Protein AF-0000000068093647 (afdb_homodimer)

Organism: Bordetella pertussis (strain Tohama I / ATCC BAA-589 / NCTC 13251) (NCBI:txid257313)

pLDDT: mean 84.07, std 16.49, range [28.08, 98.62]

Structure (mmCIF, N/CA/C/O backbone):
data_AF-0000000068093647-model_v1
#
loop_
_entity.id
_entity.type
_entity.pdbx_description
1 polymer 'GntR-family transcriptional regulator'
#
loop_
_atom_site.group_PDB
_atom_site.id
_atom_site.type_symbol
_atom_site.label_atom_id
_atom_site.label_alt_id
_atom_site.label_comp_id
_atom_site.label_asym_id
_atom_site.label_entity_id
_atom_site.label_seq_id
_atom_site.pdbx_PDB_ins_code
_atom_site.Cartn_x
_atom_site.Cartn_y
_atom_site.Cartn_z
_atom_site.occupancy
_atom_site.B_iso_or_equiv
_atom_site.auth_seq_id
_atom_site.auth_comp_id
_atom_site.auth_asym_id
_atom_site.auth_atom_id
_atom_site.pdbx_PDB_model_num
ATOM 1 N N . MET A 1 1 ? -2.008 42.562 48.219 1 30.53 1 MET A N 1
ATOM 2 C CA . MET A 1 1 ? -1.166 41.531 47.625 1 30.53 1 MET A CA 1
ATOM 3 C C . MET A 1 1 ? -1.942 40.719 46.594 1 30.53 1 MET A C 1
ATOM 5 O O . MET A 1 1 ? -2.82 39.938 46.938 1 30.53 1 MET A O 1
ATOM 9 N N . LYS A 1 2 ? -2.254 41.219 45.375 1 39.47 2 LYS A N 1
ATOM 10 C CA . LYS A 1 2 ? -3.18 40.719 44.375 1 39.47 2 LYS A CA 1
ATOM 11 C C . LYS A 1 2 ? -2.67 39.438 43.719 1 39.47 2 LYS A C 1
ATOM 13 O O . LYS A 1 2 ? -1.548 39.406 43.219 1 39.47 2 LYS A O 1
ATOM 18 N N . THR A 1 3 ? -3.078 38.219 44.25 1 34.78 3 THR A N 1
ATOM 19 C CA . THR A 1 3 ? -2.721 36.875 43.812 1 34.78 3 THR A CA 1
ATOM 20 C C . THR A 1 3 ? -3.064 36.688 42.344 1 34.78 3 THR A C 1
ATOM 22 O O . THR A 1 3 ? -4.227 36.812 41.938 1 34.78 3 THR A O 1
ATOM 25 N N . VAL A 1 4 ? -2.195 37.062 41.406 1 38.34 4 VAL A N 1
ATOM 26 C CA . VAL A 1 4 ? -2.324 36.844 39.969 1 38.34 4 VAL A CA 1
ATOM 27 C C . VAL A 1 4 ? -2.537 35.375 39.688 1 38.34 4 VAL A C 1
ATOM 29 O O . VAL A 1 4 ? -1.643 34.562 39.938 1 38.34 4 VAL A O 1
ATOM 32 N N . GLU A 1 5 ? -3.756 34.781 40 1 33.5 5 GLU A N 1
ATOM 33 C CA . GLU A 1 5 ? -4.125 33.406 39.75 1 33.5 5 GLU A CA 1
ATOM 34 C C . GLU A 1 5 ? -3.934 33.062 38.281 1 33.5 5 GLU A C 1
ATOM 36 O O . GLU A 1 5 ? -4.719 33.469 37.406 1 33.5 5 GLU A O 1
ATOM 41 N N . THR A 1 6 ? -2.752 33.188 37.719 1 36.66 6 THR A N 1
ATOM 42 C CA . THR A 1 6 ? -2.518 32.719 36.344 1 36.66 6 THR A CA 1
ATOM 43 C C . THR A 1 6 ? -2.883 31.25 36.219 1 36.66 6 THR A C 1
ATOM 45 O O . THR A 1 6 ? -2.148 30.375 36.688 1 36.66 6 THR A O 1
ATOM 48 N N . ASN A 1 7 ? -4.145 30.859 36.469 1 33 7 ASN A N 1
ATOM 49 C CA . ASN A 1 7 ? -4.535 29.453 36.281 1 33 7 ASN A CA 1
ATOM 50 C C . ASN A 1 7 ? -4.191 28.953 34.875 1 33 7 ASN A C 1
ATOM 52 O O . ASN A 1 7 ? -4.773 29.406 33.906 1 33 7 ASN A O 1
ATOM 56 N N . PRO A 1 8 ? -2.967 28.516 34.625 1 38.69 8 PRO A N 1
ATOM 57 C CA . PRO A 1 8 ? -2.701 27.875 33.312 1 38.69 8 PRO A CA 1
ATOM 58 C C . PRO A 1 8 ? -3.705 26.781 33 1 38.69 8 PRO A C 1
ATOM 60 O O . PRO A 1 8 ? -3.883 25.844 33.781 1 38.69 8 PRO A O 1
ATOM 63 N N . ASN A 1 9 ? -4.926 27.062 32.531 1 37.06 9 ASN A N 1
ATOM 64 C CA . ASN A 1 9 ? -5.914 26.047 32.188 1 37.06 9 ASN A CA 1
ATOM 65 C C . ASN A 1 9 ? -5.285 24.891 31.375 1 37.06 9 ASN A C 1
ATOM 67 O O . ASN A 1 9 ? -4.887 25.078 30.234 1 37.06 9 ASN A O 1
ATOM 71 N N . PRO A 1 10 ? -4.703 23.938 31.922 1 41.06 10 PRO A N 1
ATOM 72 C CA . PRO A 1 10 ? -4.051 22.75 31.391 1 41.06 10 PRO A CA 1
ATOM 73 C C . PRO A 1 10 ? -4.863 22.062 30.297 1 41.06 10 PRO A C 1
ATOM 75 O O . PRO A 1 10 ? -4.34 21.219 29.562 1 41.06 10 PRO A O 1
ATOM 78 N N . LEU A 1 11 ? -6.164 22.156 30.312 1 41.78 11 LEU A N 1
ATOM 79 C CA . LEU A 1 11 ? -7.074 21.484 29.406 1 41.78 11 LEU A CA 1
ATOM 80 C C . LEU A 1 11 ? -7.055 22.141 28.031 1 41.78 11 LEU A C 1
ATOM 82 O O . LEU A 1 11 ? -7.742 21.688 27.109 1 41.78 11 LEU A O 1
ATOM 86 N N . GLY A 1 12 ? -6.438 23.219 27.859 1 40.88 12 GLY A N 1
ATOM 87 C CA . GLY A 1 12 ? -6.406 24.031 26.656 1 40.88 12 GLY A CA 1
ATOM 88 C C . GLY A 1 12 ? -5.855 23.281 25.453 1 40.88 12 GLY A C 1
ATOM 89 O O . GLY A 1 12 ? -6.504 23.219 24.406 1 40.88 12 GLY A O 1
ATOM 90 N N . PRO A 1 13 ? -4.691 22.734 25.625 1 46.84 13 PRO A N 1
ATOM 91 C CA . PRO A 1 13 ? -4.07 22.062 24.484 1 46.8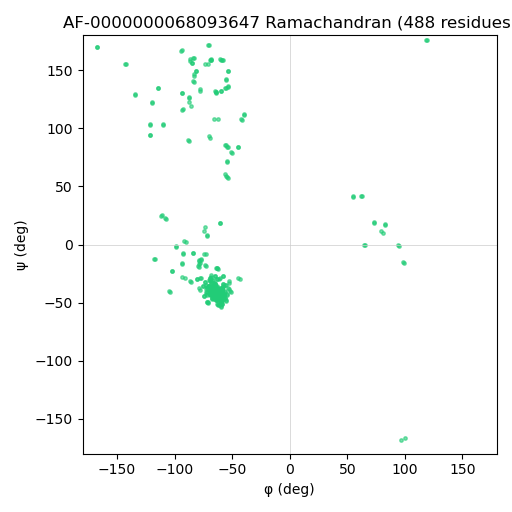4 13 PRO A CA 1
ATOM 92 C C . PRO A 1 13 ? -4.789 20.781 24.078 1 46.84 13 PRO A C 1
ATOM 94 O O . PRO A 1 13 ? -4.891 20.469 22.891 1 46.84 13 PRO A O 1
ATOM 97 N N . ILE A 1 14 ? -5.191 19.969 25.062 1 45.44 14 ILE A N 1
ATOM 98 C CA . ILE A 1 14 ? -5.938 18.766 24.766 1 45.44 14 ILE A CA 1
ATOM 99 C C . ILE A 1 14 ? -7.234 19.109 24.047 1 45.44 14 ILE A C 1
ATOM 101 O O . ILE A 1 14 ? -7.613 18.453 23.062 1 45.44 14 ILE A O 1
ATOM 105 N N . LYS A 1 15 ? -7.812 20.156 24.484 1 52.81 15 LYS A N 1
ATOM 106 C CA . LYS A 1 15 ? -9.062 20.609 23.859 1 52.81 15 LYS A CA 1
ATOM 107 C C . LYS A 1 15 ? -8.836 21.047 22.422 1 52.81 15 LYS A C 1
ATOM 109 O O . LYS A 1 15 ? -9.648 20.75 21.547 1 52.81 15 LYS A O 1
ATOM 114 N N . ALA A 1 16 ? -7.629 21.641 22.219 1 54.66 16 ALA A N 1
ATOM 115 C CA . ALA A 1 16 ? -7.316 22.109 20.875 1 54.66 16 ALA A CA 1
ATOM 116 C C . ALA A 1 16 ? -7.043 20.953 19.938 1 54.66 16 ALA A C 1
ATOM 118 O O . ALA A 1 16 ? -7.488 20.953 18.781 1 54.66 16 ALA A O 1
ATOM 119 N N . VAL A 1 17 ? -6.285 19.906 20.484 1 57.34 17 VAL A N 1
ATOM 120 C CA . VAL A 1 17 ? -5.984 18.719 19.672 1 57.34 17 VAL A CA 1
ATOM 121 C C . VAL A 1 17 ? -7.281 17.984 19.328 1 57.34 17 VAL A C 1
ATOM 123 O O . VAL A 1 17 ? -7.488 17.594 18.188 1 57.34 17 VAL A O 1
ATOM 126 N N . ARG A 1 18 ? -8.07 17.906 20.266 1 65.81 18 ARG A N 1
ATOM 127 C CA . ARG A 1 18 ? -9.359 17.234 20.078 1 65.81 18 ARG A CA 1
ATOM 128 C C . ARG A 1 18 ? -10.227 18.016 19.078 1 65.81 18 ARG A C 1
ATOM 130 O O . ARG A 1 18 ? -10.898 17.422 18.234 1 65.81 18 ARG A O 1
ATOM 137 N N . SER A 1 19 ? -9.992 19.375 19.188 1 72.81 19 SER A N 1
ATOM 138 C CA . SER A 1 19 ? -10.805 20.234 18.344 1 72.81 19 SER A CA 1
ATOM 139 C C . SER A 1 19 ? -10.383 20.125 16.875 1 72.81 19 SER A C 1
ATOM 141 O O . SER A 1 19 ? -11.227 20 15.992 1 72.81 19 SER A O 1
ATOM 143 N N . ARG A 1 20 ? -9.086 20.125 16.625 1 75.81 20 ARG A N 1
ATOM 144 C CA . ARG A 1 20 ? -8.516 19.953 15.289 1 75.81 20 ARG A CA 1
ATOM 145 C C . ARG A 1 20 ? -8.922 18.609 14.695 1 75.81 20 ARG A C 1
ATOM 147 O O . ARG A 1 20 ? -9.352 18.547 13.539 1 75.81 20 ARG A O 1
ATOM 154 N N . ASP A 1 21 ? -8.844 17.641 15.516 1 81 21 ASP A N 1
ATOM 155 C CA . ASP A 1 21 ? -9.141 16.297 15.039 1 81 21 ASP A CA 1
ATOM 156 C C . ASP A 1 21 ? -10.617 16.141 14.719 1 81 21 ASP A C 1
ATOM 158 O O . ASP A 1 21 ? -10.984 15.477 13.742 1 81 21 ASP A O 1
ATOM 162 N N . LEU A 1 22 ? -11.406 16.797 15.492 1 85.12 22 LEU A N 1
ATOM 163 C CA . LEU A 1 22 ? -12.844 16.719 15.258 1 85.12 22 LEU A CA 1
ATOM 164 C C . LEU A 1 22 ? -13.219 17.391 13.938 1 85.12 22 LEU A C 1
ATOM 166 O O . LEU A 1 22 ? -14.016 16.844 13.172 1 85.12 22 LEU A O 1
ATOM 170 N N . LEU A 1 23 ? -12.656 18.562 13.75 1 90 23 LEU A N 1
ATOM 171 C CA . LEU A 1 23 ? -12.945 19.25 12.492 1 90 23 LEU A CA 1
ATOM 172 C C . LEU A 1 23 ? -12.414 18.453 11.305 1 90 23 LEU A C 1
ATOM 174 O O . LEU A 1 23 ? -13.109 18.281 10.305 1 90 23 LEU A O 1
ATOM 178 N N . ALA A 1 24 ? -11.18 18.031 11.414 1 89.44 24 ALA A N 1
ATOM 179 C CA . ALA A 1 24 ? -10.586 17.234 10.344 1 89.44 24 ALA A CA 1
ATOM 180 C C . ALA A 1 24 ? -11.445 16.016 10.031 1 89.44 24 ALA A C 1
ATOM 182 O O . ALA A 1 24 ? -11.695 15.695 8.867 1 89.44 24 ALA A O 1
ATOM 183 N N . ASP A 1 25 ? -11.906 15.383 11.055 1 88.44 25 ASP A N 1
ATOM 184 C CA . ASP A 1 25 ? -12.727 14.188 10.898 1 88.44 25 ASP A CA 1
ATOM 185 C C . ASP A 1 25 ? -14.047 14.523 10.203 1 88.44 25 ASP A C 1
ATOM 187 O O . ASP A 1 25 ? -14.484 13.797 9.305 1 88.44 25 ASP A O 1
ATOM 191 N N . ALA A 1 26 ? -14.656 15.57 10.633 1 90.06 26 ALA A N 1
ATOM 192 C CA . ALA A 1 26 ? -15.93 15.984 10.047 1 90.06 26 ALA A CA 1
ATOM 193 C C . ALA A 1 26 ? -15.773 16.312 8.562 1 90.06 26 ALA A C 1
ATOM 195 O O . ALA A 1 26 ? -16.562 15.859 7.734 1 90.06 26 ALA A O 1
ATOM 196 N N . LEU A 1 27 ? -14.773 17.062 8.25 1 91.88 27 LEU A N 1
ATOM 197 C CA . LEU A 1 27 ? -14.539 17.422 6.859 1 91.88 27 LEU A CA 1
ATOM 198 C C . LEU A 1 27 ? -14.141 16.203 6.035 1 91.88 27 LEU A C 1
ATOM 200 O O . LEU A 1 27 ? -14.57 16.062 4.891 1 91.88 27 LEU A O 1
ATOM 204 N N . ARG A 1 28 ? -13.344 15.391 6.625 1 90.25 28 ARG A N 1
ATOM 205 C CA . ARG A 1 28 ? -12.953 14.148 5.973 1 90.25 28 ARG A CA 1
ATOM 206 C C . ARG A 1 28 ? -14.18 13.336 5.57 1 90.25 28 ARG A C 1
ATOM 208 O O . ARG A 1 28 ? -14.273 12.859 4.438 1 90.25 28 ARG A O 1
ATOM 215 N N . GLU A 1 29 ? -15.047 13.203 6.496 1 89.44 29 GLU A N 1
ATOM 216 C CA . GLU A 1 29 ? -16.266 12.43 6.23 1 89.44 29 GLU A CA 1
ATOM 217 C C . GLU A 1 29 ? -17.078 13.055 5.109 1 89.44 29 GLU A C 1
ATOM 219 O O . GLU A 1 29 ? -17.609 12.352 4.25 1 89.44 29 GLU A O 1
ATOM 224 N N . GLN A 1 30 ? -17.156 14.367 5.098 1 90.75 30 GLN A N 1
ATOM 225 C CA . GLN A 1 30 ? -17.891 15.062 4.051 1 90.75 30 GLN A CA 1
ATOM 226 C C . GLN A 1 30 ? -17.25 14.844 2.684 1 90.75 30 GLN A C 1
ATOM 228 O O . GLN A 1 30 ? -17.938 14.68 1.68 1 90.75 30 GLN A O 1
ATOM 233 N N . ILE A 1 31 ? -15.961 14.797 2.672 1 90.38 31 ILE A N 1
ATOM 234 C CA . ILE A 1 31 ? -15.227 14.617 1.427 1 90.38 31 ILE A CA 1
ATOM 235 C C . ILE A 1 31 ? -15.352 13.172 0.953 1 90.38 31 ILE A C 1
ATOM 237 O O . ILE A 1 31 ? -15.711 12.922 -0.199 1 90.38 31 ILE A O 1
ATOM 241 N N . LEU A 1 32 ? -15.203 12.234 1.854 1 86.62 32 LEU A N 1
ATOM 242 C CA . LEU A 1 32 ? -15.148 10.82 1.495 1 86.62 32 LEU A CA 1
ATOM 243 C C . LEU A 1 32 ? -16.531 10.281 1.193 1 86.62 32 LEU A C 1
ATOM 245 O O . LEU A 1 32 ? -16.688 9.336 0.413 1 86.62 32 LEU A O 1
ATOM 249 N N . SER A 1 33 ? -17.531 10.859 1.808 1 84.75 33 SER A N 1
ATOM 250 C CA . SER A 1 33 ? -18.906 10.43 1.549 1 84.75 33 SER A CA 1
ATOM 251 C C . SER A 1 33 ? -19.422 11.008 0.237 1 84.75 33 SER A C 1
ATOM 253 O O . SER A 1 33 ? -20.469 10.578 -0.263 1 84.75 33 SER A O 1
ATOM 255 N N . GLY A 1 34 ? -18.75 11.992 -0.236 1 86.56 34 GLY A N 1
ATOM 256 C CA . GLY A 1 34 ? -19.172 12.633 -1.469 1 86.56 34 GLY A CA 1
ATOM 257 C C . GLY A 1 34 ? -20.031 13.859 -1.234 1 86.56 34 GLY A C 1
ATOM 258 O O . GLY A 1 34 ? -20.422 14.539 -2.186 1 86.56 34 GLY A O 1
ATOM 259 N N . ALA A 1 35 ? -20.312 14.195 -0.036 1 88.88 35 ALA A N 1
ATOM 260 C CA . ALA A 1 35 ? -21.094 15.391 0.279 1 88.88 35 ALA A CA 1
ATOM 261 C C . ALA A 1 35 ? -20.391 16.656 -0.223 1 88.88 35 ALA A C 1
ATOM 263 O O . ALA A 1 35 ? -21.047 17.641 -0.572 1 88.88 35 ALA A O 1
ATOM 264 N N . ARG A 1 36 ? -19.078 16.641 -0.289 1 90.75 36 ARG A N 1
ATOM 265 C CA . ARG A 1 36 ? -18.25 17.672 -0.902 1 90.75 36 ARG A CA 1
ATOM 266 C C . ARG A 1 36 ? -17.391 17.094 -2.023 1 90.75 36 ARG A C 1
ATOM 268 O O . ARG A 1 36 ? -16.297 16.594 -1.776 1 90.75 36 ARG A O 1
ATOM 275 N N . PRO A 1 37 ? -17.922 17.203 -3.188 1 89.25 37 PRO A N 1
ATOM 276 C CA . PRO A 1 37 ? -17.234 16.547 -4.309 1 89.25 37 PRO A CA 1
ATOM 277 C C . PRO A 1 37 ? -15.898 17.219 -4.645 1 89.25 37 PRO A C 1
ATOM 279 O O . PRO A 1 37 ? -15.648 18.359 -4.23 1 89.25 37 PRO A O 1
ATOM 282 N N . SER A 1 38 ? -15.078 16.453 -5.32 1 89.56 38 SER A N 1
ATOM 283 C CA . SER A 1 38 ? -13.789 16.969 -5.773 1 89.56 38 SER A CA 1
ATOM 284 C C . SER A 1 38 ? -13.953 18.25 -6.574 1 89.56 38 SER A C 1
ATOM 286 O O . SER A 1 38 ? -14.883 18.375 -7.375 1 89.56 38 SER A O 1
ATOM 288 N N . GLY A 1 39 ? -13.094 19.234 -6.27 1 89.88 39 GLY A N 1
ATOM 289 C CA . GLY A 1 39 ? -13.109 20.484 -7.012 1 89.88 39 GLY A CA 1
ATOM 290 C C . GLY A 1 39 ? -13.859 21.594 -6.297 1 89.88 39 GLY A C 1
ATOM 291 O O . GLY A 1 39 ? -13.719 22.766 -6.645 1 89.88 39 GLY A O 1
ATOM 292 N N . VAL A 1 40 ? -14.633 21.266 -5.328 1 90.62 40 VAL A N 1
ATOM 293 C CA . VAL A 1 40 ? -15.414 22.266 -4.605 1 90.62 40 VAL A CA 1
ATOM 294 C C . VAL A 1 40 ? -14.547 22.922 -3.531 1 90.62 40 VAL A C 1
ATOM 296 O O . VAL A 1 40 ? -13.773 22.234 -2.846 1 90.62 40 VAL A O 1
ATOM 299 N N . ALA A 1 41 ? -14.75 24.141 -3.451 1 91.62 41 ALA A N 1
ATOM 300 C CA . ALA A 1 41 ? -14 24.891 -2.443 1 91.62 41 ALA A CA 1
ATOM 301 C C . ALA A 1 41 ? -14.594 24.688 -1.053 1 91.62 41 ALA A C 1
ATOM 303 O O . ALA A 1 41 ? -15.812 24.672 -0.89 1 91.62 41 ALA A O 1
ATOM 304 N N . LEU A 1 42 ? -13.711 24.406 -0.131 1 92.88 42 LEU A N 1
ATOM 305 C CA . LEU A 1 42 ? -14.148 24.469 1.261 1 92.88 42 LEU A CA 1
ATOM 306 C C . LEU A 1 42 ? -14.375 25.906 1.704 1 92.88 42 LEU A C 1
ATOM 308 O O . LEU A 1 42 ? -13.828 26.828 1.11 1 92.88 42 LEU A O 1
ATOM 312 N N . PRO A 1 43 ? -15.266 26.031 2.758 1 90 43 PRO A N 1
ATOM 313 C CA . PRO A 1 43 ? -15.336 27.375 3.344 1 90 43 PRO A CA 1
ATOM 314 C C . PRO A 1 43 ? -13.969 27.906 3.76 1 90 43 PRO A C 1
ATOM 316 O O . PRO A 1 43 ? -13.062 27.125 4.062 1 90 43 PRO A O 1
ATOM 319 N N . SER A 1 44 ? -13.82 29.203 3.697 1 88.94 44 SER A N 1
ATOM 320 C CA . SER A 1 44 ? -12.562 29.812 4.105 1 88.94 44 SER A CA 1
ATOM 321 C C . SER A 1 44 ? -12.25 29.516 5.566 1 88.94 44 SER A C 1
ATOM 323 O O . SER A 1 44 ? -13.125 29.094 6.324 1 88.94 44 SER A O 1
ATOM 325 N N . GLU A 1 45 ? -10.938 29.656 5.914 1 88.25 45 GLU A N 1
ATOM 326 C CA . GLU A 1 45 ? -10.547 29.469 7.309 1 88.25 45 GLU A CA 1
ATOM 327 C C . GLU A 1 45 ? -11.406 30.328 8.242 1 88.25 45 GLU A C 1
ATOM 329 O O . GLU A 1 45 ? -11.812 29.875 9.305 1 88.25 45 GLU A O 1
ATOM 334 N N . ARG A 1 46 ? -11.695 31.578 7.801 1 87.31 46 ARG A N 1
ATOM 335 C CA . ARG A 1 46 ? -12.516 32.5 8.586 1 87.31 46 ARG A CA 1
ATOM 336 C C . ARG A 1 46 ? -13.93 31.938 8.758 1 87.31 46 ARG A C 1
ATOM 338 O O . ARG A 1 46 ? -14.469 31.922 9.867 1 87.31 46 ARG A O 1
ATOM 345 N N . GLU A 1 47 ? -14.516 31.484 7.672 1 91 47 GLU A N 1
ATOM 346 C CA . GLU A 1 47 ? -15.859 30.922 7.703 1 91 47 GLU A CA 1
ATOM 347 C C . GLU A 1 47 ? -15.914 29.672 8.586 1 91 47 GLU A C 1
ATOM 349 O O . GLU A 1 47 ? -16.875 29.484 9.344 1 91 47 GLU A O 1
ATOM 354 N N . LEU A 1 48 ? -14.922 28.828 8.484 1 91.5 48 LEU A N 1
ATOM 355 C CA . LEU A 1 48 ? -14.875 27.609 9.289 1 91.5 48 LEU A CA 1
ATOM 356 C C . LEU A 1 48 ? -14.758 27.938 10.773 1 91.5 48 LEU A C 1
ATOM 358 O O . LEU A 1 48 ? -15.359 27.281 11.617 1 91.5 48 LEU A O 1
ATOM 362 N N . THR A 1 49 ? -13.938 28.938 11.016 1 91.06 49 THR A N 1
ATOM 363 C CA . THR A 1 49 ? -13.82 29.391 12.398 1 91.06 49 THR A CA 1
ATOM 364 C C . THR A 1 49 ? -15.172 29.875 12.93 1 91.06 49 THR A C 1
ATOM 366 O O . THR A 1 49 ? -15.57 29.516 14.039 1 91.06 49 THR A O 1
ATOM 369 N N . GLU A 1 50 ? -15.883 30.609 12.133 1 91.19 50 GLU A N 1
ATOM 370 C CA . GLU A 1 50 ? -17.188 31.156 12.523 1 91.19 50 GLU A CA 1
ATOM 371 C C . GLU A 1 50 ? -18.219 30.047 12.695 1 91.19 50 GLU A C 1
ATOM 373 O O . GLU A 1 50 ? -18.969 30.031 13.664 1 91.19 50 GLU A O 1
ATOM 378 N N . GLU A 1 51 ? -18.172 29.078 11.852 1 90.06 51 GLU A N 1
ATOM 379 C CA . GLU A 1 51 ? -19.156 28 11.836 1 90.06 51 GLU A CA 1
ATOM 380 C C . GLU A 1 51 ? -18.922 27.016 12.977 1 90.06 51 GLU A C 1
ATOM 382 O O . GLU A 1 51 ? -19.859 26.453 13.531 1 90.06 51 GLU A O 1
ATOM 387 N N . THR A 1 52 ? -17.688 26.781 13.305 1 89.25 52 THR A N 1
ATOM 388 C CA . THR A 1 52 ? -17.375 25.703 14.227 1 89.25 52 THR A CA 1
ATOM 389 C C . THR A 1 52 ? -17.078 26.234 15.617 1 89.25 52 THR A C 1
ATOM 391 O O . THR A 1 52 ? -17.109 25.5 16.609 1 89.25 52 THR A O 1
ATOM 394 N N . GLY A 1 53 ? -16.672 27.531 15.703 1 89.19 53 GLY A N 1
ATOM 395 C CA . GLY A 1 53 ? -16.266 28.125 16.969 1 89.19 53 GLY A CA 1
ATOM 396 C C . GLY A 1 53 ? -14.844 27.781 17.359 1 89.19 53 GLY A C 1
ATOM 397 O O . GLY A 1 53 ? -14.414 28.062 18.484 1 89.19 53 GLY A O 1
ATOM 398 N N . LEU A 1 54 ? -14.18 27.203 16.453 1 89.69 54 LEU A N 1
ATOM 399 C CA . LEU A 1 54 ? -12.797 26.812 16.719 1 89.69 54 LEU A CA 1
ATOM 400 C C . LEU A 1 54 ? -11.844 27.969 16.422 1 89.69 54 LEU A C 1
ATOM 402 O O . LEU A 1 54 ? -12.203 28.922 15.711 1 89.69 54 LEU A O 1
ATOM 406 N N . SER A 1 55 ? -10.664 27.875 17.047 1 87 55 SER A N 1
ATOM 407 C CA . SER A 1 55 ? -9.648 28.891 16.781 1 87 55 SER A CA 1
ATOM 408 C C . SER A 1 55 ? -9.117 28.781 15.359 1 87 55 SER A C 1
ATOM 410 O O . SER A 1 55 ? -9.219 27.734 14.727 1 87 55 SER A O 1
ATOM 412 N N . ARG A 1 56 ? -8.547 29.891 14.891 1 83.5 56 ARG A N 1
ATOM 413 C CA . ARG A 1 56 ? -7.922 29.891 13.57 1 83.5 56 ARG A CA 1
ATOM 414 C C . ARG A 1 56 ? -6.801 28.859 13.5 1 83.5 56 ARG A C 1
ATOM 416 O O . ARG A 1 56 ? -6.625 28.188 12.469 1 83.5 56 ARG A O 1
ATOM 423 N N . ALA A 1 57 ? -6.109 28.75 14.539 1 80.88 57 ALA A N 1
ATOM 424 C CA . ALA A 1 57 ? -5.012 27.781 14.586 1 80.88 57 ALA A CA 1
ATOM 425 C C . ALA A 1 57 ? -5.531 26.359 14.477 1 80.88 57 ALA A C 1
ATOM 427 O O . ALA A 1 57 ? -4.961 25.531 13.75 1 80.88 57 ALA A O 1
ATOM 428 N N . ALA A 1 58 ? -6.555 26.062 15.125 1 83.5 58 ALA A N 1
ATOM 429 C CA . ALA A 1 58 ? -7.148 24.719 15.086 1 83.5 58 ALA A CA 1
ATOM 430 C C . ALA A 1 58 ? -7.695 24.422 13.695 1 83.5 58 ALA A C 1
ATOM 432 O O . ALA A 1 58 ? -7.535 23.297 13.195 1 83.5 58 ALA A O 1
ATOM 433 N N . VAL A 1 59 ? -8.336 25.375 13.094 1 87.94 59 VAL A N 1
ATOM 434 C CA . VAL A 1 59 ? -8.891 25.203 11.75 1 87.94 59 VAL A CA 1
ATOM 435 C C . VAL A 1 59 ? -7.758 24.969 10.75 1 87.94 59 VAL A C 1
ATOM 437 O O . VAL A 1 59 ? -7.824 24.047 9.938 1 87.94 59 VAL A O 1
ATOM 440 N N . ARG A 1 60 ? -6.758 25.734 10.867 1 82.06 60 ARG A N 1
ATOM 441 C CA . ARG A 1 60 ? -5.605 25.562 9.984 1 82.06 60 ARG A CA 1
ATOM 442 C C . ARG A 1 60 ? -4.977 24.188 10.156 1 82.06 60 ARG A C 1
ATOM 444 O O . ARG A 1 60 ? -4.598 23.547 9.172 1 82.06 60 ARG A O 1
ATOM 451 N N . ASP A 1 61 ? -4.891 23.781 11.398 1 83 61 ASP A N 1
ATOM 452 C CA . ASP A 1 61 ? -4.316 22.469 11.688 1 83 61 ASP A CA 1
ATOM 453 C C . ASP A 1 61 ? -5.156 21.359 11.062 1 83 61 ASP A C 1
ATOM 455 O O . ASP A 1 61 ? -4.613 20.406 10.5 1 83 61 ASP A O 1
ATOM 459 N N . ALA A 1 62 ? -6.383 21.484 11.172 1 86.88 62 ALA A N 1
ATOM 460 C CA . ALA A 1 62 ? -7.289 20.5 10.602 1 86.88 62 ALA A CA 1
ATOM 461 C C . ALA A 1 62 ? -7.152 20.438 9.086 1 86.88 62 ALA A C 1
ATOM 463 O O . ALA A 1 62 ? -7.098 19.344 8.5 1 86.88 62 ALA A O 1
ATOM 464 N N . LEU A 1 63 ? -7.043 21.578 8.492 1 87.31 63 LEU A N 1
ATOM 465 C CA . LEU A 1 63 ? -6.926 21.641 7.039 1 87.31 63 LEU A CA 1
ATOM 466 C C . LEU A 1 63 ? -5.586 21.078 6.574 1 87.31 63 LEU A C 1
ATOM 468 O O . LEU A 1 63 ? -5.504 20.453 5.523 1 87.31 63 LEU A O 1
ATOM 472 N N . ARG A 1 64 ? -4.633 21.25 7.367 1 82.81 64 ARG A N 1
ATOM 473 C CA . ARG A 1 64 ? -3.314 20.719 7.035 1 82.81 64 ARG A CA 1
ATOM 474 C C . ARG A 1 64 ? -3.312 19.188 7.082 1 82.81 64 ARG A C 1
ATOM 476 O O . ARG A 1 64 ? -2.658 18.531 6.266 1 82.81 64 ARG A O 1
ATOM 483 N N . VAL A 1 65 ? -3.971 18.719 8.055 1 81.75 65 VAL A N 1
ATOM 484 C CA . VAL A 1 65 ? -4.094 17.266 8.148 1 81.75 65 VAL A CA 1
ATOM 485 C C . VAL A 1 65 ? -4.746 16.719 6.883 1 81.75 65 VAL A C 1
ATOM 487 O O . VAL A 1 65 ? -4.246 15.766 6.281 1 81.75 65 VAL A O 1
ATOM 490 N N . LEU A 1 66 ? -5.816 17.359 6.457 1 86.62 66 LEU A N 1
ATOM 491 C CA . LEU A 1 66 ? -6.535 16.922 5.266 1 86.62 66 LEU A CA 1
ATOM 492 C C . LEU A 1 66 ? -5.664 17.062 4.023 1 86.62 66 LEU A C 1
ATOM 494 O O . LEU A 1 66 ? -5.723 16.219 3.119 1 86.62 66 LEU A O 1
ATOM 498 N N . GLU A 1 67 ? -4.855 18.062 4.035 1 84.88 67 GLU A N 1
ATOM 499 C CA . GLU A 1 67 ? -3.943 18.281 2.914 1 84.88 67 GLU A CA 1
ATOM 500 C C . GLU A 1 67 ? -2.879 17.188 2.857 1 84.88 67 GLU A C 1
ATOM 502 O O . GLU A 1 67 ? -2.57 16.672 1.781 1 84.88 67 GLU A O 1
ATOM 507 N N . SER A 1 68 ? -2.373 16.891 4.012 1 77.62 68 SER A N 1
ATOM 508 C CA . SER A 1 68 ? -1.347 15.852 4.082 1 77.62 68 SER A CA 1
ATOM 509 C C . SER A 1 68 ? -1.907 14.492 3.676 1 77.62 68 SER A C 1
ATOM 511 O O . SER A 1 68 ? -1.168 13.625 3.203 1 77.62 68 SER A O 1
ATOM 513 N N . GLU A 1 69 ? -3.219 14.359 3.883 1 79.44 69 GLU A N 1
ATOM 514 C CA . GLU A 1 69 ? -3.893 13.117 3.512 1 79.44 69 GLU A CA 1
ATOM 515 C C . GLU A 1 69 ? -4.285 13.117 2.037 1 79.44 69 GLU A C 1
ATOM 517 O O . GLU A 1 69 ? -4.801 12.125 1.522 1 79.44 69 GLU A O 1
ATOM 522 N N . GLY A 1 70 ? -4.105 14.289 1.369 1 82.19 70 GLY A N 1
ATOM 523 C CA . GLY A 1 70 ? -4.395 14.406 -0.051 1 82.19 70 GLY A CA 1
ATOM 524 C C . GLY A 1 70 ? -5.863 14.648 -0.343 1 82.19 70 GLY A C 1
ATOM 525 O O . GLY A 1 70 ? -6.324 14.43 -1.465 1 82.19 70 GLY A O 1
ATOM 526 N N . LEU A 1 71 ? -6.637 15.078 0.648 1 88.31 71 LEU A N 1
ATOM 527 C CA . LEU A 1 71 ? -8.078 15.227 0.488 1 88.31 71 LEU A CA 1
ATOM 528 C C . LEU A 1 71 ? -8.438 16.656 0.087 1 88.31 71 LEU A C 1
ATOM 530 O O . LEU A 1 71 ? -9.562 16.906 -0.36 1 88.31 71 LEU A O 1
ATOM 534 N N . ILE A 1 72 ? -7.434 17.578 0.294 1 89.44 72 ILE A N 1
ATOM 535 C CA . ILE A 1 72 ? -7.648 18.953 -0.144 1 89.44 72 ILE A CA 1
ATOM 536 C C . ILE A 1 72 ? -6.34 19.531 -0.679 1 89.44 72 ILE A C 1
ATOM 538 O O . ILE A 1 72 ? -5.27 18.938 -0.485 1 89.44 72 ILE A O 1
ATOM 542 N N . GLU A 1 73 ? -6.434 20.453 -1.481 1 87.94 73 GLU A N 1
ATOM 543 C CA . GLU A 1 73 ? -5.312 21.266 -1.941 1 87.94 73 GLU A CA 1
ATOM 544 C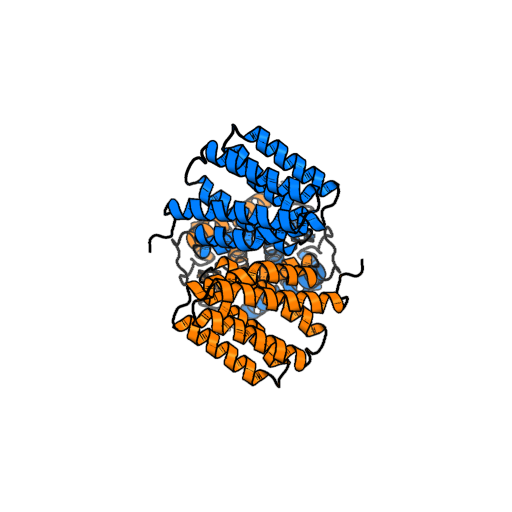 C . GLU A 1 73 ? -5.516 22.734 -1.587 1 87.94 73 GLU A C 1
ATOM 546 O O . GLU A 1 73 ? -6.598 23.297 -1.805 1 87.94 73 GLU A O 1
ATOM 551 N N . THR A 1 74 ? -4.547 23.234 -0.858 1 82.25 74 THR A N 1
ATOM 552 C CA . THR A 1 74 ? -4.645 24.625 -0.458 1 82.25 74 THR A CA 1
ATOM 553 C C . THR A 1 74 ? -3.914 25.531 -1.45 1 82.25 74 THR A C 1
ATOM 555 O O . THR A 1 74 ? -2.748 25.281 -1.772 1 82.25 74 THR A O 1
ATOM 558 N N . ARG A 1 75 ? -4.621 26.344 -2.078 1 75.06 75 ARG A N 1
ATOM 559 C CA . ARG A 1 75 ? -4.055 27.328 -2.992 1 75.06 75 ARG A CA 1
ATOM 560 C C . ARG A 1 75 ? -3.814 28.656 -2.281 1 75.06 75 ARG A C 1
ATOM 562 O O . ARG A 1 75 ? -4.613 29.078 -1.438 1 75.06 75 ARG A O 1
ATOM 569 N N . GLN A 1 76 ? -2.656 29.141 -2.459 1 64.5 76 GLN A N 1
ATOM 570 C CA . GLN A 1 76 ? -2.285 30.406 -1.819 1 64.5 76 GLN A CA 1
ATOM 571 C C . GLN A 1 76 ? -2.723 31.594 -2.664 1 64.5 76 GLN A C 1
ATOM 573 O O . GLN A 1 76 ? -2.916 31.469 -3.875 1 64.5 76 GLN A O 1
ATOM 578 N N . GLY A 1 77 ? -2.906 32.719 -2.129 1 60.38 77 GLY A N 1
ATOM 579 C CA . GLY A 1 77 ? -3.217 33.969 -2.781 1 60.38 77 GLY A CA 1
ATOM 580 C C . GLY A 1 77 ? -4.555 34.562 -2.359 1 60.38 77 GLY A C 1
ATOM 581 O O . GLY A 1 77 ? -5.234 34 -1.494 1 60.38 77 GLY A O 1
ATOM 582 N N . ARG A 1 78 ? -4.844 35.812 -2.9 1 56.59 78 ARG A N 1
ATOM 583 C CA . ARG A 1 78 ? -6.039 36.594 -2.561 1 56.59 78 ARG A CA 1
ATOM 584 C C . ARG A 1 78 ? -7.297 35.75 -2.756 1 56.59 78 ARG A C 1
ATOM 586 O O . ARG A 1 78 ? -8.258 35.875 -1.993 1 56.59 78 ARG A O 1
ATOM 593 N N . TYR A 1 79 ? -7.254 34.875 -3.721 1 59.94 79 TYR A N 1
ATOM 594 C CA . TYR A 1 79 ? -8.391 34 -4.016 1 59.94 79 TYR A CA 1
ATOM 595 C C . TYR A 1 79 ? -8.078 32.531 -3.664 1 59.94 79 TYR A C 1
ATOM 597 O O . TYR A 1 79 ? -8.688 31.625 -4.211 1 59.94 79 TYR A O 1
ATOM 605 N N . GLY A 1 80 ? -7.09 32.562 -2.67 1 71 80 GLY A N 1
ATOM 606 C CA . GLY A 1 80 ? -6.668 31.219 -2.33 1 71 80 GLY A CA 1
ATOM 607 C C . GLY A 1 80 ? -7.602 30.516 -1.354 1 71 80 GLY A C 1
ATOM 608 O O . GLY A 1 80 ? -8.508 31.156 -0.806 1 71 80 GLY A O 1
ATOM 609 N N . GLY A 1 81 ? -7.809 29.266 -1.313 1 83.12 81 GLY A N 1
ATOM 610 C CA . GLY A 1 81 ? -8.633 28.422 -0.47 1 83.12 81 GLY A CA 1
ATOM 611 C C . GLY A 1 81 ? -8.312 26.953 -0.612 1 83.12 81 GLY A C 1
ATOM 612 O O . GLY A 1 81 ? -7.379 26.578 -1.32 1 83.12 81 GLY A O 1
ATOM 613 N N . SER A 1 82 ? -8.922 26.281 0.291 1 90.62 82 SER A N 1
ATOM 614 C CA . SER A 1 82 ? -8.789 24.828 0.233 1 90.62 82 SER A CA 1
ATOM 615 C C . SER A 1 82 ? -9.852 24.203 -0.675 1 90.62 82 SER A C 1
ATOM 617 O O . SER A 1 82 ? -11.023 24.562 -0.601 1 90.62 82 SER A O 1
ATOM 619 N N . VAL A 1 83 ? -9.398 23.422 -1.632 1 92.62 83 VAL A N 1
ATOM 620 C CA . VAL A 1 83 ? -10.289 22.766 -2.57 1 92.62 83 VAL A CA 1
ATOM 621 C C . VAL A 1 83 ? -10.219 21.25 -2.367 1 92.62 83 VAL A C 1
ATOM 623 O O . VAL A 1 83 ? -9.133 20.688 -2.182 1 92.62 83 VAL A O 1
ATOM 626 N N . VAL A 1 84 ? -11.414 20.688 -2.352 1 92.25 84 VAL A N 1
ATOM 627 C CA . VAL A 1 84 ? -11.484 19.234 -2.193 1 92.25 84 VAL A CA 1
ATOM 628 C C . VAL A 1 84 ? -10.828 18.547 -3.393 1 92.25 84 VAL A C 1
ATOM 630 O O . VAL A 1 84 ? -11.055 18.938 -4.539 1 92.25 84 VAL A O 1
ATOM 633 N N . LYS A 1 85 ? -9.969 17.641 -3.078 1 88.25 85 LYS A N 1
ATOM 634 C CA . LYS A 1 85 ? -9.305 16.812 -4.086 1 88.25 85 LYS A CA 1
ATOM 635 C C . LYS A 1 85 ? -9.297 15.344 -3.684 1 88.25 85 LYS A C 1
ATOM 637 O O . LYS A 1 85 ? -8.961 15.008 -2.547 1 88.25 85 LYS A O 1
ATOM 642 N N . LEU A 1 86 ? -9.75 14.562 -4.637 1 82.62 86 LEU A N 1
ATOM 643 C CA . LEU A 1 86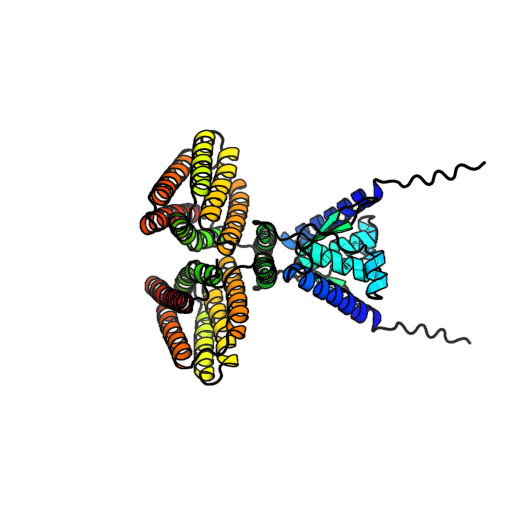 ? -9.648 13.133 -4.371 1 82.62 86 LEU A CA 1
ATOM 644 C C . LEU A 1 86 ? -8.25 12.617 -4.711 1 82.62 86 LEU A C 1
ATOM 646 O O . LEU A 1 86 ? -7.594 13.148 -5.613 1 82.62 86 LEU A O 1
ATOM 650 N N . PRO A 1 87 ? -7.84 11.641 -3.918 1 79.88 87 PRO A N 1
ATOM 651 C CA . PRO A 1 87 ? -6.488 11.125 -4.148 1 79.88 87 PRO A CA 1
ATOM 652 C C . PRO A 1 87 ? -6.277 10.641 -5.582 1 79.88 87 PRO A C 1
ATOM 654 O O . PRO A 1 87 ? -7.168 10.008 -6.16 1 79.88 87 PRO A O 1
ATOM 657 N N . ALA A 1 88 ? -5.086 11.094 -6.055 1 77.81 88 ALA A N 1
ATOM 658 C CA . ALA A 1 88 ? -4.703 10.656 -7.391 1 77.81 88 ALA A CA 1
ATOM 659 C C . ALA A 1 88 ? -4.332 9.172 -7.395 1 77.81 88 ALA A C 1
ATOM 661 O O . ALA A 1 88 ? -4.27 8.539 -6.336 1 77.81 88 ALA A O 1
ATOM 662 N N . ASN A 1 89 ? -4.137 8.625 -8.555 1 76.19 89 ASN A N 1
ATOM 663 C CA . ASN A 1 89 ? -3.814 7.211 -8.711 1 76.19 89 ASN A CA 1
ATOM 664 C C . ASN A 1 89 ? -2.492 6.859 -8.039 1 76.19 89 ASN A C 1
ATOM 666 O O . ASN A 1 89 ? -2.252 5.699 -7.703 1 76.19 89 ASN A O 1
ATOM 670 N N . ASP A 1 90 ? -1.719 7.859 -7.844 1 78.5 90 ASP A N 1
ATOM 671 C CA . ASP A 1 90 ? -0.415 7.609 -7.238 1 78.5 90 ASP A CA 1
ATOM 672 C C . ASP A 1 90 ? -0.371 8.117 -5.801 1 78.5 90 ASP A C 1
ATOM 674 O O . ASP A 1 90 ? 0.708 8.336 -5.242 1 78.5 90 ASP A O 1
ATOM 678 N N . ALA A 1 91 ? -1.529 8.25 -5.203 1 82.12 91 ALA A N 1
ATOM 679 C CA . ALA A 1 91 ? -1.629 8.852 -3.875 1 82.12 91 ALA A CA 1
ATOM 680 C C . ALA A 1 91 ? -0.892 8.008 -2.836 1 82.12 91 ALA A C 1
ATOM 682 O O . ALA A 1 91 ? -0.464 8.523 -1.801 1 82.12 91 ALA A O 1
ATOM 683 N N . LEU A 1 92 ? -0.654 6.762 -3.125 1 88.25 92 LEU A N 1
ATOM 684 C CA . LEU A 1 92 ? -0.004 5.898 -2.143 1 88.25 92 LEU A CA 1
ATOM 685 C C . LEU A 1 92 ? 1.507 5.887 -2.346 1 88.25 92 LEU A C 1
ATOM 687 O O . LEU A 1 92 ? 2.246 5.371 -1.506 1 88.25 92 LEU A O 1
ATOM 691 N N . ALA A 1 93 ? 1.991 6.492 -3.41 1 85.19 93 ALA A N 1
ATOM 692 C CA . ALA A 1 93 ? 3.418 6.461 -3.725 1 85.19 93 ALA A CA 1
ATOM 693 C C . ALA A 1 93 ? 4.242 7.078 -2.598 1 85.19 93 ALA A C 1
ATOM 695 O O . ALA A 1 93 ? 5.23 6.492 -2.15 1 85.19 93 ALA A O 1
ATOM 696 N N . ARG A 1 94 ? 3.799 8.172 -2.162 1 82.62 94 ARG A N 1
ATOM 697 C CA . ARG A 1 94 ? 4.578 8.891 -1.154 1 82.62 94 ARG A CA 1
ATOM 698 C C . ARG A 1 94 ? 4.527 8.164 0.189 1 82.62 94 ARG A C 1
ATOM 700 O O . ARG A 1 94 ? 5.566 7.906 0.8 1 82.62 94 ARG A O 1
ATOM 707 N N . PRO A 1 95 ? 3.326 7.797 0.673 1 85.56 95 PRO A N 1
ATOM 708 C CA . PRO A 1 95 ? 3.283 7.043 1.928 1 85.56 95 PRO A CA 1
ATOM 709 C C . PRO A 1 95 ? 4.117 5.762 1.874 1 85.56 95 PRO A C 1
ATOM 711 O O . PRO A 1 95 ? 4.816 5.438 2.836 1 85.56 95 PRO A O 1
ATOM 714 N N . VAL A 1 96 ? 4.082 5.09 0.844 1 89.88 96 VAL A N 1
ATOM 715 C CA . VAL A 1 96 ? 4.82 3.838 0.713 1 89.88 96 VAL A CA 1
ATOM 716 C C . VAL A 1 96 ? 6.32 4.125 0.676 1 89.88 96 VAL A C 1
ATOM 718 O O . VAL A 1 96 ? 7.109 3.416 1.303 1 89.88 96 VAL A O 1
ATOM 721 N N . ALA A 1 97 ? 6.707 5.172 -0.034 1 85.94 97 ALA A N 1
ATOM 722 C CA . ALA A 1 97 ? 8.117 5.551 -0.099 1 85.94 97 ALA A CA 1
ATOM 723 C C . ALA A 1 97 ? 8.648 5.926 1.282 1 85.94 97 ALA A C 1
ATOM 725 O O . ALA A 1 97 ? 9.758 5.531 1.654 1 85.94 97 ALA A O 1
ATOM 726 N N . LEU A 1 98 ? 7.898 6.699 1.992 1 83.44 98 LEU A N 1
ATOM 727 C CA . LEU A 1 98 ? 8.289 7.102 3.338 1 83.44 98 LEU A CA 1
ATOM 728 C C . LEU A 1 98 ? 8.406 5.891 4.254 1 83.44 98 LEU A C 1
ATOM 730 O O . LEU A 1 98 ? 9.359 5.785 5.035 1 83.44 98 LEU A O 1
ATOM 734 N N . PHE A 1 99 ? 7.527 5 4.16 1 87.94 99 PHE A N 1
ATOM 735 C CA . PHE A 1 99 ? 7.559 3.768 4.938 1 87.94 99 PHE A CA 1
ATOM 736 C C . PHE A 1 99 ? 8.805 2.953 4.609 1 87.94 99 PHE A C 1
ATOM 738 O O . PHE A 1 99 ? 9.492 2.477 5.516 1 87.94 99 PHE A O 1
ATOM 745 N N . ALA A 1 100 ? 9.039 2.846 3.352 1 88.44 100 ALA A N 1
ATOM 746 C CA . ALA A 1 100 ? 10.18 2.059 2.891 1 88.44 100 ALA A CA 1
ATOM 747 C C . ALA A 1 100 ? 11.492 2.637 3.414 1 88.44 100 ALA A C 1
ATOM 749 O O . ALA A 1 100 ? 12.375 1.894 3.855 1 88.44 100 ALA A O 1
ATOM 750 N N . ARG A 1 101 ? 11.609 3.916 3.348 1 83.56 101 ARG A N 1
ATOM 751 C CA . ARG A 1 101 ? 12.828 4.57 3.824 1 83.56 101 ARG A CA 1
ATOM 752 C C . ARG A 1 101 ? 12.945 4.461 5.34 1 83.56 101 ARG A C 1
ATOM 754 O O . ARG A 1 101 ? 14.031 4.176 5.863 1 83.56 101 ARG A O 1
ATOM 761 N N . ALA A 1 102 ? 11.875 4.66 5.98 1 83.56 102 ALA A N 1
ATOM 762 C CA . ALA A 1 102 ? 11.875 4.641 7.441 1 83.56 102 ALA A CA 1
ATOM 763 C C . ALA A 1 102 ? 12.219 3.25 7.973 1 83.56 102 ALA A C 1
ATOM 765 O O . ALA A 1 102 ? 12.891 3.119 8.992 1 83.56 102 ALA A O 1
ATOM 766 N N . ARG A 1 103 ? 11.773 2.279 7.258 1 85.81 103 ARG A N 1
ATOM 767 C CA . ARG A 1 103 ? 11.945 0.915 7.746 1 85.81 103 ARG A CA 1
ATOM 768 C C . ARG A 1 103 ? 13.148 0.244 7.09 1 85.81 103 ARG A C 1
ATOM 770 O O . ARG A 1 103 ? 13.469 -0.905 7.398 1 85.81 103 ARG A O 1
ATOM 777 N N . GLY A 1 104 ? 13.781 0.933 6.242 1 85.44 104 GLY A N 1
ATOM 778 C CA . GLY A 1 104 ? 14.922 0.351 5.559 1 85.44 104 GLY A CA 1
ATOM 779 C C . GLY A 1 104 ? 14.562 -0.861 4.723 1 85.44 104 GLY A C 1
ATOM 780 O O . GLY A 1 104 ? 15.242 -1.892 4.789 1 85.44 104 GLY A O 1
ATOM 781 N N . ILE A 1 105 ? 13.43 -0.768 4.016 1 89.56 105 ILE A N 1
ATOM 782 C CA . ILE A 1 105 ? 13.008 -1.875 3.164 1 89.56 105 ILE A CA 1
ATOM 783 C C . ILE A 1 105 ? 14.086 -2.158 2.115 1 89.56 105 ILE A C 1
ATOM 785 O O . ILE A 1 105 ? 14.562 -1.24 1.447 1 89.56 105 ILE A O 1
ATOM 789 N N . SER A 1 106 ? 14.422 -3.375 1.967 1 88.75 106 SER A N 1
ATOM 790 C CA . SER A 1 106 ? 15.492 -3.768 1.059 1 88.75 106 SER A CA 1
ATOM 791 C C . SER A 1 106 ? 14.984 -3.9 -0.373 1 88.75 106 SER A C 1
ATOM 793 O O . SER A 1 106 ? 13.781 -4.047 -0.599 1 88.75 106 SER A O 1
ATOM 795 N N . LEU A 1 107 ? 15.852 -3.855 -1.271 1 86.94 107 LEU A N 1
ATOM 796 C CA . LEU A 1 107 ? 15.531 -4.098 -2.674 1 86.94 107 LEU A CA 1
ATOM 797 C C . LEU A 1 107 ? 14.93 -5.488 -2.863 1 86.94 107 LEU A C 1
ATOM 799 O O . LEU A 1 107 ? 14.008 -5.664 -3.66 1 86.94 107 LEU A O 1
ATOM 803 N N . GLN A 1 108 ? 15.43 -6.414 -2.131 1 88.19 108 GLN A N 1
ATOM 804 C CA . GLN A 1 108 ? 14.906 -7.773 -2.197 1 88.19 108 GLN A CA 1
ATOM 805 C C . GLN A 1 108 ? 13.43 -7.809 -1.808 1 88.19 108 GLN A C 1
ATOM 807 O O . GLN A 1 108 ? 12.625 -8.469 -2.469 1 88.19 108 GLN A O 1
ATOM 812 N N . GLU A 1 109 ? 13.078 -7.164 -0.763 1 92.25 109 GLU A N 1
ATOM 813 C CA . GLU A 1 109 ? 11.68 -7.109 -0.327 1 92.25 109 GLU A CA 1
ATOM 814 C C . GLU A 1 109 ? 10.797 -6.461 -1.389 1 92.25 109 GLU A C 1
ATOM 816 O O . GLU A 1 109 ? 9.672 -6.914 -1.626 1 92.25 109 GLU A O 1
ATOM 821 N N . MET A 1 110 ? 11.32 -5.453 -1.967 1 91.62 110 MET A N 1
ATOM 822 C CA . MET A 1 110 ? 10.578 -4.762 -3.016 1 91.62 110 MET A CA 1
ATOM 823 C C . MET A 1 110 ? 10.352 -5.676 -4.215 1 91.62 110 MET A C 1
ATOM 825 O O . MET A 1 110 ? 9.25 -5.723 -4.766 1 91.62 110 MET A O 1
ATOM 829 N N . ILE A 1 111 ? 11.359 -6.371 -4.602 1 90.19 111 ILE A N 1
ATOM 830 C CA . ILE A 1 111 ? 11.273 -7.27 -5.75 1 90.19 111 ILE A CA 1
ATOM 831 C C . ILE A 1 111 ? 10.312 -8.406 -5.445 1 90.19 111 ILE A C 1
ATOM 833 O O . ILE A 1 111 ? 9.492 -8.781 -6.289 1 90.19 111 ILE A O 1
ATOM 837 N N . GLU A 1 112 ? 10.359 -8.922 -4.273 1 92.56 112 GLU A N 1
ATOM 838 C CA . GLU A 1 112 ? 9.438 -9.969 -3.857 1 92.56 112 GLU A CA 1
ATOM 839 C C . GLU A 1 112 ? 7.988 -9.492 -3.926 1 92.56 112 GLU A C 1
ATOM 841 O O . GLU A 1 112 ? 7.094 -10.25 -4.301 1 92.56 112 GLU A O 1
ATOM 846 N N . ALA A 1 113 ? 7.785 -8.312 -3.527 1 94.44 113 ALA A N 1
ATOM 847 C CA . ALA A 1 113 ? 6.445 -7.734 -3.609 1 94.44 113 ALA A CA 1
ATOM 848 C C . ALA A 1 113 ? 5.984 -7.621 -5.059 1 94.44 113 ALA A C 1
ATOM 850 O O . ALA A 1 113 ? 4.82 -7.883 -5.367 1 94.44 113 ALA A O 1
ATOM 851 N N . ARG A 1 114 ? 6.855 -7.262 -5.926 1 92.44 114 ARG A N 1
ATOM 852 C CA . ARG A 1 114 ? 6.531 -7.199 -7.348 1 92.44 114 ARG A CA 1
ATOM 853 C C . ARG A 1 114 ? 6.125 -8.57 -7.879 1 92.44 114 ARG A C 1
ATOM 855 O O . ARG A 1 114 ? 5.156 -8.688 -8.633 1 92.44 114 ARG A O 1
ATOM 862 N N . VAL A 1 115 ? 6.926 -9.523 -7.527 1 92.56 115 VAL A N 1
ATOM 863 C CA . VAL A 1 115 ? 6.664 -10.891 -7.973 1 92.56 115 VAL A CA 1
ATOM 864 C C . VAL A 1 115 ? 5.277 -11.336 -7.508 1 92.56 115 VAL A C 1
ATOM 866 O O . VAL A 1 115 ? 4.574 -12.047 -8.227 1 92.56 115 VAL A O 1
ATOM 869 N N . ALA A 1 116 ? 4.93 -10.906 -6.379 1 94.94 116 ALA A N 1
ATOM 870 C CA . ALA A 1 116 ? 3.643 -11.281 -5.805 1 94.94 116 ALA A CA 1
ATOM 871 C C . ALA A 1 116 ? 2.492 -10.617 -6.551 1 94.94 116 ALA A C 1
ATOM 873 O O . ALA A 1 116 ? 1.444 -11.227 -6.77 1 94.94 116 ALA A O 1
ATOM 874 N N . ILE A 1 117 ? 2.629 -9.43 -7.012 1 96.62 117 ILE A N 1
ATOM 875 C CA . ILE A 1 117 ? 1.498 -8.594 -7.391 1 96.62 117 ILE A CA 1
ATOM 876 C C . ILE A 1 117 ? 1.374 -8.547 -8.914 1 96.62 117 ILE A C 1
ATOM 878 O O . ILE A 1 117 ? 0.272 -8.656 -9.453 1 96.62 117 ILE A O 1
ATOM 882 N N . GLU A 1 118 ? 2.426 -8.453 -9.641 1 96.31 118 GLU A N 1
ATOM 883 C CA . GLU A 1 118 ? 2.434 -8.102 -11.062 1 96.31 118 GLU A CA 1
ATOM 884 C C . GLU A 1 118 ? 1.781 -9.195 -11.898 1 96.31 118 GLU A C 1
ATOM 886 O O . GLU A 1 118 ? 1.092 -8.906 -12.883 1 96.31 118 GLU A O 1
ATOM 891 N N . PRO A 1 119 ? 2.008 -10.5 -11.586 1 96.75 119 PRO A N 1
ATOM 892 C CA . PRO A 1 119 ? 1.35 -11.523 -12.391 1 96.75 119 PRO A CA 1
ATOM 893 C C . PRO A 1 119 ? -0.173 -11.414 -12.367 1 96.75 119 PRO A C 1
ATOM 895 O O . PRO A 1 119 ? -0.827 -11.594 -13.398 1 96.75 119 PRO A O 1
ATOM 898 N N . THR A 1 120 ? -0.68 -11.094 -11.211 1 96.38 120 THR A N 1
ATOM 899 C CA . THR A 1 120 ? -2.121 -10.898 -11.109 1 96.38 120 THR A CA 1
ATOM 900 C C . THR A 1 120 ? -2.559 -9.688 -11.938 1 96.38 120 THR A C 1
ATOM 902 O O . THR A 1 120 ? -3.607 -9.711 -12.578 1 96.38 120 THR A O 1
ATOM 905 N N . ILE A 1 121 ? -1.784 -8.648 -11.898 1 97.62 121 ILE A N 1
ATOM 906 C CA . ILE A 1 121 ? -2.084 -7.449 -12.672 1 97.62 121 ILE A CA 1
ATOM 907 C C . ILE A 1 121 ? -2.127 -7.793 -14.156 1 97.62 121 ILE A C 1
ATOM 909 O O . ILE A 1 121 ? -3.053 -7.395 -14.867 1 97.62 121 ILE A O 1
ATOM 913 N N . ALA A 1 122 ? -1.125 -8.539 -14.633 1 98.31 122 ALA A N 1
ATOM 914 C CA . ALA A 1 122 ? -1.085 -8.938 -16.031 1 98.31 122 ALA A CA 1
ATOM 915 C C . ALA A 1 122 ? -2.299 -9.789 -16.391 1 98.31 122 ALA A C 1
ATOM 917 O O . ALA A 1 122 ? -2.9 -9.602 -17.453 1 98.31 122 ALA A O 1
ATOM 918 N N . GLU A 1 123 ? -2.627 -10.695 -15.539 1 98 123 GLU A N 1
ATOM 919 C CA . GLU A 1 123 ? -3.787 -11.562 -15.742 1 98 123 GLU A CA 1
ATOM 920 C C . GLU A 1 123 ? -5.07 -10.742 -15.867 1 98 123 GLU A C 1
ATOM 922 O O . GLU A 1 123 ? -5.844 -10.93 -16.812 1 98 123 GLU A O 1
ATOM 927 N N . LEU A 1 124 ? -5.301 -9.867 -14.938 1 97.31 124 LEU A N 1
ATOM 928 C CA . LEU A 1 124 ? -6.508 -9.055 -14.922 1 97.31 124 LEU A CA 1
ATOM 929 C C . LEU A 1 124 ? -6.539 -8.094 -16.109 1 97.31 124 LEU A C 1
ATOM 931 O O . LEU A 1 124 ? -7.605 -7.812 -16.656 1 97.31 124 LEU A O 1
ATOM 935 N N . ALA A 1 125 ? -5.359 -7.582 -16.453 1 98.38 125 ALA A N 1
ATOM 936 C CA . ALA A 1 125 ? -5.285 -6.711 -17.625 1 98.38 125 ALA A CA 1
ATOM 937 C C . ALA A 1 125 ? -5.762 -7.434 -18.875 1 98.38 125 ALA A C 1
ATOM 939 O O . ALA A 1 125 ? -6.469 -6.852 -19.703 1 98.38 125 ALA A O 1
ATOM 940 N N . ALA A 1 126 ? -5.391 -8.688 -19.047 1 98.5 126 ALA A N 1
ATOM 941 C CA . ALA A 1 126 ? -5.809 -9.469 -20.203 1 98.5 126 ALA A CA 1
ATOM 942 C C . ALA A 1 126 ? -7.324 -9.648 -20.219 1 98.5 126 ALA A C 1
ATOM 944 O O . ALA A 1 126 ? -7.93 -9.703 -21.297 1 98.5 126 ALA A O 1
ATOM 945 N N . LEU A 1 127 ? -7.902 -9.664 -19.062 1 97.12 127 LEU A N 1
ATOM 946 C CA . LEU A 1 127 ? -9.328 -9.93 -18.938 1 97.12 127 LEU A CA 1
ATOM 947 C C . LEU A 1 127 ? -10.141 -8.641 -19.109 1 97.12 127 LEU A C 1
ATOM 949 O O . LEU A 1 127 ? -11.234 -8.664 -19.656 1 97.12 127 LEU A O 1
ATOM 953 N N . ARG A 1 128 ? -9.594 -7.496 -18.688 1 97.69 128 ARG A N 1
ATOM 954 C CA . ARG A 1 128 ? -10.461 -6.344 -18.453 1 97.69 128 ARG A CA 1
ATOM 955 C C . ARG A 1 128 ? -10.094 -5.195 -19.391 1 97.69 128 ARG A C 1
ATOM 957 O O . ARG A 1 128 ? -10.859 -4.238 -19.531 1 97.69 128 ARG A O 1
ATOM 964 N N . ARG A 1 129 ? -8.977 -5.312 -20.016 1 97.5 129 ARG A N 1
ATOM 965 C CA . ARG A 1 129 ? -8.477 -4.176 -20.781 1 97.5 129 ARG A CA 1
ATOM 966 C C . ARG A 1 129 ? -9.516 -3.703 -21.797 1 97.5 129 ARG A C 1
ATOM 968 O O . ARG A 1 129 ? -10.25 -4.512 -22.359 1 97.5 129 ARG A O 1
ATOM 975 N N . THR A 1 130 ? -9.57 -2.398 -21.938 1 97.88 130 THR A N 1
ATOM 976 C CA . THR A 1 130 ? -10.336 -1.75 -23 1 97.88 130 THR A CA 1
ATOM 977 C C . THR A 1 130 ? -9.461 -1.477 -24.219 1 97.88 130 THR A C 1
ATOM 979 O O . THR A 1 130 ? -8.242 -1.612 -24.156 1 97.88 130 THR A O 1
ATOM 982 N N . PRO A 1 131 ? -10.094 -1.148 -25.266 1 97.88 131 PRO A N 1
ATOM 983 C CA . PRO A 1 131 ? -9.305 -0.752 -26.438 1 97.88 131 PRO A CA 1
ATOM 984 C C . PRO A 1 131 ? -8.344 0.4 -26.141 1 97.88 131 PRO A C 1
ATOM 986 O O . PRO A 1 131 ? -7.223 0.421 -26.641 1 97.88 131 PRO A O 1
ATOM 989 N N . GLU A 1 132 ? -8.766 1.272 -25.297 1 97.94 132 GLU A N 1
ATOM 990 C CA . GLU A 1 132 ? -7.914 2.393 -24.906 1 97.94 132 GLU A CA 1
ATOM 991 C C . GLU A 1 132 ? -6.723 1.922 -24.078 1 97.94 132 GLU A C 1
ATOM 993 O O . GLU A 1 132 ? -5.605 2.414 -24.25 1 97.94 132 GLU A O 1
ATOM 998 N N . ASP A 1 133 ? -6.996 0.984 -23.25 1 97.69 133 ASP A N 1
ATOM 999 C CA . ASP A 1 133 ? -5.914 0.411 -22.453 1 97.69 133 ASP A CA 1
ATOM 1000 C C . ASP A 1 133 ? -4.871 -0.256 -23.344 1 97.69 133 ASP A C 1
ATOM 1002 O O . ASP A 1 133 ? -3.668 -0.102 -23.125 1 97.69 133 ASP A O 1
ATOM 1006 N N . LEU A 1 134 ? -5.391 -1.004 -24.297 1 97.81 134 LEU A N 1
ATOM 1007 C CA . LEU A 1 134 ? -4.508 -1.722 -25.203 1 97.81 134 LEU A CA 1
ATOM 1008 C C . LEU A 1 134 ? -3.639 -0.751 -26 1 97.81 134 LEU A C 1
ATOM 1010 O O . LEU A 1 134 ? -2.438 -0.976 -26.156 1 97.81 134 LEU A O 1
ATOM 1014 N N . GLN A 1 135 ? -4.246 0.249 -26.438 1 97.88 135 GLN A N 1
ATOM 1015 C CA . GLN A 1 135 ? -3.506 1.255 -27.188 1 97.88 135 GLN A CA 1
ATOM 1016 C C . GLN A 1 135 ? -2.416 1.89 -26.328 1 97.88 135 GLN A C 1
ATOM 1018 O O . GLN A 1 135 ? -1.291 2.092 -26.797 1 97.88 135 GLN A O 1
ATOM 1023 N N . ALA A 1 136 ? -2.764 2.227 -25.109 1 97.75 136 ALA A N 1
ATOM 1024 C CA . ALA A 1 136 ? -1.794 2.818 -24.188 1 97.75 136 ALA A CA 1
ATOM 1025 C C . ALA A 1 136 ? -0.634 1.862 -23.938 1 97.75 136 ALA A C 1
ATOM 1027 O O . ALA A 1 136 ? 0.525 2.281 -23.891 1 97.75 136 ALA A O 1
ATOM 1028 N N . LEU A 1 137 ? -0.953 0.654 -23.766 1 97.31 137 LEU A N 1
ATOM 1029 C CA . LEU A 1 137 ? 0.055 -0.357 -23.469 1 97.31 137 LEU A CA 1
ATOM 1030 C C . LEU A 1 137 ? 0.977 -0.578 -24.672 1 97.31 137 LEU A C 1
ATOM 1032 O O . LEU A 1 137 ? 2.193 -0.7 -24.5 1 97.31 137 LEU A O 1
ATOM 1036 N N . ILE A 1 138 ? 0.38 -0.656 -25.844 1 97.5 138 ILE A N 1
ATOM 1037 C CA . ILE A 1 138 ? 1.151 -0.818 -27.062 1 97.5 138 ILE A CA 1
ATOM 1038 C C . ILE A 1 138 ? 2.068 0.387 -27.266 1 97.5 138 ILE A C 1
ATOM 1040 O O . ILE A 1 138 ? 3.258 0.229 -27.547 1 97.5 138 ILE A O 1
ATOM 1044 N N . GLN A 1 139 ? 1.539 1.535 -27.062 1 97.88 139 GLN A N 1
ATOM 1045 C CA . GLN A 1 139 ? 2.324 2.758 -27.188 1 97.88 139 GLN A CA 1
ATOM 1046 C C . GLN A 1 139 ? 3.473 2.789 -26.188 1 97.88 139 GLN A C 1
ATOM 1048 O O . GLN A 1 139 ? 4.59 3.191 -26.531 1 97.88 139 GLN A O 1
ATOM 1053 N N . ALA A 1 140 ? 3.205 2.438 -24.984 1 97.44 140 ALA A N 1
ATOM 1054 C CA . ALA A 1 140 ? 4.246 2.398 -23.953 1 97.44 140 ALA A CA 1
ATOM 1055 C C . ALA A 1 140 ? 5.363 1.438 -24.359 1 97.44 140 ALA A C 1
ATOM 1057 O O . ALA A 1 140 ? 6.543 1.726 -24.125 1 97.44 140 ALA A O 1
ATOM 1058 N N . THR A 1 141 ? 5.016 0.331 -24.953 1 97.44 141 THR A N 1
ATOM 1059 C CA . THR A 1 141 ? 5.992 -0.665 -25.375 1 97.44 141 THR A CA 1
ATOM 1060 C C . THR A 1 141 ? 6.836 -0.14 -26.531 1 97.44 141 THR A C 1
ATOM 1062 O O . THR A 1 141 ? 8.047 -0.354 -26.578 1 97.44 141 THR A O 1
ATOM 1065 N N . ASP A 1 142 ? 6.156 0.535 -27.422 1 97.38 142 ASP A N 1
ATOM 1066 C CA . ASP A 1 142 ? 6.859 1.136 -28.547 1 97.38 142 ASP A CA 1
ATOM 1067 C C . ASP A 1 142 ? 7.855 2.193 -28.078 1 97.38 142 ASP A C 1
ATOM 1069 O O . ASP A 1 142 ? 8.977 2.27 -28.578 1 97.38 142 ASP A O 1
ATOM 1073 N N . LEU A 1 143 ? 7.453 2.998 -27.156 1 97.25 143 LEU A N 1
ATOM 1074 C CA . LEU A 1 143 ? 8.32 4.031 -26.609 1 97.25 143 LEU A CA 1
ATOM 1075 C C . LEU A 1 143 ? 9.523 3.412 -25.906 1 97.25 143 LEU A C 1
ATOM 1077 O O . LEU A 1 143 ? 10.633 3.955 -25.953 1 97.25 143 LEU A O 1
ATOM 1081 N N . LEU A 1 144 ? 9.289 2.299 -25.281 1 95.44 144 LEU A N 1
ATOM 1082 C CA . LEU A 1 144 ? 10.383 1.575 -24.625 1 95.44 144 LEU A CA 1
ATOM 1083 C C . LEU A 1 144 ? 11.406 1.107 -25.656 1 95.44 144 LEU A C 1
ATOM 1085 O O . LEU A 1 144 ? 12.617 1.224 -25.438 1 95.44 144 LEU A O 1
ATOM 1089 N N . GLN A 1 145 ? 10.891 0.607 -26.719 1 96.69 145 GLN A N 1
ATOM 1090 C CA . GLN A 1 145 ? 11.758 0.163 -27.797 1 96.69 145 GLN A CA 1
ATOM 1091 C C . GLN A 1 145 ? 12.602 1.317 -28.328 1 96.69 145 GLN A C 1
ATOM 1093 O O . GLN A 1 145 ? 13.805 1.163 -28.562 1 96.69 145 GLN A O 1
ATOM 1098 N N . GLU A 1 146 ? 12.039 2.422 -28.484 1 97.19 146 GLU A N 1
ATOM 1099 C CA . GLU A 1 146 ? 12.719 3.6 -29.016 1 97.19 146 GLU A CA 1
ATOM 1100 C C . GLU A 1 146 ? 13.773 4.109 -28.031 1 97.19 146 GLU A C 1
ATOM 1102 O O . GLU A 1 146 ? 14.781 4.684 -28.453 1 97.19 146 GLU A O 1
ATOM 1107 N N . ALA A 1 147 ? 13.586 3.85 -26.797 1 96 147 ALA A N 1
ATOM 1108 C CA . ALA A 1 147 ? 14.453 4.41 -25.766 1 96 147 ALA A CA 1
ATOM 1109 C C . ALA A 1 147 ? 15.617 3.471 -25.453 1 96 147 ALA A C 1
ATOM 1111 O O . ALA A 1 147 ? 16.484 3.793 -24.641 1 96 147 ALA A O 1
ATOM 1112 N N . LEU A 1 148 ? 15.719 2.385 -26.141 1 94.38 148 LEU A N 1
ATOM 1113 C CA . LEU A 1 148 ? 16.703 1.339 -25.844 1 94.38 148 LEU A CA 1
ATOM 1114 C C . LEU A 1 148 ? 18.109 1.915 -25.766 1 94.38 148 LEU A C 1
ATOM 1116 O O . LEU A 1 148 ? 18.875 1.555 -24.875 1 94.38 148 LEU A O 1
ATOM 1120 N N . PRO A 1 149 ? 18.453 2.9 -26.641 1 92.81 149 PRO A N 1
ATOM 1121 C CA . PRO A 1 149 ? 19.812 3.432 -26.594 1 92.81 149 PRO A CA 1
ATOM 1122 C C . PRO A 1 149 ? 20.016 4.426 -25.453 1 92.81 149 PRO A C 1
ATOM 1124 O O . PRO A 1 149 ? 21.141 4.793 -25.141 1 92.81 149 PRO A O 1
ATOM 1127 N N . HIS A 1 150 ? 19 4.879 -24.891 1 92.5 150 HIS A N 1
ATOM 1128 C CA . HIS A 1 150 ? 19.062 5.902 -23.844 1 92.5 150 HIS A CA 1
ATOM 1129 C C . HIS A 1 150 ? 18.688 5.328 -22.484 1 92.5 150 HIS A C 1
ATOM 1131 O O . HIS A 1 150 ? 17.516 5.293 -22.125 1 92.5 150 HIS A O 1
ATOM 1137 N N . VAL A 1 151 ? 19.656 5.102 -21.703 1 87.56 151 VAL A N 1
ATOM 1138 C CA . VAL A 1 151 ? 19.5 4.309 -20.484 1 87.56 151 VAL A CA 1
ATOM 1139 C C . VAL A 1 151 ? 18.516 4.996 -19.531 1 87.56 151 VAL A C 1
ATOM 1141 O O . VAL A 1 151 ? 17.562 4.371 -19.062 1 87.56 151 VAL A O 1
ATOM 1144 N N . GLU A 1 152 ? 18.719 6.289 -19.234 1 85.88 152 GLU A N 1
ATOM 1145 C CA . GLU A 1 152 ? 17.859 6.992 -18.281 1 85.88 152 GLU A CA 1
ATOM 1146 C C . GLU A 1 152 ? 16.422 7.066 -18.781 1 85.88 152 GLU A C 1
ATOM 1148 O O . GLU A 1 152 ? 15.484 6.848 -18.016 1 85.88 152 GLU A O 1
ATOM 1153 N N . GLN A 1 153 ? 16.328 7.348 -20 1 90.19 153 GLN A N 1
ATOM 1154 C CA . GLN A 1 153 ? 15 7.414 -20.594 1 90.19 153 GLN A CA 1
ATOM 1155 C C . GLN A 1 153 ? 14.32 6.047 -20.578 1 90.19 153 GLN A C 1
ATOM 1157 O O . GLN A 1 153 ? 13.117 5.949 -20.328 1 90.19 153 GLN A O 1
ATOM 1162 N N . PHE A 1 154 ? 15.078 4.98 -20.891 1 92.88 154 PHE A N 1
ATOM 1163 C CA . PHE A 1 154 ? 14.555 3.619 -20.875 1 92.88 154 PHE A CA 1
ATOM 1164 C C . PHE A 1 154 ? 14.016 3.254 -19.5 1 92.88 154 PHE A C 1
ATOM 1166 O O . PHE A 1 154 ? 12.922 2.707 -19.375 1 92.88 154 PHE A O 1
ATOM 1173 N N . LEU A 1 155 ? 14.742 3.59 -18.516 1 87.5 155 LEU A N 1
ATOM 1174 C CA . LEU A 1 155 ? 14.359 3.232 -17.141 1 87.5 155 LEU A CA 1
ATOM 1175 C C . LEU A 1 155 ? 13.102 3.988 -16.719 1 87.5 155 LEU A C 1
ATOM 1177 O O . LEU A 1 155 ? 12.219 3.422 -16.078 1 87.5 155 LEU A O 1
ATOM 1181 N N . ASP A 1 156 ? 12.961 5.234 -17.078 1 87.88 156 ASP A N 1
ATOM 1182 C CA . ASP A 1 156 ? 11.766 6.02 -16.781 1 87.88 156 ASP A CA 1
ATOM 1183 C C . ASP A 1 156 ? 10.547 5.445 -17.484 1 87.88 156 ASP A C 1
ATOM 1185 O O . ASP A 1 156 ? 9.477 5.301 -16.891 1 87.88 156 ASP A O 1
ATOM 1189 N N . LEU A 1 157 ? 10.758 5.137 -18.734 1 92.56 157 LEU A N 1
ATOM 1190 C CA . LEU A 1 157 ? 9.656 4.613 -19.547 1 92.56 157 LEU A CA 1
ATOM 1191 C C . LEU A 1 157 ? 9.273 3.207 -19.094 1 92.56 157 LEU A C 1
ATOM 1193 O O . LEU A 1 157 ? 8.117 2.809 -19.203 1 92.56 157 LEU A O 1
ATOM 1197 N N . ASN A 1 158 ? 10.242 2.465 -18.594 1 91.56 158 ASN A N 1
ATOM 1198 C CA . ASN A 1 158 ? 9.945 1.148 -18.031 1 91.56 158 ASN A CA 1
ATOM 1199 C C . ASN A 1 158 ? 8.969 1.237 -16.875 1 91.56 158 ASN A C 1
ATOM 1201 O O . ASN A 1 158 ? 8.07 0.401 -16.75 1 91.56 158 ASN A O 1
ATOM 1205 N N . VAL A 1 159 ? 9.125 2.205 -16.078 1 89.38 159 VAL A N 1
ATOM 1206 C CA . VAL A 1 159 ? 8.195 2.438 -14.969 1 89.38 159 VAL A CA 1
ATOM 1207 C C . VAL A 1 159 ? 6.816 2.791 -15.516 1 89.38 159 VAL A C 1
ATOM 1209 O O . VAL A 1 159 ? 5.801 2.275 -15.039 1 89.38 159 VAL A O 1
ATOM 1212 N N . ARG A 1 160 ? 6.77 3.588 -16.5 1 91.69 160 ARG A N 1
ATOM 1213 C CA . ARG A 1 160 ? 5.512 4.023 -17.094 1 91.69 160 ARG A CA 1
ATOM 1214 C C . ARG A 1 160 ? 4.781 2.859 -17.75 1 91.69 160 ARG A C 1
ATOM 1216 O O . ARG A 1 160 ? 3.551 2.832 -17.797 1 91.69 160 ARG A O 1
ATOM 1223 N N . TRP A 1 161 ? 5.574 1.958 -18.297 1 95.25 161 TRP A N 1
ATOM 1224 C CA . TRP A 1 161 ? 4.977 0.76 -18.875 1 95.25 161 TRP A CA 1
ATOM 1225 C C . TRP A 1 161 ? 4.152 0.005 -17.844 1 95.25 161 TRP A C 1
ATOM 1227 O O . TRP A 1 161 ? 3.029 -0.42 -18.125 1 95.25 161 TRP A O 1
ATOM 1237 N N . TYR A 1 162 ? 4.656 -0.123 -16.656 1 92.31 162 TYR A N 1
ATOM 1238 C CA . TYR A 1 162 ? 3.951 -0.821 -15.586 1 92.31 162 TYR A CA 1
ATOM 1239 C C . TYR A 1 162 ? 2.693 -0.065 -15.172 1 92.31 162 TYR A C 1
ATOM 1241 O O . TYR A 1 162 ? 1.689 -0.674 -14.797 1 92.31 162 TYR A O 1
ATOM 1249 N N . PHE A 1 163 ? 2.758 1.236 -15.312 1 92.25 163 PHE A N 1
ATOM 1250 C CA . PHE A 1 163 ? 1.56 2.02 -15.039 1 92.25 163 PHE A CA 1
ATOM 1251 C C . PHE A 1 163 ? 0.455 1.688 -16.031 1 92.25 163 PHE A C 1
ATOM 1253 O O . PHE A 1 163 ? -0.701 1.503 -15.648 1 92.25 163 PHE A O 1
ATOM 1260 N N . ALA A 1 164 ? 0.912 1.612 -17.281 1 96 164 ALA A N 1
ATOM 1261 C CA . ALA A 1 164 ? -0.064 1.3 -18.312 1 96 164 ALA A CA 1
ATOM 1262 C C . ALA A 1 164 ? -0.673 -0.083 -18.109 1 96 164 ALA A C 1
ATOM 1264 O O . ALA A 1 164 ? -1.884 -0.265 -18.25 1 96 164 ALA A O 1
ATOM 1265 N N . LEU A 1 165 ? 0.142 -1.016 -17.781 1 97.25 165 LEU A N 1
ATOM 1266 C CA . LEU A 1 165 ? -0.349 -2.363 -17.516 1 97.25 165 LEU A CA 1
ATOM 1267 C C . LEU A 1 165 ? -1.27 -2.375 -16.297 1 97.25 165 LEU A C 1
ATOM 1269 O O . LEU A 1 165 ? -2.322 -3.018 -16.312 1 97.25 165 LEU A O 1
ATOM 1273 N N . ALA A 1 166 ? -0.856 -1.721 -15.25 1 96.12 166 ALA A N 1
ATOM 1274 C CA . ALA A 1 166 ? -1.645 -1.651 -14.023 1 96.12 166 ALA A CA 1
ATOM 1275 C C . ALA A 1 166 ? -2.992 -0.981 -14.273 1 96.12 166 ALA A C 1
ATOM 1277 O O . ALA A 1 166 ? -4.012 -1.391 -13.711 1 96.12 166 ALA A O 1
ATOM 1278 N N . ASP A 1 167 ? -3.01 0.055 -15.109 1 96 167 ASP A N 1
ATOM 1279 C CA . ASP A 1 167 ? -4.266 0.703 -15.469 1 96 167 ASP A CA 1
ATOM 1280 C C . ASP A 1 167 ? -5.219 -0.282 -16.141 1 96 167 ASP A C 1
ATOM 1282 O O . ASP A 1 167 ? -6.426 -0.256 -15.898 1 96 167 ASP A O 1
ATOM 1286 N N . ALA A 1 168 ? -4.664 -1.14 -16.922 1 97.5 168 ALA A N 1
ATOM 1287 C CA . ALA A 1 168 ? -5.453 -2.053 -17.75 1 97.5 168 ALA A CA 1
ATOM 1288 C C . ALA A 1 168 ? -6.086 -3.15 -16.906 1 97.5 168 ALA A C 1
ATOM 1290 O O . ALA A 1 168 ? -7.004 -3.84 -17.344 1 97.5 168 ALA A O 1
ATOM 1291 N N . CYS A 1 169 ? -5.559 -3.344 -15.695 1 96.88 169 CYS A N 1
ATOM 1292 C CA . CYS A 1 169 ? -6.125 -4.402 -14.867 1 96.88 169 CYS A CA 1
ATOM 1293 C C . CYS A 1 169 ? -7.422 -3.947 -14.211 1 96.88 169 CYS A C 1
ATOM 1295 O O . CYS A 1 169 ? -8.195 -4.77 -13.711 1 96.88 169 CYS A O 1
ATOM 1297 N N . HIS A 1 170 ? -7.629 -2.617 -14.148 1 95.62 170 HIS A N 1
ATOM 1298 C CA . HIS A 1 170 ? -8.812 -2 -13.57 1 95.62 170 HIS A CA 1
ATOM 1299 C C . HIS A 1 170 ? -9.039 -2.471 -12.141 1 95.62 170 HIS A C 1
ATOM 1301 O O . HIS A 1 170 ? -10.148 -2.861 -11.773 1 95.62 170 HIS A O 1
ATOM 1307 N N . ASN A 1 171 ? -8.086 -2.58 -11.391 1 95.56 171 ASN A N 1
ATOM 1308 C CA . ASN A 1 171 ? -8.008 -2.709 -9.945 1 95.56 171 ASN A CA 1
ATOM 1309 C C . ASN A 1 171 ? -7.176 -1.588 -9.32 1 95.56 171 ASN A C 1
ATOM 1311 O O . ASN A 1 171 ? -5.945 -1.641 -9.336 1 95.56 171 ASN A O 1
ATOM 1315 N N . ASP A 1 172 ? -7.844 -0.705 -8.781 1 93 172 ASP A N 1
ATOM 1316 C CA . ASP A 1 172 ? -7.191 0.531 -8.359 1 93 172 ASP A CA 1
ATOM 1317 C C . ASP A 1 172 ? -6.258 0.284 -7.18 1 93 172 ASP A C 1
ATOM 1319 O O . ASP A 1 172 ? -5.258 0.988 -7.012 1 93 172 ASP A O 1
ATOM 1323 N N . LEU A 1 173 ? -6.578 -0.679 -6.414 1 93.06 173 LEU A N 1
ATOM 1324 C CA . LEU A 1 173 ? -5.734 -0.979 -5.262 1 93.06 173 LEU A CA 1
ATOM 1325 C C . LEU A 1 173 ? -4.418 -1.608 -5.703 1 93.06 173 LEU A C 1
ATOM 1327 O O . LEU A 1 173 ? -3.344 -1.152 -5.305 1 93.06 173 LEU A O 1
ATOM 1331 N N . LEU A 1 174 ? -4.445 -2.607 -6.543 1 95.62 174 LEU A N 1
ATOM 1332 C CA . LEU A 1 174 ? -3.242 -3.225 -7.086 1 95.62 174 LEU A CA 1
ATOM 1333 C C . LEU A 1 174 ? -2.41 -2.205 -7.859 1 95.62 174 LEU A C 1
ATOM 1335 O O . LEU A 1 174 ? -1.183 -2.189 -7.75 1 95.62 174 LEU A O 1
ATOM 1339 N N . ARG A 1 175 ? -3.08 -1.378 -8.617 1 94.94 175 ARG A N 1
ATOM 1340 C CA . ARG A 1 175 ? -2.404 -0.313 -9.352 1 94.94 175 ARG A CA 1
ATOM 1341 C C . ARG A 1 175 ? -1.636 0.603 -8.406 1 94.94 175 ARG A C 1
ATOM 1343 O O . ARG A 1 175 ? -0.473 0.927 -8.656 1 94.94 175 ARG A O 1
ATOM 1350 N N . ALA A 1 176 ? -2.299 0.956 -7.406 1 92 176 ALA A N 1
ATOM 1351 C CA . ALA A 1 176 ? -1.663 1.866 -6.457 1 92 176 ALA A CA 1
ATOM 1352 C C . ALA A 1 176 ? -0.429 1.229 -5.824 1 92 176 ALA A C 1
ATOM 1354 O O . ALA A 1 176 ? 0.599 1.887 -5.652 1 92 176 ALA A O 1
ATOM 1355 N N . PHE A 1 177 ? -0.463 -0.014 -5.496 1 93.88 177 PHE A N 1
ATOM 1356 C CA . PHE A 1 177 ? 0.653 -0.707 -4.863 1 93.88 177 PHE A CA 1
ATOM 1357 C C . PHE A 1 177 ? 1.826 -0.838 -5.824 1 93.88 177 PHE A C 1
ATOM 1359 O O . PHE A 1 177 ? 2.959 -0.496 -5.48 1 93.88 177 PHE A O 1
ATOM 1366 N N . ILE A 1 178 ? 1.532 -1.235 -7.031 1 93.75 178 ILE A N 1
ATOM 1367 C CA . ILE A 1 178 ? 2.631 -1.53 -7.945 1 93.75 178 ILE A CA 1
ATOM 1368 C C . ILE A 1 178 ? 3.295 -0.23 -8.391 1 93.75 178 ILE A C 1
ATOM 1370 O O . ILE A 1 178 ? 4.512 -0.181 -8.578 1 93.75 178 ILE A O 1
ATOM 1374 N N . VAL A 1 179 ? 2.521 0.802 -8.609 1 88.88 179 VAL A N 1
ATOM 1375 C CA . VAL A 1 179 ? 3.072 2.102 -8.977 1 88.88 179 VAL A CA 1
ATOM 1376 C C . VAL A 1 179 ? 4.012 2.598 -7.879 1 88.88 179 VAL A C 1
ATOM 1378 O O . VAL A 1 179 ? 5.082 3.137 -8.164 1 88.88 179 VAL A O 1
ATOM 1381 N N . SER A 1 180 ? 3.617 2.35 -6.672 1 90.12 180 SER A N 1
ATOM 1382 C CA . SER A 1 180 ? 4.445 2.748 -5.539 1 90.12 180 SER A CA 1
ATOM 1383 C C . SER A 1 180 ? 5.738 1.942 -5.484 1 90.12 180 SER A C 1
ATOM 1385 O O . SER A 1 180 ? 6.816 2.504 -5.289 1 90.12 180 SER A O 1
ATOM 1387 N N . ILE A 1 181 ? 5.676 0.696 -5.711 1 90.62 181 ILE A N 1
ATOM 1388 C CA . ILE A 1 181 ? 6.832 -0.194 -5.656 1 90.62 181 ILE A CA 1
ATOM 1389 C C . ILE A 1 181 ? 7.781 0.121 -6.809 1 90.62 181 ILE A C 1
ATOM 1391 O O . ILE A 1 181 ? 9 0.177 -6.617 1 90.62 181 ILE A O 1
ATOM 1395 N N . ALA A 1 182 ? 7.184 0.362 -7.996 1 85.31 182 ALA A N 1
ATOM 1396 C CA . ALA A 1 182 ? 7.988 0.672 -9.172 1 85.31 182 ALA A CA 1
ATOM 1397 C C . ALA A 1 182 ? 8.828 1.925 -8.953 1 85.31 182 ALA A C 1
ATOM 1399 O O . ALA A 1 182 ? 10 1.972 -9.336 1 85.31 182 ALA A O 1
ATOM 1400 N N . GLY A 1 183 ? 8.266 2.867 -8.328 1 82.06 183 GLY A N 1
ATOM 1401 C CA . GLY A 1 183 ? 9 4.07 -7.992 1 82.06 183 GLY A CA 1
ATOM 1402 C C . GLY A 1 183 ? 10.156 3.816 -7.039 1 82.06 183 GLY A C 1
ATOM 1403 O O . GLY A 1 183 ? 11.227 4.402 -7.184 1 82.06 183 GLY A O 1
ATOM 1404 N N . LEU A 1 184 ? 9.922 2.953 -6.094 1 83 184 LEU A N 1
ATOM 1405 C CA . LEU A 1 184 ? 10.953 2.596 -5.121 1 83 184 LEU A CA 1
ATOM 1406 C C . LEU A 1 184 ? 12.117 1.879 -5.805 1 83 184 LEU A C 1
ATOM 1408 O O . LEU A 1 184 ? 13.281 2.178 -5.527 1 83 184 LEU A O 1
ATOM 1412 N N . ILE A 1 185 ? 11.789 0.997 -6.641 1 81.5 185 ILE A N 1
ATOM 1413 C CA . ILE A 1 185 ? 12.812 0.199 -7.309 1 81.5 185 ILE A CA 1
ATOM 1414 C C . ILE A 1 185 ? 13.641 1.091 -8.227 1 81.5 185 ILE A C 1
ATOM 1416 O O . ILE A 1 185 ? 14.867 0.974 -8.281 1 81.5 185 ILE A O 1
ATOM 1420 N N . LEU A 1 186 ? 12.984 1.991 -8.953 1 79.62 186 LEU A N 1
ATOM 1421 C CA . LEU A 1 186 ? 13.703 2.932 -9.805 1 79.62 186 LEU A CA 1
ATOM 1422 C C . LEU A 1 186 ? 14.695 3.752 -8.992 1 79.62 186 LEU A C 1
ATOM 1424 O O . LEU A 1 186 ? 15.859 3.898 -9.391 1 79.62 186 LEU A O 1
ATOM 1428 N N . THR A 1 187 ? 14.289 4.191 -7.879 1 76.94 187 THR A N 1
ATOM 1429 C CA . THR A 1 187 ? 15.148 4.988 -7.012 1 76.94 187 THR A CA 1
ATOM 1430 C C . THR A 1 187 ? 16.312 4.152 -6.496 1 76.94 187 THR A C 1
ATOM 1432 O O . THR A 1 187 ? 17.453 4.625 -6.457 1 76.94 187 THR A O 1
ATOM 1435 N N . ALA A 1 188 ? 16.062 2.959 -6.172 1 75.81 188 ALA A N 1
ATOM 1436 C CA . ALA A 1 188 ? 17.078 2.076 -5.605 1 75.81 188 ALA A CA 1
ATOM 1437 C C . ALA A 1 188 ? 18.078 1.643 -6.672 1 75.81 188 ALA A C 1
ATOM 1439 O O . ALA A 1 188 ? 19.266 1.428 -6.371 1 75.81 188 ALA A O 1
ATOM 1440 N N . THR A 1 189 ? 17.656 1.456 -7.852 1 73.25 189 THR A N 1
ATOM 1441 C CA . THR A 1 189 ? 18.516 0.904 -8.891 1 73.25 189 THR A CA 1
ATOM 1442 C C . THR A 1 189 ? 19.172 2.02 -9.695 1 73.25 189 THR A C 1
ATOM 1444 O O . THR A 1 189 ? 20.172 1.795 -10.375 1 73.25 189 THR A O 1
ATOM 1447 N N . SER A 1 190 ? 18.516 3.162 -9.781 1 68.56 190 SER A N 1
ATOM 1448 C CA . SER A 1 190 ? 19.125 4.285 -10.469 1 68.56 190 SER A CA 1
ATOM 1449 C C . SER A 1 190 ? 20.469 4.648 -9.844 1 68.56 190 SER A C 1
ATOM 1451 O O . SER A 1 190 ? 21.375 5.148 -10.523 1 68.56 190 SER A O 1
ATOM 1453 N N . ARG A 1 191 ? 20.594 4.363 -8.641 1 58.59 191 ARG A N 1
ATOM 1454 C CA . ARG A 1 191 ? 21.812 4.68 -7.914 1 58.59 191 ARG A CA 1
ATOM 1455 C C . ARG A 1 191 ? 22.922 3.672 -8.234 1 58.59 191 ARG A C 1
ATOM 1457 O O . ARG A 1 191 ? 24.094 3.961 -8.055 1 58.59 191 ARG A O 1
ATOM 1464 N N . GLU A 1 192 ? 22.547 2.445 -8.352 1 56.22 192 GLU A N 1
ATOM 1465 C CA . GLU A 1 192 ? 23.516 1.359 -8.477 1 56.22 192 GLU A CA 1
ATOM 1466 C C . GLU A 1 192 ? 24.156 1.349 -9.859 1 56.22 192 GLU A C 1
ATOM 1468 O O . GLU A 1 192 ? 25.016 0.525 -10.141 1 56.22 192 GLU A O 1
ATOM 1473 N N . GLY A 1 193 ? 24.031 2.355 -10.594 1 58.38 193 GLY A N 1
ATOM 1474 C CA . GLY A 1 193 ? 24.703 2.365 -11.883 1 58.38 193 GLY A CA 1
ATOM 1475 C C . GLY A 1 193 ? 23.797 1.938 -13.023 1 58.38 193 GLY A C 1
ATOM 1476 O O . GLY A 1 193 ? 22.609 1.727 -12.836 1 58.38 193 GLY A O 1
ATOM 1477 N N . GLN A 1 194 ? 24.391 1.678 -14.227 1 62.94 194 GLN A N 1
ATOM 1478 C CA . GLN A 1 194 ? 23.797 1.588 -15.555 1 62.94 194 GLN A CA 1
ATOM 1479 C C . GLN A 1 194 ? 23.25 0.185 -15.82 1 62.94 194 GLN A C 1
ATOM 1481 O O . GLN A 1 194 ? 23.922 -0.809 -15.508 1 62.94 194 GLN A O 1
ATOM 1486 N N . THR A 1 195 ? 22.016 0.048 -16.047 1 78.38 195 THR A N 1
ATOM 1487 C CA . THR A 1 195 ? 21.453 -1.162 -16.625 1 78.38 195 THR A CA 1
ATOM 1488 C C . THR A 1 195 ? 22 -1.401 -18.031 1 78.38 195 THR A C 1
ATOM 1490 O O . THR A 1 195 ? 21.672 -0.662 -18.969 1 78.38 195 THR A O 1
ATOM 1493 N N . PRO A 1 196 ? 22.891 -2.443 -18.109 1 84.38 196 PRO A N 1
ATOM 1494 C CA . PRO A 1 196 ? 23.484 -2.693 -19.422 1 84.38 196 PRO A CA 1
ATOM 1495 C C . PRO A 1 196 ? 22.453 -2.967 -20.5 1 84.38 196 PRO A C 1
ATOM 1497 O O . PRO A 1 196 ? 21.312 -3.34 -20.188 1 84.38 196 PRO A O 1
ATOM 1500 N N . GLU A 1 197 ? 22.844 -2.766 -21.75 1 88.88 197 GLU A N 1
ATOM 1501 C CA . GLU A 1 197 ? 21.906 -2.867 -22.875 1 88.88 197 GLU A CA 1
ATOM 1502 C C . GLU A 1 197 ? 21.328 -4.273 -22.984 1 88.88 197 GLU A C 1
ATOM 1504 O O . GLU A 1 197 ? 20.141 -4.441 -23.25 1 88.88 197 GLU A O 1
ATOM 1509 N N . PRO A 1 198 ? 22.125 -5.348 -22.812 1 89.31 198 PRO A N 1
ATOM 1510 C CA . PRO A 1 198 ? 21.531 -6.684 -22.906 1 89.31 198 PRO A CA 1
ATOM 1511 C C . PRO A 1 198 ? 20.406 -6.898 -21.906 1 89.31 198 PRO A C 1
ATOM 1513 O O . PRO A 1 198 ? 19.422 -7.574 -22.203 1 89.31 198 PRO A O 1
ATOM 1516 N N . THR A 1 199 ? 20.562 -6.309 -20.797 1 86.88 199 THR A N 1
ATOM 1517 C CA . THR A 1 199 ? 19.531 -6.414 -19.766 1 86.88 199 THR A CA 1
ATOM 1518 C C . THR A 1 199 ? 18.266 -5.656 -20.188 1 86.88 199 THR A C 1
ATOM 1520 O O . THR A 1 199 ? 17.156 -6.152 -20.031 1 86.88 199 THR A O 1
ATOM 1523 N N . ARG A 1 200 ? 18.438 -4.523 -20.734 1 90.44 200 ARG A N 1
ATOM 1524 C CA . ARG A 1 200 ? 17.312 -3.721 -21.203 1 90.44 200 ARG A CA 1
ATOM 1525 C C . ARG A 1 200 ? 16.578 -4.414 -22.344 1 90.44 200 ARG A C 1
ATOM 1527 O O . ARG A 1 200 ? 15.344 -4.355 -22.422 1 90.44 200 ARG A O 1
ATOM 1534 N N . ARG A 1 201 ? 17.312 -5.094 -23.219 1 93.88 201 ARG A N 1
ATOM 1535 C CA . ARG A 1 201 ? 16.703 -5.848 -24.297 1 93.88 201 ARG A CA 1
ATOM 1536 C C . ARG A 1 201 ? 15.867 -7.008 -23.766 1 93.88 201 ARG A C 1
ATOM 1538 O O . ARG A 1 201 ? 14.797 -7.309 -24.312 1 93.88 201 ARG A O 1
ATOM 1545 N N . LEU A 1 202 ? 16.391 -7.609 -22.75 1 91.94 202 LEU A N 1
ATOM 1546 C CA . LEU A 1 202 ? 15.656 -8.703 -22.125 1 91.94 202 LEU A CA 1
ATOM 1547 C C . LEU A 1 202 ? 14.359 -8.203 -21.5 1 91.94 202 LEU A C 1
ATOM 1549 O O . LEU A 1 202 ? 13.32 -8.859 -21.594 1 91.94 202 LEU A O 1
ATOM 1553 N N . ILE A 1 203 ? 14.453 -7.113 -20.875 1 91.56 203 ILE A N 1
ATOM 1554 C CA . ILE A 1 203 ? 13.273 -6.496 -20.266 1 91.56 203 ILE A CA 1
ATOM 1555 C C . ILE A 1 203 ? 12.234 -6.207 -21.344 1 91.56 203 ILE A C 1
ATOM 1557 O O . ILE A 1 203 ? 11.062 -6.578 -21.203 1 91.56 203 ILE A O 1
ATOM 1561 N N . LEU A 1 204 ? 12.664 -5.594 -22.422 1 95.81 204 LEU A N 1
ATOM 1562 C CA . LEU A 1 204 ? 11.766 -5.246 -23.516 1 95.81 204 LEU A CA 1
ATOM 1563 C C . LEU A 1 204 ? 11.117 -6.492 -24.109 1 95.81 204 LEU A C 1
ATOM 1565 O O . LEU A 1 204 ? 9.922 -6.5 -24.391 1 95.81 204 LEU A O 1
ATOM 1569 N N . GLN A 1 205 ? 11.898 -7.484 -24.297 1 96.06 205 GLN A N 1
ATOM 1570 C CA . GLN A 1 205 ? 11.383 -8.727 -24.859 1 96.06 205 GLN A CA 1
ATOM 1571 C C . GLN A 1 205 ? 10.336 -9.352 -23.938 1 96.06 205 GLN A C 1
ATOM 1573 O O . GLN A 1 205 ? 9.297 -9.836 -24.406 1 96.06 205 GLN A O 1
ATOM 1578 N N . SER A 1 206 ? 10.609 -9.383 -22.719 1 96.12 206 SER A N 1
ATOM 1579 C CA . SER A 1 206 ? 9.656 -9.914 -21.75 1 96.12 206 SER A CA 1
ATOM 1580 C C . SER A 1 206 ? 8.359 -9.117 -21.75 1 96.12 206 SER A C 1
ATOM 1582 O O . SER A 1 206 ? 7.273 -9.695 -21.703 1 96.12 206 SER A O 1
ATOM 1584 N N . HIS A 1 207 ? 8.469 -7.797 -21.766 1 96.75 207 HIS A N 1
ATOM 1585 C CA . HIS A 1 207 ? 7.293 -6.938 -21.812 1 96.75 207 HIS A CA 1
ATOM 1586 C C . HIS A 1 207 ? 6.449 -7.211 -23.047 1 96.75 207 HIS A C 1
ATOM 1588 O O . HIS A 1 207 ? 5.223 -7.277 -22.969 1 96.75 207 HIS A O 1
ATOM 1594 N N . ARG A 1 208 ? 7.105 -7.422 -24.172 1 97.62 208 ARG A N 1
ATOM 1595 C CA . ARG A 1 208 ? 6.398 -7.707 -25.406 1 97.62 208 ARG A CA 1
ATOM 1596 C C . ARG A 1 208 ? 5.602 -9 -25.297 1 97.62 208 ARG A C 1
ATOM 1598 O O . ARG A 1 208 ? 4.465 -9.078 -25.766 1 97.62 208 ARG A O 1
ATOM 1605 N N . ARG A 1 209 ? 6.207 -9.969 -24.719 1 97.81 209 ARG A N 1
ATOM 1606 C CA . ARG A 1 209 ? 5.527 -11.25 -24.547 1 97.81 209 ARG A CA 1
ATOM 1607 C C . ARG A 1 209 ? 4.281 -11.094 -23.672 1 97.81 209 ARG A C 1
ATOM 1609 O O . ARG A 1 209 ? 3.244 -11.695 -23.953 1 97.81 209 ARG A O 1
ATOM 1616 N N . VAL A 1 210 ? 4.398 -10.336 -22.641 1 98.31 210 VAL A N 1
ATOM 1617 C CA . VAL A 1 210 ? 3.26 -10.086 -21.75 1 98.31 210 VAL A CA 1
ATOM 1618 C C . VAL A 1 210 ? 2.166 -9.352 -22.531 1 98.31 210 VAL A C 1
ATOM 1620 O O . VAL A 1 210 ? 0.993 -9.727 -22.469 1 98.31 210 VAL A O 1
ATOM 1623 N N . VAL A 1 211 ? 2.564 -8.32 -23.281 1 98.38 211 VAL A N 1
ATOM 1624 C CA . VAL A 1 211 ? 1.608 -7.496 -24.016 1 98.38 211 VAL A CA 1
ATOM 1625 C C . VAL A 1 211 ? 0.89 -8.344 -25.062 1 98.38 211 VAL A C 1
ATOM 1627 O O . VAL A 1 211 ? -0.314 -8.188 -25.281 1 98.38 211 VAL A O 1
ATOM 1630 N N . GLU A 1 212 ? 1.635 -9.234 -25.688 1 98.31 212 GLU A N 1
ATOM 1631 C CA . GLU A 1 212 ? 1.036 -10.141 -26.656 1 98.31 212 GLU A CA 1
ATOM 1632 C C . GLU A 1 212 ? -0.08 -10.969 -26.031 1 98.31 212 GLU A C 1
ATOM 1634 O O . GLU A 1 212 ? -1.146 -11.133 -26.625 1 98.31 212 GLU A O 1
ATOM 1639 N N . ALA A 1 213 ? 0.202 -11.453 -24.891 1 98.62 213 ALA A N 1
ATOM 1640 C CA . ALA A 1 213 ? -0.803 -12.242 -24.188 1 98.62 213 ALA A CA 1
ATOM 1641 C C . ALA A 1 213 ? -1.992 -11.375 -23.781 1 98.62 213 ALA A C 1
ATOM 1643 O O . ALA A 1 213 ? -3.141 -11.828 -23.828 1 98.62 213 ALA A O 1
ATOM 1644 N N . VAL A 1 214 ? -1.76 -10.141 -23.375 1 98.62 214 VAL A N 1
ATOM 1645 C CA . VAL A 1 214 ? -2.822 -9.219 -22.984 1 98.62 214 VAL A CA 1
ATOM 1646 C C . VAL A 1 214 ? -3.682 -8.875 -24.203 1 98.62 214 VAL A C 1
ATOM 1648 O O . VAL A 1 214 ? -4.91 -8.875 -24.125 1 98.62 214 VAL A O 1
ATOM 1651 N N . ILE A 1 215 ? -3.092 -8.664 -25.344 1 98.12 215 ILE A N 1
ATOM 1652 C CA . ILE A 1 215 ? -3.793 -8.359 -26.578 1 98.12 215 ILE A CA 1
ATOM 1653 C C . ILE A 1 215 ? -4.691 -9.539 -26.969 1 98.12 215 ILE A C 1
ATOM 1655 O O . ILE A 1 215 ? -5.84 -9.344 -27.359 1 98.12 215 ILE A O 1
ATOM 1659 N N . ALA A 1 216 ? -4.191 -10.719 -26.766 1 98.19 216 ALA A N 1
ATOM 1660 C CA . ALA A 1 216 ? -4.902 -11.938 -27.156 1 98.19 216 ALA A CA 1
ATOM 1661 C C . ALA A 1 216 ? -6.016 -12.258 -26.156 1 98.19 216 ALA A C 1
ATOM 1663 O O . ALA A 1 216 ? -6.855 -13.125 -26.406 1 98.19 216 ALA A O 1
ATOM 1664 N N . GLY A 1 217 ? -5.965 -11.602 -25.078 1 98 217 GLY A N 1
ATOM 1665 C CA . GLY A 1 217 ? -6.934 -11.906 -24.031 1 98 217 GLY A CA 1
ATOM 1666 C C . GLY A 1 217 ? -6.664 -13.227 -23.328 1 98 217 GLY A C 1
ATOM 1667 O O . GLY A 1 217 ? -7.578 -13.844 -22.781 1 98 217 GLY A O 1
ATOM 1668 N N . ASP A 1 218 ? -5.504 -13.672 -23.469 1 98.31 218 ASP A N 1
ATOM 1669 C CA . ASP A 1 218 ? -5.082 -14.922 -22.844 1 98.31 218 ASP A CA 1
ATOM 1670 C C . ASP A 1 218 ? -4.559 -14.688 -21.438 1 98.31 218 ASP A C 1
ATOM 1672 O O . ASP A 1 218 ? -3.346 -14.609 -21.219 1 98.31 218 ASP A O 1
ATOM 1676 N N . ALA A 1 219 ? -5.441 -14.734 -20.484 1 97.88 219 ALA A N 1
ATOM 1677 C CA . ALA A 1 219 ? -5.145 -14.352 -19.109 1 97.88 219 ALA A CA 1
ATOM 1678 C C . ALA A 1 219 ? -4.133 -15.305 -18.484 1 97.88 219 ALA A C 1
ATOM 1680 O O . ALA A 1 219 ? -3.135 -14.859 -17.906 1 97.88 219 ALA A O 1
ATOM 1681 N N . PRO A 1 220 ? -4.223 -16.609 -18.625 1 97.56 220 PRO A N 1
ATOM 1682 C CA . PRO A 1 220 ? -3.217 -17.516 -18.047 1 97.56 220 PRO A CA 1
ATOM 1683 C C . PRO A 1 220 ? -1.824 -17.281 -18.625 1 97.56 220 PRO A C 1
ATOM 1685 O O . PRO A 1 220 ? -0.831 -17.328 -17.906 1 97.56 220 PRO A O 1
ATOM 1688 N N . ALA A 1 221 ? -1.805 -17.047 -19.891 1 98.44 221 ALA A N 1
ATOM 1689 C CA . ALA A 1 221 ? -0.51 -16.797 -20.516 1 98.44 221 ALA A CA 1
ATOM 1690 C C . ALA A 1 221 ? 0.093 -15.484 -20.016 1 98.44 221 ALA A C 1
ATOM 1692 O O . ALA A 1 221 ? 1.304 -15.391 -19.797 1 98.44 221 ALA A O 1
ATOM 1693 N N . ALA A 1 222 ? -0.746 -14.422 -19.906 1 98.56 222 ALA A N 1
ATOM 1694 C CA . ALA A 1 222 ? -0.266 -13.141 -19.406 1 98.56 222 ALA A CA 1
ATOM 1695 C C . ALA A 1 222 ? 0.339 -13.289 -18.016 1 98.56 222 ALA A C 1
ATOM 1697 O O . ALA A 1 222 ? 1.432 -12.789 -17.75 1 98.56 222 ALA A O 1
ATOM 1698 N N . ARG A 1 223 ? -0.33 -14.039 -17.188 1 97.5 223 ARG A N 1
ATOM 1699 C CA . ARG A 1 223 ? 0.157 -14.289 -15.836 1 97.5 223 ARG A CA 1
ATOM 1700 C C . ARG A 1 223 ? 1.494 -15.023 -15.859 1 97.5 223 ARG A C 1
ATOM 1702 O O . ARG A 1 223 ? 2.451 -14.609 -15.211 1 97.5 223 ARG A O 1
ATOM 1709 N N . ARG A 1 224 ? 1.544 -16.094 -16.562 1 96.94 224 ARG A N 1
ATOM 1710 C CA . ARG A 1 224 ? 2.74 -16.938 -16.609 1 96.94 224 ARG A CA 1
ATOM 1711 C C . ARG A 1 224 ? 3.932 -16.156 -17.156 1 96.94 224 ARG A C 1
ATOM 1713 O O . ARG A 1 224 ? 5.043 -16.266 -16.625 1 96.94 224 ARG A O 1
ATOM 1720 N N . ARG A 1 225 ? 3.748 -15.406 -18.172 1 97.69 225 ARG A N 1
ATOM 1721 C CA . ARG A 1 225 ? 4.828 -14.648 -18.797 1 97.69 225 ARG A CA 1
ATOM 1722 C C . ARG A 1 225 ? 5.332 -13.555 -17.875 1 97.69 225 ARG A C 1
ATOM 1724 O O . ARG A 1 225 ? 6.535 -13.289 -17.797 1 97.69 225 ARG A O 1
ATOM 1731 N N . MET A 1 226 ? 4.422 -12.945 -17.156 1 97.38 226 MET A N 1
ATOM 1732 C CA . MET A 1 226 ? 4.84 -11.945 -16.172 1 97.38 226 MET A CA 1
ATOM 1733 C C . MET A 1 226 ? 5.602 -12.594 -15.023 1 97.38 226 MET A C 1
ATOM 1735 O O . MET A 1 226 ? 6.613 -12.062 -14.562 1 97.38 226 MET A O 1
ATOM 1739 N N . GLU A 1 227 ? 5.125 -13.727 -14.586 1 94.75 227 GLU A N 1
ATOM 1740 C CA . GLU A 1 227 ? 5.816 -14.461 -13.531 1 94.75 227 GLU A CA 1
ATOM 1741 C C . GLU A 1 227 ? 7.262 -14.758 -13.93 1 94.75 227 GLU A C 1
ATOM 1743 O O . GLU A 1 227 ? 8.18 -14.562 -13.133 1 94.75 227 GLU A O 1
ATOM 1748 N N . ARG A 1 228 ? 7.422 -15.211 -15.109 1 93.56 228 ARG A N 1
ATOM 1749 C CA . ARG A 1 228 ? 8.766 -15.5 -15.602 1 93.56 228 ARG A CA 1
ATOM 1750 C C . ARG A 1 228 ? 9.617 -14.242 -15.656 1 93.56 228 ARG A C 1
ATOM 1752 O O . ARG A 1 228 ? 10.789 -14.258 -15.273 1 93.56 228 ARG A O 1
ATOM 1759 N N . HIS A 1 229 ? 9.008 -13.203 -16.141 1 93.31 229 HIS A N 1
ATOM 1760 C CA . HIS A 1 229 ? 9.711 -11.93 -16.25 1 93.31 229 HIS A CA 1
ATOM 1761 C C . HIS A 1 229 ? 10.203 -11.438 -14.898 1 93.31 229 HIS A C 1
ATOM 1763 O O . HIS A 1 229 ? 11.391 -11.148 -14.734 1 93.31 229 HIS A O 1
ATOM 1769 N N . VAL A 1 230 ? 9.375 -11.422 -13.898 1 90.38 230 VAL A N 1
ATOM 1770 C CA . VAL A 1 230 ? 9.719 -10.812 -12.617 1 90.38 230 VAL A CA 1
ATOM 1771 C C . VAL A 1 230 ? 10.57 -11.773 -11.797 1 90.38 230 VAL A C 1
ATOM 1773 O O . VAL A 1 230 ? 11.406 -11.352 -11 1 90.38 230 VAL A O 1
ATOM 1776 N N . ALA A 1 231 ? 10.367 -13.055 -12 1 86.81 231 ALA A N 1
ATOM 1777 C CA . ALA A 1 231 ? 11.227 -14.039 -11.336 1 86.81 231 ALA A CA 1
ATOM 1778 C C . ALA A 1 231 ? 12.672 -13.906 -11.805 1 86.81 231 ALA A C 1
ATOM 1780 O O . ALA A 1 231 ? 13.602 -14.078 -11.016 1 86.81 231 ALA A O 1
ATOM 1781 N N . GLY A 1 232 ? 12.805 -13.664 -13.094 1 82.81 232 GLY A N 1
ATOM 1782 C CA . GLY A 1 232 ? 14.141 -13.453 -13.625 1 82.81 232 GLY A CA 1
ATOM 1783 C C . GLY A 1 232 ? 14.859 -12.273 -12.984 1 82.81 232 GLY A C 1
ATOM 1784 O O . GLY A 1 232 ? 16.062 -12.344 -12.727 1 82.81 232 GLY A O 1
ATOM 1785 N N . TYR A 1 233 ? 14.18 -11.219 -12.734 1 77 233 TYR A N 1
ATOM 1786 C CA . TYR A 1 233 ? 14.734 -10.047 -12.062 1 77 233 TYR A CA 1
ATOM 1787 C C . TYR A 1 233 ? 15.18 -10.391 -10.648 1 77 233 TYR A C 1
ATOM 1789 O O . TYR A 1 233 ? 16.25 -9.953 -10.211 1 77 233 TYR A O 1
ATOM 1797 N N . GLN A 1 234 ? 14.383 -11.086 -9.969 1 76.5 234 GLN A N 1
ATOM 1798 C CA . GLN A 1 234 ? 14.703 -11.484 -8.602 1 76.5 234 GLN A CA 1
ATOM 1799 C C . GLN A 1 234 ? 16 -12.273 -8.547 1 76.5 234 GLN A C 1
ATOM 1801 O O . GLN A 1 234 ? 16.859 -12.016 -7.707 1 76.5 234 GLN A O 1
ATOM 1806 N N . GLU A 1 235 ? 16.109 -13.164 -9.492 1 76 235 GLU A N 1
ATOM 1807 C CA . GLU A 1 235 ? 17.312 -13.984 -9.555 1 76 235 GLU A CA 1
ATOM 1808 C C . GLU A 1 235 ? 18.547 -13.141 -9.844 1 76 235 GLU A C 1
ATOM 1810 O O . GLU A 1 235 ? 19.609 -13.367 -9.258 1 76 235 GLU A O 1
ATOM 1815 N N . HIS A 1 236 ? 18.375 -12.242 -10.727 1 72.69 236 HIS A N 1
ATOM 1816 C CA . HIS A 1 236 ? 19.469 -11.352 -11.109 1 72.69 236 HIS A CA 1
ATOM 1817 C C . HIS A 1 236 ? 19.969 -10.555 -9.914 1 72.69 236 HIS A C 1
ATOM 1819 O O . HIS A 1 236 ? 21.172 -10.5 -9.664 1 72.69 236 HIS A O 1
ATOM 1825 N N . TYR A 1 237 ? 19.109 -9.977 -9.195 1 70.12 237 TYR A N 1
ATOM 1826 C CA . TYR A 1 237 ? 19.516 -9.125 -8.086 1 70.12 237 TYR A CA 1
ATOM 1827 C C . TYR A 1 237 ? 20.031 -9.969 -6.914 1 70.12 237 TYR A C 1
ATOM 1829 O O . TYR A 1 237 ? 20.891 -9.523 -6.152 1 70.12 237 TYR A O 1
ATOM 1837 N N . GLU A 1 238 ? 19.5 -11.141 -6.723 1 67.5 238 GLU A N 1
ATOM 1838 C CA . GLU A 1 238 ? 20.031 -12.062 -5.727 1 67.5 238 GLU A CA 1
ATOM 1839 C C . GLU A 1 238 ? 21.484 -12.422 -6.023 1 67.5 238 GLU A C 1
ATOM 1841 O O . GLU A 1 238 ? 22.312 -12.508 -5.109 1 67.5 238 GLU A O 1
ATOM 1846 N N . ARG A 1 239 ? 21.719 -12.57 -7.258 1 65.56 239 ARG A N 1
ATOM 1847 C CA . ARG A 1 239 ? 23.062 -12.914 -7.684 1 65.56 239 ARG A CA 1
ATOM 1848 C C . ARG A 1 239 ? 24.031 -11.75 -7.457 1 65.56 239 ARG A C 1
ATOM 1850 O O . ARG A 1 239 ? 25.203 -11.961 -7.164 1 65.56 239 ARG A O 1
ATOM 1857 N N . LEU A 1 240 ? 23.531 -10.547 -7.668 1 60.19 240 LEU A N 1
ATOM 1858 C CA . LEU A 1 240 ? 24.375 -9.375 -7.48 1 60.19 240 LEU A CA 1
ATOM 1859 C C . LEU A 1 240 ? 24.641 -9.125 -6 1 60.19 240 LEU A C 1
ATOM 1861 O O . LEU A 1 240 ? 25.5 -8.32 -5.645 1 60.19 240 LEU A O 1
ATOM 1865 N N . GLY A 1 241 ? 24.266 -9.969 -5.184 1 55.41 241 GLY A N 1
ATOM 1866 C CA . GLY A 1 241 ? 24.547 -9.852 -3.764 1 55.41 241 GLY A CA 1
ATOM 1867 C C . GLY A 1 241 ? 23.891 -8.656 -3.115 1 55.41 241 GLY A C 1
ATOM 1868 O O . GLY A 1 241 ? 24.375 -8.141 -2.104 1 55.41 241 GLY A O 1
ATOM 1869 N N . LEU A 1 242 ? 23.266 -7.965 -3.729 1 51.16 242 LEU A N 1
ATOM 1870 C CA . LEU A 1 242 ? 22.625 -6.797 -3.137 1 51.16 242 LEU A CA 1
ATOM 1871 C C . LEU A 1 242 ? 21.656 -7.207 -2.031 1 51.16 242 LEU A C 1
ATOM 1873 O O . LEU A 1 242 ? 20.625 -6.562 -1.834 1 51.16 242 LEU A O 1
ATOM 1877 N N . THR A 1 243 ? 21.828 -8.398 -1.553 1 45.97 243 THR A N 1
ATOM 1878 C CA . THR A 1 243 ? 21.172 -8.844 -0.334 1 45.97 243 THR A CA 1
ATOM 1879 C C . THR A 1 243 ? 21.641 -8.031 0.869 1 45.97 243 THR A C 1
ATOM 1881 O O . THR A 1 243 ? 22.781 -7.602 0.923 1 45.97 243 THR A O 1
ATOM 1884 N N . PRO A 1 244 ? 20.75 -7.488 1.738 1 37.94 244 PRO A N 1
ATOM 1885 C CA . PRO A 1 244 ? 21.328 -6.832 2.916 1 37.94 244 PRO A CA 1
ATOM 1886 C C . PRO A 1 244 ? 22.484 -7.617 3.527 1 37.94 244 PRO A C 1
ATOM 1888 O O . PRO A 1 244 ? 22.5 -8.852 3.467 1 37.94 244 PRO A O 1
ATOM 1891 N N . SER A 1 245 ? 23.797 -7.109 3.357 1 30.66 245 SER A N 1
ATOM 1892 C CA . SER A 1 245 ? 24.75 -7.574 4.363 1 30.66 245 SER A CA 1
ATOM 1893 C C . SER A 1 245 ? 24.109 -7.621 5.746 1 30.66 245 SER A C 1
ATOM 1895 O O . SER A 1 245 ? 23.469 -6.656 6.172 1 30.66 245 SER A O 1
ATOM 1897 N N . ALA A 1 246 ? 23.906 -8.875 6.328 1 28.08 246 ALA A N 1
ATOM 1898 C CA . ALA A 1 246 ? 23.672 -8.977 7.762 1 28.08 246 ALA A CA 1
ATOM 1899 C C . ALA A 1 246 ? 24.672 -8.133 8.555 1 28.08 246 ALA A C 1
ATOM 1901 O O . ALA A 1 246 ? 25.859 -8.148 8.258 1 28.08 246 ALA A O 1
ATOM 1902 N N . MET B 1 1 ? -0.808 64.438 2.381 1 30.8 1 MET B N 1
ATOM 1903 C CA . MET B 1 1 ? -1.587 63.312 1.891 1 30.8 1 MET B CA 1
ATOM 1904 C C . MET B 1 1 ? -0.769 62 1.943 1 30.8 1 MET B C 1
ATOM 1906 O O . MET B 1 1 ? 0.144 61.812 1.139 1 30.8 1 MET B O 1
ATOM 1910 N N . LYS B 1 2 ? -0.474 61.406 3.092 1 39.66 2 LYS B N 1
ATOM 1911 C CA . LYS B 1 2 ? 0.483 60.344 3.389 1 39.66 2 LYS B CA 1
ATOM 1912 C C . LYS B 1 2 ? 0.035 59.031 2.791 1 39.66 2 LYS B C 1
ATOM 1914 O O . LYS B 1 2 ? -1.073 58.562 3.062 1 39.66 2 LYS B O 1
ATOM 1919 N N . THR B 1 3 ? 0.477 58.688 1.513 1 34.72 3 THR B N 1
ATOM 1920 C CA . THR B 1 3 ? 0.174 57.469 0.752 1 34.72 3 THR B CA 1
ATOM 1921 C C . THR B 1 3 ? 0.549 56.219 1.546 1 34.72 3 THR B C 1
ATOM 1923 O O . THR B 1 3 ? 1.715 56.031 1.899 1 34.72 3 THR B O 1
ATOM 1926 N N . VAL B 1 4 ? -0.313 55.719 2.41 1 38.69 4 VAL B N 1
ATOM 1927 C CA . VAL B 1 4 ? -0.155 54.5 3.164 1 38.69 4 VAL B CA 1
ATOM 1928 C C . VAL B 1 4 ? 0.121 53.344 2.205 1 38.69 4 VAL B C 1
ATOM 1930 O O . VAL B 1 4 ? -0.746 52.938 1.415 1 38.69 4 VAL B O 1
ATOM 1933 N N . GLU B 1 5 ? 1.355 53.281 1.565 1 33.38 5 GLU B N 1
ATOM 1934 C CA . GLU B 1 5 ? 1.781 52.188 0.668 1 33.38 5 GLU B CA 1
ATOM 1935 C C . GLU B 1 5 ? 1.647 50.844 1.336 1 33.38 5 GLU B C 1
ATOM 1937 O O . GLU B 1 5 ? 2.451 50.469 2.199 1 33.38 5 GLU B O 1
ATOM 1942 N N . THR B 1 6 ? 0.492 50.438 1.806 1 36.72 6 THR B N 1
ATOM 1943 C CA . THR B 1 6 ? 0.316 49.094 2.314 1 36.72 6 THR B CA 1
ATOM 1944 C C . THR B 1 6 ? 0.718 48.062 1.263 1 36.72 6 THR B C 1
ATOM 1946 O O . THR B 1 6 ? -0.018 47.812 0.302 1 36.72 6 THR B O 1
ATOM 1949 N N . ASN B 1 7 ? 1.966 48.062 0.775 1 33.19 7 ASN B N 1
ATOM 1950 C CA . ASN B 1 7 ? 2.387 47.062 -0.2 1 33.19 7 ASN B CA 1
ATOM 1951 C C . ASN B 1 7 ? 2.125 45.656 0.302 1 33.19 7 ASN B C 1
ATOM 1953 O O . ASN B 1 7 ? 2.75 45.219 1.267 1 33.19 7 ASN B O 1
ATOM 1957 N N . PRO B 1 8 ? 0.923 45.125 0.147 1 38.69 8 PRO B N 1
ATOM 1958 C CA . PRO B 1 8 ? 0.73 43.688 0.48 1 38.69 8 PRO B CA 1
ATOM 1959 C C . PRO B 1 8 ? 1.77 42.781 -0.174 1 38.69 8 PRO B C 1
ATOM 1961 O O . PRO B 1 8 ? 1.924 42.812 -1.398 1 38.69 8 PRO B O 1
ATOM 1964 N N . ASN B 1 9 ? 3.012 42.656 0.33 1 37.22 9 ASN B N 1
ATOM 1965 C CA . ASN B 1 9 ? 4.043 41.812 -0.241 1 37.22 9 ASN B CA 1
ATOM 1966 C C . ASN B 1 9 ? 3.486 40.438 -0.621 1 37.22 9 ASN B C 1
ATOM 1968 O O . ASN B 1 9 ? 3.123 39.656 0.251 1 37.22 9 ASN B O 1
ATOM 1972 N N . PRO B 1 10 ? 2.898 40.219 -1.712 1 41.12 10 PRO B N 1
ATOM 1973 C CA . PRO B 1 10 ? 2.314 39 -2.305 1 41.12 10 PRO B CA 1
ATOM 1974 C C . PRO B 1 10 ? 3.201 37.781 -2.127 1 41.12 10 PRO B C 1
ATOM 1976 O O . PRO B 1 10 ? 2.744 36.656 -2.334 1 41.12 10 PRO B O 1
ATOM 1979 N N . LEU B 1 11 ? 4.504 37.906 -2.066 1 42.06 11 LEU B N 1
ATOM 1980 C CA . LEU B 1 11 ? 5.477 36.844 -1.995 1 42.06 11 LEU B CA 1
ATOM 1981 C C . LEU B 1 11 ? 5.473 36.188 -0.613 1 42.06 11 LEU B C 1
ATOM 1983 O O . LEU B 1 11 ? 6.207 35.219 -0.368 1 42.06 11 LEU B O 1
ATOM 1987 N N . GLY B 1 12 ? 4.805 36.688 0.319 1 41.03 12 GLY B N 1
ATOM 1988 C CA . GLY B 1 12 ? 4.766 36.25 1.708 1 41.03 12 GLY B CA 1
ATOM 1989 C C . GLY B 1 12 ? 4.285 34.812 1.876 1 41.03 12 GLY B C 1
ATOM 1990 O O . GLY B 1 12 ? 4.957 34 2.51 1 41.03 12 GLY B O 1
ATOM 1991 N N . PRO B 1 13 ? 3.139 34.562 1.3 1 46.94 13 PRO B N 1
ATOM 1992 C CA . PRO B 1 13 ? 2.584 33.219 1.494 1 46.94 13 PRO B CA 1
ATOM 1993 C C . PRO B 1 13 ? 3.383 32.125 0.77 1 46.94 13 PRO B C 1
ATOM 1995 O O . PRO B 1 13 ? 3.533 31.016 1.285 1 46.94 13 PRO B O 1
ATOM 1998 N N . ILE B 1 14 ? 3.799 32.406 -0.469 1 45.22 14 ILE B N 1
ATOM 1999 C CA . ILE B 1 14 ? 4.621 31.438 -1.199 1 45.22 14 ILE B CA 1
ATOM 2000 C C . ILE B 1 14 ? 5.914 31.188 -0.432 1 45.22 14 ILE B C 1
ATOM 2002 O O . ILE B 1 14 ? 6.352 30.031 -0.315 1 45.22 14 ILE B O 1
ATOM 2006 N N . LYS B 1 15 ? 6.426 32.219 0.126 1 52.97 15 LYS B N 1
ATOM 2007 C CA . LYS B 1 15 ? 7.66 32.094 0.896 1 52.97 15 LYS B CA 1
ATOM 2008 C C . LYS B 1 15 ? 7.445 31.234 2.143 1 52.97 15 LYS B C 1
ATOM 2010 O O . LYS B 1 15 ? 8.289 30.406 2.488 1 52.97 15 LYS B O 1
ATOM 2015 N N . ALA B 1 16 ? 6.207 31.375 2.699 1 54.62 16 ALA B N 1
ATOM 2016 C CA . ALA B 1 16 ? 5.898 30.625 3.908 1 54.62 16 ALA B CA 1
ATOM 2017 C C . ALA B 1 16 ? 5.715 29.141 3.59 1 54.62 16 ALA B C 1
ATOM 2019 O O . ALA B 1 16 ? 6.195 28.281 4.332 1 54.62 16 ALA B O 1
ATOM 2020 N N . VAL B 1 17 ? 5.004 28.859 2.398 1 57.41 17 VAL B N 1
ATOM 2021 C CA . VAL B 1 17 ? 4.793 27.484 1.99 1 57.41 17 VAL B CA 1
ATOM 2022 C C . VAL B 1 17 ? 6.137 26.828 1.67 1 57.41 17 VAL B C 1
ATOM 2024 O O . VAL B 1 17 ? 6.398 25.688 2.086 1 57.41 17 VAL B O 1
ATOM 2027 N N . ARG B 1 18 ? 6.91 27.547 1.037 1 66.12 18 ARG B N 1
ATOM 2028 C CA . ARG B 1 18 ? 8.234 27.047 0.686 1 66.12 18 ARG B CA 1
ATOM 2029 C C . ARG B 1 18 ? 9.078 26.812 1.933 1 66.12 18 ARG B C 1
ATOM 2031 O O . ARG B 1 18 ? 9.805 25.828 2.02 1 66.12 18 ARG B O 1
ATOM 2038 N N . SER B 1 19 ? 8.758 27.75 2.916 1 72.69 19 SER B N 1
ATOM 2039 C CA . SER B 1 19 ? 9.547 27.672 4.141 1 72.69 19 SER B CA 1
ATOM 2040 C C . SER B 1 19 ? 9.164 26.453 4.969 1 72.69 19 SER B C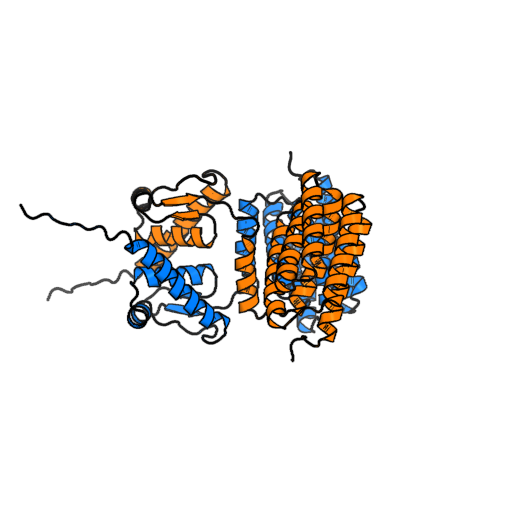 1
ATOM 2042 O O . SER B 1 19 ? 10.039 25.719 5.449 1 72.69 19 SER B O 1
ATOM 2044 N N . ARG B 1 20 ? 7.879 26.172 5.098 1 75.94 20 ARG B N 1
ATOM 2045 C CA . ARG B 1 20 ? 7.359 25 5.793 1 75.94 20 ARG B CA 1
ATOM 2046 C C . ARG B 1 20 ? 7.852 23.719 5.145 1 75.94 20 ARG B C 1
ATOM 2048 O O . ARG B 1 20 ? 8.32 22.812 5.832 1 75.94 20 ARG B O 1
ATOM 2055 N N . ASP B 1 21 ? 7.809 23.734 3.863 1 81.12 21 ASP B N 1
ATOM 2056 C CA . ASP B 1 21 ? 8.188 22.531 3.133 1 81.12 21 ASP B CA 1
ATOM 2057 C C . ASP B 1 21 ? 9.688 22.281 3.254 1 81.12 21 ASP B C 1
ATOM 2059 O O . ASP B 1 21 ? 10.117 21.125 3.363 1 81.12 21 ASP B O 1
ATOM 2063 N N . LEU B 1 22 ? 10.414 23.344 3.277 1 85.12 22 LEU B N 1
ATOM 2064 C CA . LEU B 1 22 ? 11.859 23.203 3.41 1 85.12 22 LEU B CA 1
ATOM 2065 C C . LEU B 1 22 ? 12.227 22.625 4.77 1 85.12 22 LEU B C 1
ATOM 2067 O O . LEU B 1 22 ? 13.078 21.734 4.863 1 85.12 22 LEU B O 1
ATOM 2071 N N . LEU B 1 23 ? 11.609 23.188 5.789 1 90.06 23 LEU B N 1
ATOM 2072 C CA . LEU B 1 23 ? 11.898 22.656 7.117 1 90.06 23 LEU B CA 1
ATOM 2073 C C . LEU B 1 23 ? 11.438 21.203 7.246 1 90.06 23 LEU B C 1
ATOM 2075 O O . LEU B 1 23 ? 12.164 20.359 7.77 1 90.06 23 LEU B O 1
ATOM 2079 N N . ALA B 1 24 ? 10.227 20.953 6.824 1 89.44 24 ALA B N 1
ATOM 2080 C CA . ALA B 1 24 ? 9.711 19.578 6.871 1 89.44 24 ALA B CA 1
ATOM 2081 C C . ALA B 1 24 ? 10.648 18.625 6.141 1 89.44 24 ALA B C 1
ATOM 2083 O O . ALA B 1 24 ? 10.945 17.547 6.645 1 89.44 24 ALA B O 1
ATOM 2084 N N . ASP B 1 25 ? 11.117 19.047 5.016 1 88.38 25 ASP B N 1
ATOM 2085 C CA . ASP B 1 25 ? 12.008 18.219 4.215 1 88.38 25 ASP B CA 1
ATOM 2086 C C . ASP B 1 25 ? 13.328 17.953 4.949 1 88.38 25 ASP B C 1
ATOM 2088 O O . ASP B 1 25 ? 13.828 16.828 4.965 1 88.38 25 ASP B O 1
ATOM 2092 N N . ALA B 1 26 ? 13.875 18.984 5.508 1 90.06 26 ALA B N 1
ATOM 2093 C CA . ALA B 1 26 ? 15.133 18.875 6.23 1 90.06 26 ALA B CA 1
ATOM 2094 C C . ALA B 1 26 ? 15 17.922 7.418 1 90.06 26 ALA B C 1
ATOM 2096 O O . ALA B 1 26 ? 15.836 17.047 7.617 1 90.06 26 ALA B O 1
ATOM 2097 N N . LEU B 1 27 ? 13.969 18.094 8.172 1 91.81 27 LEU B N 1
ATOM 2098 C CA . LEU B 1 27 ? 13.75 17.234 9.328 1 91.81 27 LEU B CA 1
ATOM 2099 C C . LEU B 1 27 ? 13.438 15.812 8.898 1 91.81 27 LEU B C 1
ATOM 2101 O O . LEU B 1 27 ? 13.906 14.859 9.523 1 91.81 27 LEU B O 1
ATOM 2105 N N . ARG B 1 28 ? 12.672 15.703 7.871 1 90.25 28 ARG B N 1
ATOM 2106 C CA . ARG B 1 28 ? 12.367 14.391 7.312 1 90.25 28 ARG B CA 1
ATOM 2107 C C . ARG B 1 28 ? 13.648 13.633 6.969 1 90.25 28 ARG B C 1
ATOM 2109 O O . ARG B 1 28 ? 13.797 12.461 7.324 1 90.25 28 ARG B O 1
ATOM 2116 N N . GLU B 1 29 ? 14.508 14.32 6.309 1 89.31 29 GLU B N 1
ATOM 2117 C CA . GLU B 1 29 ? 15.766 13.695 5.91 1 89.31 29 GLU B CA 1
ATOM 2118 C C . GLU B 1 29 ? 16.578 13.273 7.133 1 89.31 29 GLU B C 1
ATOM 2120 O O . GLU B 1 29 ? 17.172 12.188 7.145 1 89.31 29 GLU B O 1
ATOM 2125 N N . GLN B 1 30 ? 16.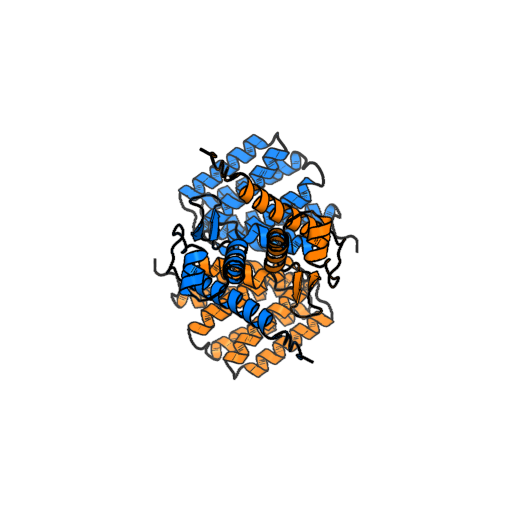562 14.094 8.148 1 90.62 30 GLN B N 1
ATOM 2126 C CA . GLN B 1 30 ? 17.297 13.766 9.367 1 90.62 30 GLN B CA 1
ATOM 2127 C C . GLN B 1 30 ? 16.688 12.531 10.055 1 90.62 30 GLN B C 1
ATOM 2129 O O . GLN B 1 30 ? 17.422 11.695 10.586 1 90.62 30 GLN B O 1
ATOM 2134 N N . ILE B 1 31 ? 15.422 12.414 9.984 1 90.38 31 ILE B N 1
ATOM 2135 C CA . ILE B 1 31 ? 14.727 11.297 10.617 1 90.38 31 ILE B CA 1
ATOM 2136 C C . ILE B 1 31 ? 14.945 10.023 9.805 1 90.38 31 ILE B C 1
ATOM 2138 O O . ILE B 1 31 ? 15.352 8.992 10.352 1 90.38 31 ILE B O 1
ATOM 2142 N N . LEU B 1 32 ? 14.836 10.125 8.508 1 86.56 32 LEU B N 1
ATOM 2143 C CA . LEU B 1 32 ? 14.859 8.953 7.641 1 86.56 32 LEU B CA 1
ATOM 2144 C C . LEU B 1 32 ? 16.297 8.453 7.449 1 86.56 32 LEU B C 1
ATOM 2146 O O . LEU B 1 32 ? 16.516 7.266 7.215 1 86.56 32 LEU B O 1
ATOM 2150 N N . SER B 1 33 ? 17.25 9.352 7.523 1 84.62 33 SER B N 1
ATOM 2151 C CA . SER B 1 33 ? 18.641 8.961 7.395 1 84.62 33 SER B CA 1
ATOM 2152 C C . SER B 1 33 ? 19.172 8.336 8.688 1 84.62 33 SER B C 1
ATOM 2154 O O . SER B 1 33 ? 20.25 7.738 8.703 1 84.62 33 SER B O 1
ATOM 2156 N N . GLY B 1 34 ? 18.438 8.555 9.727 1 86.5 34 GLY B N 1
ATOM 2157 C CA . GLY B 1 34 ? 18.859 8.031 11.016 1 86.5 34 GLY B CA 1
ATOM 2158 C C . GLY B 1 34 ? 19.656 9.031 11.844 1 86.5 34 GLY B C 1
ATOM 2159 O O . GLY B 1 34 ? 20.031 8.75 12.977 1 86.5 34 GLY B O 1
ATOM 2160 N N . ALA B 1 35 ? 19.875 10.188 11.352 1 88.88 35 ALA B N 1
ATOM 2161 C CA . ALA B 1 35 ? 20.578 11.227 12.094 1 88.88 35 ALA B CA 1
ATOM 2162 C C . ALA B 1 35 ? 19.828 11.594 13.367 1 88.88 35 ALA B C 1
ATOM 2164 O O . ALA B 1 35 ? 20.438 11.984 14.367 1 88.88 35 ALA B O 1
ATOM 2165 N N . ARG B 1 36 ? 18.516 11.461 13.367 1 90.81 36 ARG B N 1
ATOM 2166 C CA . ARG B 1 36 ? 17.641 11.594 14.531 1 90.81 36 ARG B CA 1
ATOM 2167 C C . ARG B 1 36 ? 16.844 10.312 14.773 1 90.81 36 ARG B C 1
ATOM 2169 O O . ARG B 1 36 ? 15.781 10.125 14.188 1 90.81 36 ARG B O 1
ATOM 2176 N N . PRO B 1 37 ? 17.391 9.508 15.609 1 89.19 37 PRO B N 1
ATOM 2177 C CA . PRO B 1 37 ? 16.781 8.195 15.805 1 89.19 37 PRO B CA 1
ATOM 2178 C C . PRO B 1 37 ? 15.422 8.281 16.5 1 89.19 37 PRO B C 1
ATOM 2180 O O . PRO B 1 37 ? 15.102 9.305 17.109 1 89.19 37 PRO B O 1
ATOM 2183 N N . SER B 1 38 ? 14.664 7.223 16.312 1 89.44 38 SER B N 1
ATOM 2184 C CA . SER B 1 38 ? 13.359 7.129 16.969 1 89.44 38 SER B CA 1
ATOM 2185 C C . SER B 1 38 ? 13.484 7.336 18.469 1 89.44 38 SER B C 1
ATOM 2187 O O . SER B 1 38 ? 14.422 6.852 19.094 1 89.44 38 SER B O 1
ATOM 2189 N N . GLY B 1 39 ? 12.555 8.133 19 1 89.75 39 GLY B N 1
ATOM 2190 C CA . GLY B 1 39 ? 12.516 8.352 20.438 1 89.75 39 GLY B CA 1
ATOM 2191 C C . GLY B 1 39 ? 13.188 9.648 20.859 1 89.75 39 GLY B C 1
ATOM 2192 O O . GLY B 1 39 ? 13 10.109 21.984 1 89.75 39 GLY B O 1
ATOM 2193 N N . VAL B 1 40 ? 13.945 10.242 20.016 1 90.62 40 VAL B N 1
ATOM 2194 C CA . VAL B 1 40 ? 14.648 11.477 20.359 1 90.62 40 VAL B CA 1
ATOM 2195 C C . VAL B 1 40 ? 13.719 12.672 20.156 1 90.62 40 VAL B C 1
ATOM 2197 O O . VAL B 1 40 ? 12.961 12.727 19.188 1 90.62 40 VAL B O 1
ATOM 2200 N N . ALA B 1 41 ? 13.852 13.523 21.047 1 91.56 41 ALA B N 1
ATOM 2201 C CA . ALA B 1 41 ? 13.031 14.727 20.969 1 91.56 41 ALA B CA 1
ATOM 2202 C C . ALA B 1 41 ? 13.602 15.703 19.938 1 91.56 41 ALA B C 1
ATOM 2204 O O . ALA B 1 41 ? 14.82 15.891 19.859 1 91.56 41 ALA B O 1
ATOM 2205 N N . LEU B 1 42 ? 12.711 16.203 19.141 1 92.88 42 LEU B N 1
ATOM 2206 C CA . LEU B 1 42 ? 13.109 17.328 18.312 1 92.88 42 LEU B CA 1
ATOM 2207 C C . LEU B 1 42 ? 13.242 18.594 19.141 1 92.88 42 LEU B C 1
ATOM 2209 O O . LEU B 1 42 ? 12.656 18.703 20.219 1 92.88 42 LEU B O 1
ATOM 2213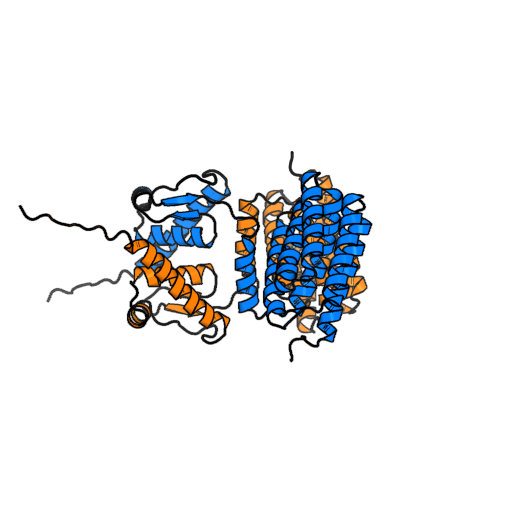 N N . PRO B 1 43 ? 14.094 19.547 18.594 1 89.94 43 PRO B N 1
ATOM 2214 C CA . PRO B 1 43 ? 14.07 20.859 19.25 1 89.94 43 PRO B CA 1
ATOM 2215 C C . PRO B 1 43 ? 12.664 21.438 19.359 1 89.94 43 PRO B C 1
ATOM 2217 O O . PRO B 1 43 ? 11.797 21.125 18.547 1 89.94 43 PRO B O 1
ATOM 2220 N N . SER B 1 44 ? 12.438 22.203 20.391 1 88.88 44 SER B N 1
ATOM 2221 C CA . SER B 1 44 ? 11.141 22.844 20.578 1 88.88 44 SER B CA 1
ATOM 2222 C C . SER B 1 44 ? 10.805 23.766 19.406 1 88.88 44 SER B C 1
ATOM 2224 O O . SER B 1 44 ? 11.688 24.141 18.641 1 88.88 44 SER B O 1
ATOM 2226 N N . GLU B 1 45 ? 9.484 24.031 19.266 1 88.19 45 GLU B N 1
ATOM 2227 C CA . GLU B 1 45 ? 9.062 24.984 18.234 1 88.19 45 GLU B CA 1
ATOM 2228 C C . GLU B 1 45 ? 9.844 26.281 18.328 1 88.19 45 GLU B C 1
ATOM 2230 O O . GLU B 1 45 ? 10.25 26.859 17.312 1 88.19 45 GLU B O 1
ATOM 2235 N N . ARG B 1 46 ? 10.078 26.75 19.578 1 87.31 46 ARG B N 1
ATOM 2236 C CA . ARG B 1 46 ? 10.836 27.984 19.812 1 87.31 46 ARG B CA 1
ATOM 2237 C C . ARG B 1 46 ? 12.266 27.844 19.312 1 87.31 46 ARG B C 1
ATOM 2239 O O . ARG B 1 46 ? 12.773 28.719 18.625 1 87.31 46 ARG B O 1
ATOM 2246 N N . GLU B 1 47 ? 12.906 26.75 19.672 1 90.94 47 GLU B N 1
ATOM 2247 C CA . GLU B 1 47 ? 14.281 26.5 19.25 1 90.94 47 GLU B CA 1
ATOM 2248 C C . GLU B 1 47 ? 14.383 26.391 17.734 1 90.94 47 GLU B C 1
ATOM 2250 O O . GLU B 1 47 ? 15.328 26.922 17.125 1 90.94 47 GLU B O 1
ATOM 2255 N N . LEU B 1 48 ? 13.43 25.719 17.109 1 91.38 48 LEU B N 1
ATOM 2256 C CA . LEU B 1 48 ? 13.438 25.578 15.648 1 91.38 48 LEU B CA 1
ATOM 2257 C C . LEU B 1 48 ? 13.25 26.938 14.969 1 91.38 48 LEU B C 1
ATOM 2259 O O . LEU B 1 48 ? 13.867 27.203 13.938 1 91.38 48 LEU B O 1
ATOM 2263 N N . THR B 1 49 ? 12.383 27.703 15.57 1 91.12 49 THR B N 1
ATOM 2264 C CA . THR B 1 49 ? 12.203 29.047 15.047 1 91.12 49 THR B CA 1
ATOM 2265 C C . THR B 1 49 ? 13.508 29.828 15.109 1 91.12 49 THR B C 1
ATOM 2267 O O . THR B 1 49 ? 13.891 30.484 14.141 1 91.12 49 THR B O 1
ATOM 2270 N N . GLU B 1 50 ? 14.195 29.734 16.203 1 91.19 50 GLU B N 1
ATOM 2271 C CA . GLU B 1 50 ? 15.445 30.453 16.406 1 91.19 50 GLU B CA 1
ATOM 2272 C C . GLU B 1 50 ? 16.531 29.938 15.469 1 91.19 50 GLU B C 1
ATOM 2274 O O . GLU B 1 50 ? 17.266 30.734 14.867 1 91.19 50 GLU B O 1
ATOM 2279 N N . GLU B 1 51 ? 16.578 28.672 15.258 1 90 51 GLU B N 1
ATOM 2280 C CA . GLU B 1 51 ? 17.625 28.047 14.461 1 90 51 GLU B CA 1
ATOM 2281 C C . GLU B 1 51 ? 17.406 28.297 12.969 1 90 51 GLU B C 1
ATOM 2283 O O . GLU B 1 51 ? 18.375 28.422 12.211 1 90 51 GLU B O 1
ATOM 2288 N N . THR B 1 52 ? 16.188 28.328 12.555 1 89.19 52 THR B N 1
ATOM 2289 C CA . THR B 1 52 ? 15.914 28.344 11.117 1 89.19 52 THR B CA 1
ATOM 2290 C C . THR B 1 52 ? 15.547 29.734 10.648 1 89.19 52 THR B C 1
ATOM 2292 O O . THR B 1 52 ? 15.586 30.031 9.453 1 89.19 52 THR B O 1
ATOM 2295 N N . GLY B 1 53 ? 15.07 30.609 11.578 1 89.12 53 GLY B N 1
ATOM 2296 C CA . GLY B 1 53 ? 14.586 31.938 11.234 1 89.12 53 GLY B CA 1
ATOM 2297 C C . GLY B 1 53 ? 13.18 31.938 10.672 1 89.12 53 GLY B C 1
ATOM 2298 O O . GLY B 1 53 ? 12.703 32.969 10.18 1 89.12 53 GLY B O 1
ATOM 2299 N N . LEU B 1 54 ? 12.57 30.812 10.805 1 89.62 54 LEU B N 1
ATOM 2300 C CA . LEU B 1 54 ? 11.211 30.703 10.297 1 89.62 54 LEU B CA 1
ATOM 2301 C C . LEU B 1 54 ? 10.203 31.156 11.352 1 89.62 54 LEU B C 1
ATOM 2303 O O . LEU B 1 54 ? 10.523 31.219 12.539 1 89.62 54 LEU B O 1
ATOM 2307 N N . SER B 1 55 ? 9.016 31.5 10.836 1 87.06 55 SER B N 1
ATOM 2308 C CA . SER B 1 55 ? 7.953 31.891 11.758 1 87.06 55 SER B CA 1
ATOM 2309 C C . SER B 1 55 ? 7.461 30.688 12.57 1 87.06 55 SER B C 1
ATOM 2311 O O . SER B 1 55 ? 7.648 29.547 12.164 1 87.06 55 SER B O 1
ATOM 2313 N N . ARG B 1 56 ? 6.848 30.984 13.703 1 83.44 56 ARG B N 1
ATOM 2314 C CA . ARG B 1 56 ? 6.254 29.938 14.523 1 83.44 56 ARG B CA 1
ATOM 2315 C C . ARG B 1 56 ? 5.195 29.172 13.742 1 83.44 56 ARG B C 1
ATOM 2317 O O . ARG B 1 56 ? 5.082 27.953 13.875 1 83.44 56 ARG B O 1
ATOM 2324 N N . ALA B 1 57 ? 4.484 29.859 12.969 1 81 57 ALA B N 1
ATOM 2325 C CA . ALA B 1 57 ? 3.443 29.234 12.164 1 81 57 ALA B CA 1
ATOM 2326 C C . ALA B 1 57 ? 4.047 28.266 11.148 1 81 57 ALA B C 1
ATOM 2328 O O . ALA B 1 57 ? 3.543 27.156 10.961 1 81 57 ALA B O 1
ATOM 2329 N N . ALA B 1 58 ? 5.078 28.656 10.531 1 83.5 58 ALA B N 1
ATOM 2330 C CA . ALA B 1 58 ? 5.75 27.812 9.547 1 83.5 58 ALA B CA 1
ATOM 2331 C C . ALA B 1 58 ? 6.348 26.562 10.203 1 83.5 58 ALA B C 1
ATOM 2333 O O . ALA B 1 58 ? 6.262 25.469 9.656 1 83.5 58 ALA B O 1
ATOM 2334 N N . VAL B 1 59 ? 6.949 26.734 11.336 1 88 59 VAL B N 1
ATOM 2335 C CA . VAL B 1 59 ? 7.543 25.625 12.078 1 88 59 VAL B CA 1
ATOM 2336 C C . VAL B 1 59 ? 6.457 24.641 12.5 1 88 59 VAL B C 1
ATOM 2338 O O . VAL B 1 59 ? 6.594 23.438 12.305 1 88 59 VAL B O 1
ATOM 2341 N N . ARG B 1 60 ? 5.41 25.156 12.984 1 82.12 60 ARG B N 1
ATOM 2342 C CA . ARG B 1 60 ? 4.293 24.312 13.391 1 82.12 60 ARG B CA 1
ATOM 2343 C C . ARG B 1 60 ? 3.736 23.531 12.203 1 82.12 60 ARG B C 1
ATOM 2345 O O . ARG B 1 60 ? 3.422 22.344 12.32 1 82.12 60 ARG B O 1
ATOM 2352 N N . ASP B 1 61 ? 3.637 24.234 11.102 1 83.06 61 ASP B N 1
ATOM 2353 C CA . ASP B 1 61 ? 3.131 23.594 9.891 1 83.06 61 ASP B CA 1
ATOM 2354 C C . ASP B 1 61 ? 4.051 22.453 9.445 1 83.06 61 ASP B C 1
ATOM 2356 O O . ASP B 1 61 ? 3.576 21.375 9.055 1 83.06 61 ASP B O 1
ATOM 2360 N N . ALA B 1 62 ? 5.262 22.688 9.516 1 86.88 62 ALA B N 1
ATOM 2361 C CA . ALA B 1 62 ? 6.238 21.672 9.133 1 86.88 62 ALA B CA 1
ATOM 2362 C C . ALA B 1 62 ? 6.141 20.453 10.047 1 86.88 62 ALA B C 1
ATOM 2364 O O . ALA B 1 62 ? 6.164 19.312 9.57 1 86.88 62 ALA B O 1
ATOM 2365 N N . LEU B 1 63 ? 5.984 20.719 11.305 1 87.25 63 LEU B N 1
ATOM 2366 C CA . LEU B 1 63 ? 5.902 19.625 12.273 1 87.25 63 LEU B CA 1
ATOM 2367 C C . LEU B 1 63 ? 4.605 18.844 12.094 1 87.25 63 LEU B C 1
ATOM 2369 O O . LEU B 1 63 ? 4.59 17.625 12.266 1 87.25 63 LEU B O 1
ATOM 2373 N N . ARG B 1 64 ? 3.623 19.5 11.688 1 82.88 64 ARG B N 1
ATOM 2374 C CA . ARG B 1 64 ? 2.348 18.828 11.453 1 82.88 64 ARG B CA 1
ATOM 2375 C C . ARG B 1 64 ? 2.43 17.906 10.242 1 82.88 64 ARG B C 1
ATOM 2377 O O . ARG B 1 64 ? 1.835 16.828 10.234 1 82.88 64 ARG B O 1
ATOM 2384 N N . VAL B 1 65 ? 3.092 18.391 9.281 1 81.69 65 VAL B N 1
ATOM 2385 C CA . VAL B 1 65 ? 3.295 17.562 8.102 1 81.69 65 VAL B CA 1
ATOM 2386 C C . VAL B 1 65 ? 4.012 16.266 8.5 1 81.69 65 VAL B C 1
ATOM 2388 O O . VAL B 1 65 ? 3.58 15.172 8.133 1 81.69 65 VAL B O 1
ATOM 2391 N N . LEU B 1 66 ? 5.055 16.406 9.297 1 86.5 66 LEU B N 1
ATOM 2392 C CA . LEU B 1 66 ? 5.828 15.242 9.734 1 86.5 66 LEU B CA 1
ATOM 2393 C C . LEU B 1 66 ? 4.977 14.32 10.609 1 86.5 66 LEU B C 1
ATOM 2395 O O . LEU B 1 66 ? 5.109 13.094 10.531 1 86.5 66 LEU B O 1
ATOM 2399 N N . GLU B 1 67 ? 4.109 14.93 11.352 1 84.69 67 GLU B N 1
ATOM 2400 C CA . GLU B 1 67 ? 3.217 14.141 12.203 1 84.69 67 GLU B CA 1
ATOM 2401 C C . GLU B 1 67 ? 2.213 13.352 11.367 1 84.69 67 GLU B C 1
ATOM 2403 O O . GLU B 1 67 ? 1.96 12.18 11.633 1 84.69 67 GLU B O 1
ATOM 2408 N N . SER B 1 68 ? 1.702 14.023 10.383 1 77.5 68 SER B N 1
ATOM 2409 C CA . SER B 1 68 ? 0.735 13.367 9.508 1 77.5 68 SER B CA 1
ATOM 2410 C C . SER B 1 68 ? 1.381 12.227 8.734 1 77.5 68 SER B C 1
ATOM 2412 O O . SER B 1 68 ? 0.703 11.273 8.344 1 77.5 68 SER B O 1
ATOM 2414 N N . GLU B 1 69 ? 2.695 12.367 8.531 1 79.5 69 GLU B N 1
ATOM 2415 C CA . GLU B 1 69 ? 3.445 11.328 7.832 1 79.5 69 GLU B CA 1
ATOM 2416 C C . GLU B 1 69 ? 3.873 10.219 8.781 1 79.5 69 GLU B C 1
ATOM 2418 O O . GLU B 1 69 ? 4.453 9.219 8.359 1 79.5 69 GLU B O 1
ATOM 2423 N N . GLY B 1 70 ? 3.637 10.445 10.109 1 82.12 70 GLY B N 1
ATOM 2424 C CA . GLY B 1 70 ? 3.953 9.438 11.109 1 82.12 70 GLY B CA 1
ATOM 2425 C C . GLY B 1 70 ? 5.41 9.445 11.523 1 82.12 70 GLY B C 1
ATOM 2426 O O . GLY B 1 70 ? 5.91 8.461 12.078 1 82.12 70 GLY B O 1
ATOM 2427 N N . LEU B 1 71 ? 6.145 10.508 11.242 1 88.25 71 LEU B N 1
ATOM 2428 C CA . LEU B 1 71 ? 7.578 10.555 11.492 1 88.25 71 LEU B CA 1
ATOM 2429 C C . LEU B 1 71 ? 7.871 11.164 12.867 1 88.25 71 LEU B C 1
ATOM 2431 O O . LEU B 1 71 ? 8.984 11.039 13.383 1 88.25 71 LEU B O 1
ATOM 2435 N N . ILE B 1 72 ? 6.812 11.867 13.414 1 89.38 72 ILE B N 1
ATOM 2436 C CA . ILE B 1 72 ? 6.957 12.406 14.766 1 89.38 72 ILE B CA 1
ATOM 2437 C C . ILE B 1 72 ? 5.633 12.289 15.516 1 89.38 72 ILE B C 1
ATOM 2439 O O . ILE B 1 72 ? 4.594 12.016 14.914 1 89.38 72 ILE B O 1
ATOM 2443 N N . GLU B 1 73 ? 5.688 12.258 16.734 1 87.88 73 GLU B N 1
ATOM 2444 C CA . GLU B 1 73 ? 4.535 12.352 17.625 1 87.88 73 GLU B CA 1
ATOM 2445 C C . GLU B 1 73 ? 4.652 13.57 18.547 1 87.88 73 GLU B C 1
ATOM 2447 O O . GLU B 1 73 ? 5.699 13.797 19.156 1 87.88 73 GLU B O 1
ATOM 2452 N N . THR B 1 74 ? 3.643 14.383 18.422 1 82 74 THR B N 1
ATOM 2453 C CA . THR B 1 74 ? 3.652 15.586 19.266 1 82 74 THR B CA 1
ATOM 2454 C C . THR B 1 74 ? 2.896 15.344 20.562 1 82 74 THR B C 1
ATOM 2456 O O . THR B 1 74 ? 1.756 14.875 20.547 1 82 74 THR B O 1
ATOM 2459 N N . ARG B 1 75 ? 3.578 15.414 21.625 1 75.12 75 ARG B N 1
ATOM 2460 C CA . ARG B 1 75 ? 2.979 15.297 22.953 1 75.12 75 ARG B CA 1
ATOM 2461 C C . ARG B 1 75 ? 2.65 16.672 23.516 1 75.12 75 ARG B C 1
ATOM 2463 O O . ARG B 1 75 ? 3.404 17.625 23.328 1 75.12 75 ARG B O 1
ATOM 2470 N N . GLN B 1 76 ? 1.471 16.781 23.969 1 64.38 76 GLN B N 1
ATOM 2471 C CA . GLN B 1 76 ? 1.018 18.047 24.531 1 64.38 76 GLN B CA 1
ATOM 2472 C C . GLN B 1 76 ? 1.41 18.172 26 1 64.38 76 GLN B C 1
ATOM 2474 O O . GLN B 1 76 ? 1.641 17.156 26.672 1 64.38 76 GLN B O 1
ATOM 2479 N N . GLY B 1 77 ? 1.526 19.297 26.531 1 60.5 77 GLY B N 1
ATOM 2480 C CA . GLY B 1 77 ? 1.782 19.609 27.922 1 60.5 77 GLY B CA 1
ATOM 2481 C C . GLY B 1 77 ? 3.072 20.375 28.141 1 60.5 77 GLY B C 1
ATOM 2482 O O . GLY B 1 77 ? 3.756 20.734 27.188 1 60.5 77 GLY B O 1
ATOM 2483 N N . ARG B 1 78 ? 3.307 20.766 29.484 1 56.5 78 ARG B N 1
ATOM 2484 C CA . ARG B 1 78 ? 4.445 21.578 29.891 1 56.5 78 ARG B CA 1
ATOM 2485 C C . ARG B 1 78 ? 5.758 20.984 29.406 1 56.5 78 ARG B C 1
ATOM 2487 O O . ARG B 1 78 ? 6.691 21.703 29.062 1 56.5 78 ARG B O 1
ATOM 2494 N N . TYR B 1 79 ? 5.785 19.672 29.312 1 59.72 79 TYR B N 1
ATOM 2495 C CA . TYR B 1 79 ? 6.977 18.953 28.859 1 59.72 79 TYR B CA 1
ATOM 2496 C C . TYR B 1 79 ? 6.734 18.297 27.5 1 59.72 79 TYR B C 1
ATOM 2498 O O . TYR B 1 79 ? 7.41 17.328 27.141 1 59.72 79 TYR B O 1
ATOM 2506 N N . GLY B 1 80 ? 5.711 19.031 26.859 1 70.69 80 GLY B N 1
ATOM 2507 C CA . GLY B 1 80 ? 5.352 18.422 25.594 1 70.69 80 GLY B CA 1
ATOM 2508 C C . GLY B 1 80 ? 6.301 18.781 24.469 1 70.69 80 GLY B C 1
ATOM 2509 O O . GLY B 1 80 ? 7.156 19.656 24.625 1 70.69 80 GLY B O 1
ATOM 2510 N N . GLY B 1 81 ? 6.574 18.031 23.469 1 83.06 81 GLY B N 1
ATOM 2511 C CA . GLY B 1 81 ? 7.426 18.188 22.312 1 83.06 81 GLY B CA 1
ATOM 2512 C C . GLY B 1 81 ? 7.191 17.125 21.25 1 83.06 81 GLY B C 1
ATOM 2513 O O . GLY B 1 81 ? 6.293 16.297 21.391 1 83.06 81 GLY B O 1
ATOM 2514 N N . SER B 1 82 ? 7.809 17.438 20.172 1 90.62 82 SER B N 1
ATOM 2515 C CA . SER B 1 82 ? 7.758 16.453 19.094 1 90.62 82 SER B CA 1
ATOM 2516 C C . SER B 1 82 ? 8.875 15.43 19.219 1 90.62 82 SER B C 1
ATOM 2518 O O . SER B 1 82 ? 10.023 15.781 19.484 1 90.62 82 SER B O 1
ATOM 2520 N N . VAL B 1 83 ? 8.5 14.172 19.203 1 92.56 83 VAL B N 1
ATOM 2521 C CA . VAL B 1 83 ? 9.453 13.078 19.312 1 92.56 83 VAL B CA 1
ATOM 2522 C C . VAL B 1 83 ? 9.461 12.273 18.016 1 92.56 83 VAL B C 1
ATOM 2524 O O . VAL B 1 83 ? 8.406 12.008 17.438 1 92.56 83 VAL B O 1
ATOM 2527 N N . VAL B 1 84 ? 10.68 11.992 17.594 1 92.19 84 VAL B N 1
ATOM 2528 C CA . VAL B 1 84 ? 10.82 11.203 16.375 1 92.19 84 VAL B CA 1
ATOM 2529 C C . VAL B 1 84 ? 10.234 9.805 16.594 1 92.19 84 VAL B C 1
ATOM 2531 O O . VAL B 1 84 ? 10.469 9.18 17.625 1 92.19 84 VAL B O 1
ATOM 2534 N N . LYS B 1 85 ? 9.422 9.43 15.664 1 88.19 85 LYS B N 1
ATOM 2535 C CA . LYS B 1 85 ? 8.836 8.094 15.656 1 88.19 85 LYS B CA 1
ATOM 2536 C C . LYS B 1 85 ? 8.906 7.473 14.266 1 88.19 85 LYS B C 1
ATOM 2538 O O . LYS B 1 85 ? 8.578 8.117 13.273 1 88.19 85 LYS B O 1
ATOM 2543 N N . LEU B 1 86 ? 9.422 6.266 14.273 1 82.19 86 LEU B N 1
ATOM 2544 C CA . LEU B 1 86 ? 9.398 5.555 13 1 82.19 86 LEU B CA 1
ATOM 2545 C C . LEU B 1 86 ? 8.039 4.891 12.781 1 82.19 86 LEU B C 1
ATOM 2547 O O . LEU B 1 86 ? 7.379 4.488 13.734 1 82.19 86 LEU B O 1
ATOM 2551 N N . PRO B 1 87 ? 7.656 4.875 11.516 1 79.69 87 PRO B N 1
ATOM 2552 C CA . PRO B 1 87 ? 6.348 4.289 11.227 1 79.69 87 PRO B CA 1
ATOM 2553 C C . PRO B 1 87 ? 6.207 2.863 11.75 1 79.69 87 PRO B C 1
ATOM 2555 O O . PRO B 1 87 ? 7.145 2.068 11.648 1 79.69 87 PRO B O 1
ATOM 2558 N N . ALA B 1 88 ? 5.012 2.713 12.375 1 77.62 88 ALA B N 1
ATOM 2559 C CA . ALA B 1 88 ? 4.691 1.375 12.859 1 77.62 88 ALA B CA 1
ATOM 2560 C C . ALA B 1 88 ? 4.406 0.421 11.703 1 77.62 88 ALA B C 1
ATOM 2562 O O . ALA B 1 88 ? 4.355 0.838 10.547 1 77.62 88 ALA B O 1
ATOM 2563 N N . ASN B 1 89 ? 4.277 -0.841 12.008 1 76.12 89 ASN B N 1
ATOM 2564 C CA . ASN B 1 89 ? 4.047 -1.872 11 1 76.12 89 ASN B CA 1
ATOM 2565 C C . ASN B 1 89 ? 2.723 -1.655 10.273 1 76.12 89 ASN B C 1
ATOM 2567 O O . ASN B 1 89 ? 2.543 -2.135 9.156 1 76.12 89 ASN B O 1
ATOM 2571 N N . ASP B 1 90 ? 1.896 -0.911 10.906 1 78.56 90 ASP B N 1
ATOM 2572 C CA . ASP B 1 90 ? 0.59 -0.678 10.297 1 78.56 90 ASP B CA 1
ATOM 2573 C C . ASP B 1 90 ? 0.474 0.754 9.781 1 78.56 90 ASP B C 1
ATOM 2575 O O . ASP B 1 90 ? -0.632 1.259 9.578 1 78.56 90 ASP B O 1
ATOM 2579 N N . ALA B 1 91 ? 1.606 1.365 9.531 1 82.19 91 ALA B N 1
ATOM 2580 C CA . ALA B 1 91 ? 1.631 2.779 9.164 1 82.19 91 ALA B CA 1
ATOM 2581 C C . ALA B 1 91 ? 0.916 3.012 7.836 1 82.19 91 ALA B C 1
ATOM 2583 O O . ALA B 1 91 ? 0.429 4.113 7.574 1 82.19 91 ALA B O 1
ATOM 2584 N N . LEU B 1 92 ? 0.761 1.993 7.051 1 88.31 92 LEU B N 1
ATOM 2585 C CA . LEU B 1 92 ? 0.136 2.174 5.742 1 88.31 92 LEU B CA 1
ATOM 2586 C C . LEU B 1 92 ? -1.366 1.922 5.82 1 88.31 92 LEU B C 1
ATOM 2588 O O . LEU B 1 92 ? -2.098 2.205 4.871 1 88.31 92 LEU B O 1
ATOM 2592 N N . ALA B 1 93 ? -1.85 1.444 6.945 1 85.31 93 ALA B N 1
ATOM 2593 C CA . ALA B 1 93 ? -3.262 1.097 7.082 1 85.31 93 ALA B CA 1
ATOM 2594 C C . ALA B 1 93 ? -4.152 2.311 6.828 1 85.31 93 ALA B C 1
ATOM 2596 O O . ALA B 1 93 ? -5.117 2.232 6.062 1 85.31 93 ALA B O 1
ATOM 2597 N N . ARG B 1 94 ? -3.793 3.357 7.41 1 82.69 94 ARG B N 1
ATOM 2598 C CA . ARG B 1 94 ? -4.641 4.543 7.309 1 82.69 94 ARG B CA 1
ATOM 2599 C C . ARG B 1 94 ? -4.586 5.133 5.902 1 82.69 94 ARG B C 1
ATOM 2601 O O . ARG B 1 94 ? -5.629 5.383 5.289 1 82.69 94 ARG B O 1
ATOM 2608 N N . PRO B 1 95 ? -3.385 5.352 5.34 1 85.44 95 PRO B N 1
ATOM 2609 C CA . PRO B 1 95 ? -3.336 5.855 3.963 1 85.44 95 PRO B CA 1
ATOM 2610 C C . PRO B 1 95 ? -4.086 4.957 2.98 1 85.44 95 PRO B C 1
ATOM 2612 O O . PRO B 1 95 ? -4.797 5.457 2.104 1 85.44 95 PRO B O 1
ATOM 2615 N N . VAL B 1 96 ? -3.982 3.742 3.115 1 89.94 96 VAL B N 1
ATOM 2616 C CA . VAL B 1 96 ? -4.645 2.811 2.209 1 89.94 96 VAL B CA 1
ATOM 2617 C C 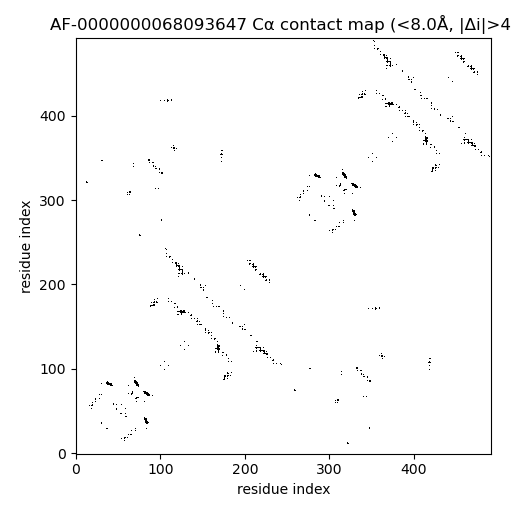. VAL B 1 96 ? -6.156 2.873 2.414 1 89.94 96 VAL B C 1
ATOM 2619 O O . VAL B 1 96 ? -6.918 2.865 1.447 1 89.94 96 VAL B O 1
ATOM 2622 N N . ALA B 1 97 ? -6.582 2.957 3.66 1 86.12 97 ALA B N 1
ATOM 2623 C CA . ALA B 1 97 ? -8.008 3.062 3.957 1 86.12 97 ALA B CA 1
ATOM 2624 C C . ALA B 1 97 ? -8.602 4.336 3.361 1 86.12 97 ALA B C 1
ATOM 2626 O O . ALA B 1 97 ? -9.695 4.312 2.791 1 86.12 97 ALA B O 1
ATOM 2627 N N . LEU B 1 98 ? -7.926 5.418 3.525 1 83.56 98 LEU B N 1
ATOM 2628 C CA . LEU B 1 98 ? -8.383 6.691 2.979 1 83.56 98 LEU B CA 1
ATOM 2629 C C . LEU B 1 98 ? -8.453 6.633 1.456 1 83.56 98 LEU B C 1
ATOM 2631 O O . LEU B 1 98 ? -9.414 7.113 0.858 1 83.56 98 LEU B O 1
ATOM 2635 N N . PHE B 1 99 ? -7.512 6.051 0.854 1 87.94 99 PHE B N 1
ATOM 2636 C CA . PHE B 1 99 ? -7.492 5.875 -0.593 1 87.94 99 PHE B CA 1
ATOM 2637 C C . PHE B 1 99 ? -8.68 5.039 -1.052 1 87.94 99 PHE B C 1
ATOM 2639 O O . PHE B 1 99 ? -9.367 5.398 -2.012 1 87.94 99 PHE B O 1
ATOM 2646 N N . ALA B 1 100 ? -8.891 3.975 -0.337 1 88.5 100 ALA B N 1
ATOM 2647 C CA . ALA B 1 100 ? -9.969 3.055 -0.686 1 88.5 100 ALA B CA 1
ATOM 2648 C C . ALA B 1 100 ? -11.328 3.746 -0.604 1 88.5 100 ALA B C 1
ATOM 2650 O O . ALA B 1 100 ? -12.172 3.568 -1.48 1 88.5 100 ALA B O 1
ATOM 2651 N N . ARG B 1 101 ? -11.508 4.504 0.409 1 83.56 101 ARG B N 1
ATOM 2652 C CA . ARG B 1 101 ? -12.766 5.215 0.58 1 83.56 101 ARG B CA 1
ATOM 2653 C C . ARG B 1 101 ? -12.93 6.309 -0.47 1 83.56 101 ARG B C 1
ATOM 2655 O O . ARG B 1 101 ? -14 6.473 -1.048 1 83.56 101 ARG B O 1
ATOM 2662 N N . ALA B 1 102 ? -11.891 6.996 -0.691 1 83.62 102 ALA B N 1
ATOM 2663 C CA . ALA B 1 102 ? -11.922 8.109 -1.633 1 83.62 102 ALA B CA 1
ATOM 2664 C C . ALA B 1 102 ? -12.195 7.625 -3.053 1 83.62 102 ALA B C 1
ATOM 2666 O O . ALA B 1 102 ? -12.891 8.297 -3.82 1 83.62 102 ALA B O 1
ATOM 2667 N N . ARG B 1 103 ? -11.68 6.48 -3.34 1 86.06 103 ARG B N 1
ATOM 2668 C CA . ARG B 1 103 ? -11.781 5.984 -4.707 1 86.06 103 ARG B CA 1
ATOM 2669 C C . ARG B 1 103 ? -12.93 4.988 -4.844 1 86.06 103 ARG B C 1
ATOM 2671 O O . ARG B 1 103 ? -13.195 4.488 -5.941 1 86.06 103 ARG B O 1
ATOM 2678 N N . GLY B 1 104 ? -13.57 4.727 -3.783 1 85.5 104 GLY B N 1
ATOM 2679 C CA . GLY B 1 104 ? -14.656 3.766 -3.832 1 85.5 104 GLY B CA 1
ATOM 2680 C C . GLY B 1 104 ? -14.211 2.373 -4.227 1 85.5 104 GLY B C 1
ATOM 2681 O O . GLY B 1 104 ? -14.812 1.742 -5.098 1 85.5 104 GLY B O 1
ATOM 2682 N N . ILE B 1 105 ? -13.07 1.951 -3.67 1 89.75 105 ILE B N 1
ATOM 2683 C CA . ILE B 1 105 ? -12.562 0.618 -3.975 1 89.75 105 ILE B CA 1
ATOM 2684 C C . ILE B 1 105 ? -13.586 -0.434 -3.557 1 89.75 105 ILE B C 1
ATOM 2686 O O . ILE B 1 105 ? -14.102 -0.399 -2.436 1 89.75 105 ILE B O 1
ATOM 2690 N N . SER B 1 106 ? -13.852 -1.328 -4.422 1 88.88 106 SER B N 1
ATOM 2691 C CA . SER B 1 106 ? -14.867 -2.342 -4.18 1 88.88 106 SER B CA 1
ATOM 2692 C C . SER B 1 106 ? -14.312 -3.502 -3.363 1 88.88 106 SER B C 1
ATOM 2694 O O . SER B 1 106 ? -13.102 -3.699 -3.303 1 88.88 106 SER B O 1
ATOM 2696 N N . LEU B 1 107 ? -15.164 -4.234 -2.779 1 87.06 107 LEU B N 1
ATOM 2697 C CA . LEU B 1 107 ? -14.789 -5.453 -2.072 1 87.06 107 LEU B CA 1
ATOM 2698 C C . LEU B 1 107 ? -14.102 -6.438 -3.012 1 87.06 107 LEU B C 1
ATOM 2700 O O . LEU B 1 107 ? -13.148 -7.113 -2.621 1 87.06 107 LEU B O 1
ATOM 2704 N N . GLN B 1 108 ? -14.555 -6.488 -4.203 1 88.38 108 GLN B N 1
ATOM 2705 C CA . GLN B 1 108 ? -13.953 -7.363 -5.203 1 88.38 108 GLN B CA 1
ATOM 2706 C C . GLN B 1 108 ? -12.492 -6.996 -5.441 1 88.38 108 GLN B C 1
ATOM 2708 O O . GLN B 1 108 ? -11.625 -7.875 -5.512 1 88.38 108 GLN B O 1
ATOM 2713 N N . GLU B 1 109 ? -12.211 -5.758 -5.594 1 92.38 109 GLU B N 1
ATOM 2714 C CA . GLU B 1 109 ? -10.836 -5.301 -5.789 1 92.38 109 GLU B CA 1
ATOM 2715 C C . GLU B 1 109 ? -9.961 -5.664 -4.594 1 92.38 109 GLU B C 1
ATOM 2717 O O . GLU B 1 109 ? -8.805 -6.066 -4.766 1 92.38 109 GLU B O 1
ATOM 2722 N N . MET B 1 110 ? -10.523 -5.508 -3.463 1 91.81 110 MET B N 1
ATOM 2723 C CA . MET B 1 110 ? -9.789 -5.844 -2.246 1 91.81 110 MET B CA 1
ATOM 2724 C C . MET B 1 110 ? -9.477 -7.332 -2.191 1 91.81 110 MET B C 1
ATOM 2726 O O . MET B 1 110 ? -8.359 -7.727 -1.852 1 91.81 110 MET B O 1
ATOM 2730 N N . ILE B 1 111 ? -10.43 -8.125 -2.516 1 90.31 111 ILE B N 1
ATOM 2731 C CA . ILE B 1 111 ? -10.266 -9.578 -2.488 1 90.31 111 ILE B CA 1
ATOM 2732 C C . ILE B 1 111 ? -9.242 -10 -3.541 1 90.31 111 ILE B C 1
ATOM 2734 O O . ILE B 1 111 ? -8.383 -10.844 -3.277 1 90.31 111 ILE B O 1
ATOM 2738 N N . GLU B 1 112 ? -9.297 -9.414 -4.676 1 92.62 112 GLU B N 1
ATOM 2739 C CA . GLU B 1 112 ? -8.328 -9.703 -5.727 1 92.62 112 GLU B CA 1
ATOM 2740 C C . GLU B 1 112 ? -6.906 -9.367 -5.277 1 92.62 112 GLU B C 1
ATOM 2742 O O . GLU B 1 112 ? -5.961 -10.086 -5.605 1 92.62 112 GLU B O 1
ATOM 2747 N N . ALA B 1 113 ? -6.785 -8.305 -4.602 1 94.56 113 ALA B N 1
ATOM 2748 C CA . ALA B 1 113 ? -5.48 -7.926 -4.066 1 94.56 113 ALA B CA 1
ATOM 2749 C C . ALA B 1 113 ? -4.984 -8.953 -3.051 1 94.56 113 ALA B C 1
ATOM 2751 O O . ALA B 1 113 ? -3.799 -9.289 -3.027 1 94.56 113 ALA B O 1
ATOM 2752 N N . ARG B 1 114 ? -5.848 -9.453 -2.246 1 92.62 114 ARG B N 1
ATOM 2753 C CA . ARG B 1 114 ? -5.492 -10.492 -1.291 1 92.62 114 ARG B CA 1
ATOM 2754 C C . ARG B 1 114 ? -4.992 -11.742 -2.006 1 92.62 114 ARG B C 1
ATOM 2756 O O . ARG B 1 114 ? -4.004 -12.352 -1.591 1 92.62 114 ARG B O 1
ATOM 2763 N N . VAL B 1 115 ? -5.738 -12.117 -3 1 92.69 115 VAL B N 1
ATOM 2764 C CA . VAL B 1 115 ? -5.391 -13.305 -3.768 1 92.69 115 VAL B CA 1
ATOM 2765 C C . VAL B 1 115 ? -3.992 -13.141 -4.363 1 92.69 115 VAL B C 1
ATOM 2767 O O . VAL B 1 115 ? -3.23 -14.109 -4.445 1 92.69 115 VAL B O 1
ATOM 2770 N N . ALA B 1 116 ? -3.709 -11.977 -4.734 1 95 116 ALA B N 1
ATOM 2771 C CA . ALA B 1 116 ? -2.418 -11.695 -5.355 1 95 116 ALA B CA 1
ATOM 2772 C C . ALA B 1 116 ? -1.286 -11.789 -4.336 1 95 116 ALA B C 1
ATOM 2774 O O . ALA B 1 116 ? -0.199 -12.281 -4.648 1 95 116 ALA B O 1
ATOM 2775 N N . ILE B 1 117 ? -1.486 -11.414 -3.129 1 96.62 117 ILE B N 1
ATOM 2776 C CA . ILE B 1 117 ? -0.397 -11.117 -2.207 1 96.62 117 ILE B CA 1
ATOM 2777 C C . ILE B 1 117 ? -0.237 -12.258 -1.207 1 96.62 117 ILE B C 1
ATOM 2779 O O . ILE B 1 117 ? 0.883 -12.688 -0.918 1 96.62 117 ILE B O 1
ATOM 2783 N N . GLU B 1 118 ? -1.265 -12.836 -0.706 1 96.25 118 GLU B N 1
ATOM 2784 C CA . GLU B 1 118 ? -1.255 -13.719 0.458 1 96.25 118 GLU B CA 1
ATOM 2785 C C . GLU B 1 118 ? -0.519 -15.023 0.157 1 96.25 118 GLU B C 1
ATOM 2787 O O . GLU B 1 118 ? 0.176 -15.562 1.02 1 96.25 118 GLU B O 1
ATOM 2792 N N . PRO B 1 119 ? -0.686 -15.602 -1.064 1 96.81 119 PRO B N 1
ATOM 2793 C CA . PRO B 1 119 ? 0.052 -16.844 -1.332 1 96.81 119 PRO B CA 1
ATOM 2794 C C . PRO B 1 119 ? 1.563 -16.656 -1.216 1 96.81 119 PRO B C 1
ATOM 2796 O O . PRO B 1 119 ? 2.254 -17.531 -0.688 1 96.81 119 PRO B O 1
ATOM 2799 N N . THR B 1 120 ? 2.025 -15.531 -1.677 1 96.44 120 THR B N 1
ATOM 2800 C CA . THR B 1 120 ? 3.451 -15.25 -1.545 1 96.44 120 THR B CA 1
ATOM 2801 C C . THR B 1 120 ? 3.838 -15.094 -0.076 1 96.44 120 THR B C 1
ATOM 2803 O O . THR B 1 120 ? 4.902 -15.555 0.341 1 96.44 120 THR B O 1
ATOM 2806 N N . ILE B 1 121 ? 3.008 -14.461 0.685 1 97.62 121 ILE B N 1
ATOM 2807 C CA . ILE B 1 121 ? 3.256 -14.289 2.111 1 97.62 121 ILE B CA 1
ATOM 2808 C C . ILE B 1 121 ? 3.359 -15.656 2.787 1 97.62 121 ILE B C 1
ATOM 2810 O O . ILE B 1 121 ? 4.281 -15.898 3.568 1 97.62 121 ILE B O 1
ATOM 2814 N N . ALA B 1 122 ? 2.414 -16.547 2.473 1 98.38 122 ALA B N 1
ATOM 2815 C CA . ALA B 1 122 ? 2.434 -17.891 3.051 1 98.38 122 ALA B CA 1
ATOM 2816 C C . ALA B 1 122 ? 3.703 -18.641 2.654 1 98.38 122 ALA B C 1
ATOM 2818 O O . ALA B 1 122 ? 4.32 -19.312 3.484 1 98.38 122 ALA B O 1
ATOM 2819 N N . GLU B 1 123 ? 4.059 -18.531 1.425 1 98 123 GLU B N 1
ATOM 2820 C CA . GLU B 1 123 ? 5.27 -19.156 0.914 1 98 123 GLU B CA 1
ATOM 2821 C C . GLU B 1 123 ? 6.508 -18.672 1.66 1 98 123 GLU B C 1
ATOM 2823 O O . GLU B 1 123 ? 7.316 -19.484 2.131 1 98 123 GLU B O 1
ATOM 2828 N N . LEU B 1 124 ? 6.668 -17.391 1.764 1 97.31 124 LEU B N 1
ATOM 2829 C CA . LEU B 1 124 ? 7.828 -16.781 2.418 1 97.31 124 LEU B CA 1
ATOM 2830 C C . LEU B 1 124 ? 7.836 -17.109 3.91 1 97.31 124 LEU B C 1
ATOM 2832 O O . LEU B 1 124 ? 8.898 -17.297 4.504 1 97.31 124 LEU B O 1
ATOM 2836 N N . ALA B 1 125 ? 6.637 -17.125 4.492 1 98.38 125 ALA B N 1
ATOM 2837 C CA . ALA B 1 125 ? 6.539 -17.484 5.902 1 98.38 125 ALA B CA 1
ATOM 2838 C C . ALA B 1 125 ? 7.086 -18.875 6.152 1 98.38 125 ALA B C 1
ATOM 2840 O O . ALA B 1 125 ? 7.781 -19.109 7.145 1 98.38 125 ALA B O 1
ATOM 2841 N N . ALA B 1 126 ? 6.793 -19.812 5.277 1 98.5 126 ALA B N 1
ATOM 2842 C CA . ALA B 1 126 ? 7.285 -21.188 5.414 1 98.5 126 ALA B CA 1
ATOM 2843 C C . ALA B 1 126 ? 8.812 -21.234 5.336 1 98.5 126 ALA B C 1
ATOM 2845 O O . ALA B 1 126 ? 9.445 -22.062 5.984 1 98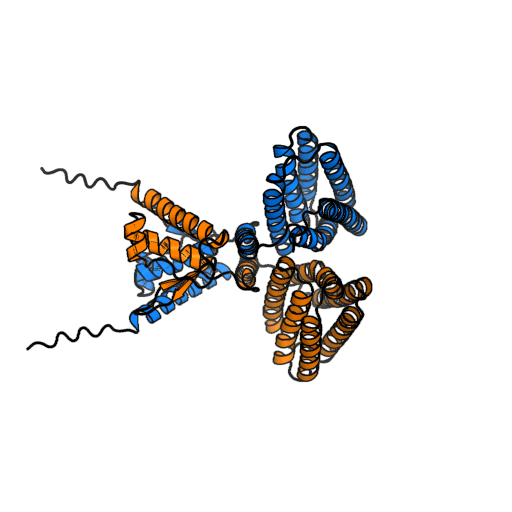.5 126 ALA B O 1
ATOM 2846 N N . LEU B 1 127 ? 9.359 -20.297 4.602 1 97.25 127 LEU B N 1
ATOM 2847 C CA . LEU B 1 127 ? 10.797 -20.297 4.355 1 97.25 127 LEU B CA 1
ATOM 2848 C C . LEU B 1 127 ? 11.531 -19.562 5.473 1 97.25 127 LEU B C 1
ATOM 2850 O O . LEU B 1 127 ? 12.648 -19.953 5.84 1 97.25 127 LEU B O 1
ATOM 2854 N N . ARG B 1 128 ? 10.914 -18.547 6.078 1 97.69 128 ARG B N 1
ATOM 2855 C CA . ARG B 1 128 ? 11.703 -17.609 6.852 1 97.69 128 ARG B CA 1
ATOM 2856 C C . ARG B 1 128 ? 11.305 -17.625 8.32 1 97.69 128 ARG B C 1
ATOM 2858 O O . ARG B 1 128 ? 12.016 -17.094 9.18 1 97.69 128 ARG B O 1
ATOM 2865 N N . ARG B 1 129 ? 10.219 -18.25 8.578 1 97.56 129 ARG B N 1
ATOM 2866 C CA . ARG B 1 129 ? 9.672 -18.156 9.93 1 97.56 129 ARG B CA 1
ATOM 2867 C C . ARG B 1 129 ? 10.703 -18.578 10.969 1 97.56 129 ARG B C 1
ATOM 2869 O O . ARG B 1 129 ? 11.5 -19.484 10.727 1 97.56 129 ARG B O 1
ATOM 2876 N N . THR B 1 130 ? 10.68 -17.875 12.078 1 97.88 130 THR B N 1
ATOM 2877 C CA . THR B 1 130 ? 11.438 -18.234 13.273 1 97.88 130 THR B CA 1
ATOM 2878 C C . THR B 1 130 ? 10.578 -19.047 14.234 1 97.88 130 THR B C 1
ATOM 2880 O O . THR B 1 130 ? 9.359 -19.156 14.047 1 97.88 130 THR B O 1
ATOM 2883 N N . PRO B 1 131 ? 11.227 -19.625 15.172 1 97.88 131 PRO B N 1
ATOM 2884 C CA . PRO B 1 131 ? 10.445 -20.312 16.203 1 97.88 131 PRO B CA 1
ATOM 2885 C C . PRO B 1 131 ? 9.414 -19.406 16.875 1 97.88 131 PRO B C 1
ATOM 2887 O O . PRO B 1 131 ? 8.305 -19.859 17.172 1 97.88 131 PRO B O 1
ATOM 2890 N N . GLU B 1 132 ? 9.766 -18.188 17.031 1 97.94 132 GLU B N 1
ATOM 2891 C CA . GLU B 1 132 ? 8.844 -17.234 17.625 1 97.94 132 GLU B CA 1
ATOM 2892 C C . GLU B 1 132 ? 7.656 -16.953 16.703 1 97.94 132 GLU B C 1
ATOM 2894 O O . GLU B 1 132 ? 6.52 -16.844 17.172 1 97.94 132 GLU B O 1
ATOM 2899 N N . ASP B 1 133 ? 7.953 -16.891 15.461 1 97.75 133 ASP B N 1
ATOM 2900 C CA . ASP B 1 133 ? 6.879 -16.688 14.484 1 97.75 133 ASP B CA 1
ATOM 2901 C C . ASP B 1 133 ? 5.902 -17.859 14.508 1 97.75 133 ASP B C 1
ATOM 2903 O O . ASP B 1 133 ? 4.684 -17.656 14.453 1 97.75 133 ASP B O 1
ATOM 2907 N N . LEU B 1 134 ? 6.488 -19.031 14.539 1 97.88 134 LEU B N 1
ATOM 2908 C CA . LEU B 1 134 ? 5.672 -20.234 14.539 1 97.88 134 LEU B CA 1
ATOM 2909 C C . LEU B 1 134 ? 4.77 -20.297 15.766 1 97.88 134 LEU B C 1
ATOM 2911 O O . LEU B 1 134 ? 3.588 -20.625 15.664 1 97.88 134 LEU B O 1
ATOM 2915 N N . GLN B 1 135 ? 5.332 -19.969 16.844 1 97.94 135 GLN B N 1
ATOM 2916 C CA . GLN B 1 135 ? 4.551 -19.953 18.078 1 97.94 135 GLN B CA 1
ATOM 2917 C C . GLN B 1 135 ? 3.404 -18.953 17.984 1 97.94 135 GLN B C 1
ATOM 2919 O O . GLN B 1 135 ? 2.283 -19.25 18.406 1 97.94 135 GLN B O 1
ATOM 2924 N N . ALA B 1 136 ? 3.707 -17.781 17.484 1 97.75 136 ALA B N 1
ATOM 2925 C CA . ALA B 1 136 ? 2.682 -16.75 17.344 1 97.75 136 ALA B CA 1
ATOM 2926 C C . ALA B 1 136 ? 1.571 -17.219 16.406 1 97.75 136 ALA B C 1
ATOM 2928 O O . ALA B 1 136 ? 0.389 -16.984 16.672 1 97.75 136 ALA B O 1
ATOM 2929 N N . LEU B 1 137 ? 1.953 -17.828 15.367 1 97.31 137 LEU B N 1
ATOM 2930 C CA . LEU B 1 137 ? 0.997 -18.297 14.367 1 97.31 137 LEU B CA 1
ATOM 2931 C C . LEU B 1 137 ? 0.119 -19.406 14.93 1 97.31 137 LEU B C 1
ATOM 2933 O O . LEU B 1 137 ? -1.092 -19.422 14.695 1 97.31 137 LEU B O 1
ATOM 2937 N N . ILE B 1 138 ? 0.749 -20.328 15.625 1 97.56 138 ILE B N 1
ATOM 2938 C CA . ILE B 1 138 ? 0.017 -21.422 16.25 1 97.56 138 ILE B CA 1
ATOM 2939 C C . ILE B 1 138 ? -0.963 -20.875 17.281 1 97.56 138 ILE B C 1
ATOM 2941 O O . ILE B 1 138 ? -2.135 -21.25 17.312 1 97.56 138 ILE B O 1
ATOM 2945 N N . GLN B 1 139 ? -0.508 -19.969 18.062 1 97.88 139 GLN B N 1
ATOM 2946 C CA . GLN B 1 139 ? -1.356 -19.344 19.062 1 97.88 139 GLN B CA 1
ATOM 2947 C C . GLN B 1 139 ? -2.529 -18.609 18.422 1 97.88 139 GLN B C 1
ATOM 2949 O O . GLN B 1 139 ? -3.658 -18.672 18.922 1 97.88 139 GLN B O 1
ATOM 2954 N N . ALA B 1 140 ? -2.275 -17.875 17.391 1 97.5 140 ALA B N 1
ATOM 2955 C CA . ALA B 1 140 ? -3.338 -17.172 16.688 1 97.5 140 ALA B CA 1
ATOM 2956 C C . ALA B 1 140 ? -4.391 -18.141 16.172 1 97.5 140 ALA B C 1
ATOM 2958 O O . ALA B 1 140 ? -5.59 -17.859 16.219 1 97.5 140 ALA B O 1
ATOM 2959 N N . THR B 1 141 ? -3.963 -19.281 15.695 1 97.5 141 THR B N 1
ATOM 2960 C CA . THR B 1 141 ? -4.875 -20.281 15.164 1 97.5 141 THR B CA 1
ATOM 2961 C C . THR B 1 141 ? -5.715 -20.906 16.281 1 97.5 141 THR B C 1
ATOM 2963 O O . THR B 1 141 ? -6.914 -21.125 16.109 1 97.5 141 THR B O 1
ATOM 2966 N N . ASP B 1 142 ? -5.051 -21.125 17.391 1 97.44 142 ASP B N 1
ATOM 2967 C CA . ASP B 1 142 ? -5.758 -21.672 18.547 1 97.44 142 ASP B CA 1
ATOM 2968 C C . ASP B 1 142 ? -6.824 -20.688 19.031 1 97.44 142 ASP B C 1
ATOM 2970 O O . ASP B 1 142 ? -7.938 -21.094 19.375 1 97.44 142 ASP B O 1
ATOM 2974 N N . LEU B 1 143 ? -6.496 -19.438 19.078 1 97.31 143 LEU B N 1
ATOM 2975 C CA . LEU B 1 143 ? -7.438 -18.406 19.5 1 97.31 143 LEU B CA 1
ATOM 2976 C C . LEU B 1 143 ? -8.617 -18.328 18.547 1 97.31 143 LEU B C 1
ATOM 2978 O O . LEU B 1 143 ? -9.75 -18.078 18.969 1 97.31 143 LEU B O 1
ATOM 2982 N N . LEU B 1 144 ? -8.336 -18.531 17.297 1 95.5 144 LEU B N 1
ATOM 2983 C CA . LEU B 1 144 ? -9.398 -18.547 16.297 1 95.5 144 LEU B CA 1
ATOM 2984 C C . LEU B 1 144 ? -10.367 -19.688 16.562 1 95.5 144 LEU B C 1
ATOM 2986 O O . LEU B 1 144 ? -11.586 -19.5 16.469 1 95.5 144 LEU B O 1
ATOM 2990 N N . GLN B 1 145 ? -9.805 -20.797 16.844 1 96.75 145 GLN B N 1
ATOM 2991 C CA . GLN B 1 145 ? -10.625 -21.969 17.156 1 96.75 145 GLN B CA 1
ATOM 2992 C C . GLN B 1 145 ? -11.516 -21.703 18.375 1 96.75 145 GLN B C 1
ATOM 2994 O O . GLN B 1 145 ? -12.703 -22.031 18.359 1 96.75 145 GLN B O 1
ATOM 2999 N N . GLU B 1 146 ? -11.008 -21.078 19.344 1 97.25 146 GLU B N 1
ATOM 3000 C CA . GLU B 1 146 ? -11.742 -20.781 20.562 1 97.25 146 GLU B CA 1
ATOM 3001 C C . GLU B 1 146 ? -12.852 -19.766 20.312 1 97.25 146 GLU B C 1
ATOM 3003 O O . GLU B 1 146 ? -13.883 -19.781 20.984 1 97.25 146 GLU B O 1
ATOM 3008 N N . ALA B 1 147 ? -12.664 -18.953 19.344 1 96.06 147 ALA B N 1
ATOM 3009 C CA . ALA B 1 147 ? -13.586 -17.859 19.094 1 96.06 147 ALA B CA 1
ATOM 3010 C C . ALA B 1 147 ? -14.695 -18.266 18.141 1 96.06 147 ALA B C 1
ATOM 3012 O O . ALA B 1 147 ? -15.602 -17.484 17.844 1 96.06 147 ALA B O 1
ATOM 3013 N N . LEU B 1 148 ? -14.727 -19.484 17.719 1 94.5 148 LEU B N 1
ATOM 3014 C CA . LEU B 1 148 ? -15.641 -19.969 16.688 1 94.5 148 LEU B CA 1
ATOM 3015 C C . LEU B 1 148 ? -17.094 -19.625 17.047 1 94.5 148 LEU B C 1
ATOM 3017 O O . LEU B 1 148 ? -17.859 -19.203 16.188 1 94.5 148 LEU B O 1
ATOM 3021 N N . PRO B 1 149 ? -17.469 -19.703 18.359 1 92.88 149 PRO B N 1
ATOM 3022 C CA . PRO B 1 149 ? -18.859 -19.406 18.688 1 92.88 149 PRO B CA 1
ATOM 3023 C C . PRO B 1 149 ? -19.141 -17.906 18.734 1 92.88 149 PRO B C 1
ATOM 3025 O O . PRO B 1 149 ? -20.312 -17.484 18.797 1 92.88 149 PRO B O 1
ATOM 3028 N N . HIS B 1 150 ? -18.172 -17.125 18.75 1 92.56 150 HIS B N 1
ATOM 3029 C CA . HIS B 1 150 ? -18.328 -15.688 18.891 1 92.56 150 HIS B CA 1
ATOM 3030 C C . HIS B 1 150 ? -17.969 -14.977 17.594 1 92.56 150 HIS B C 1
ATOM 3032 O O . HIS B 1 150 ? -16.797 -14.656 17.359 1 92.56 150 HIS B O 1
ATOM 3038 N N . VAL B 1 151 ? -18.922 -14.547 16.875 1 87.88 151 VAL B N 1
ATOM 3039 C CA . VAL B 1 151 ? -18.75 -14.102 15.5 1 87.88 151 VAL B CA 1
ATOM 3040 C C . VAL B 1 151 ? -17.828 -12.883 15.461 1 87.88 151 VAL B C 1
ATOM 3042 O O . VAL B 1 151 ? -16.844 -12.859 14.711 1 87.88 151 VAL B O 1
ATOM 3045 N N . GLU B 1 152 ? -18.109 -11.836 16.281 1 85.94 152 GLU B N 1
ATOM 3046 C CA . GLU B 1 152 ? -17.328 -10.609 16.234 1 85.94 152 GLU B CA 1
ATOM 3047 C C . GLU B 1 152 ? -15.883 -10.867 16.656 1 85.94 152 GLU B C 1
ATOM 3049 O O . GLU B 1 152 ? -14.945 -10.367 16.031 1 85.94 152 GLU B O 1
ATOM 3054 N N . GLN B 1 153 ? -15.781 -11.648 17.656 1 90.25 153 GLN B N 1
ATOM 3055 C CA . GLN B 1 153 ? -14.445 -11.992 18.125 1 90.25 153 GLN B CA 1
ATOM 3056 C C . GLN B 1 153 ? -13.688 -12.805 17.078 1 90.25 153 GLN B C 1
ATOM 3058 O O . GLN B 1 153 ? -12.484 -12.609 16.875 1 90.25 153 GLN B O 1
ATOM 3063 N N . PHE B 1 154 ? -14.367 -13.758 16.422 1 92.94 154 PHE B N 1
ATOM 3064 C CA . PHE B 1 154 ? -13.766 -14.586 15.383 1 92.94 154 PHE B CA 1
ATOM 3065 C C . PHE B 1 154 ? -13.242 -13.719 14.242 1 92.94 154 PHE B C 1
ATOM 3067 O O . PHE B 1 154 ? -12.117 -13.906 13.773 1 92.94 154 PHE B O 1
ATOM 3074 N N . LEU B 1 155 ? -14.016 -12.773 13.844 1 87.75 155 LEU B N 1
ATOM 3075 C CA . LEU B 1 155 ? -13.633 -11.922 12.719 1 87.75 155 LEU B CA 1
ATOM 3076 C C . LEU B 1 155 ? -12.438 -11.047 13.078 1 87.75 155 LEU B C 1
ATOM 3078 O O . LEU B 1 155 ? -11.539 -10.859 12.25 1 87.75 155 LEU B O 1
ATOM 3082 N N . ASP B 1 156 ? -12.359 -10.523 14.273 1 88.06 156 ASP B N 1
ATOM 3083 C CA . ASP B 1 156 ? -11.219 -9.742 14.727 1 88.06 156 ASP B CA 1
ATOM 3084 C C . ASP B 1 156 ? -9.945 -10.586 14.766 1 88.06 156 ASP B C 1
ATOM 3086 O O . ASP B 1 156 ? -8.891 -10.148 14.305 1 88.06 156 ASP B O 1
ATOM 3090 N N . LEU B 1 157 ? -10.117 -11.758 15.312 1 92.62 157 LEU B N 1
ATOM 3091 C CA . LEU B 1 157 ? -8.969 -12.656 15.453 1 92.62 157 LEU B CA 1
ATOM 3092 C C . LEU B 1 157 ? -8.516 -13.172 14.086 1 92.62 157 LEU B C 1
ATOM 3094 O O . LEU B 1 157 ? -7.332 -13.445 13.883 1 92.62 157 LEU B O 1
ATOM 3098 N N . ASN B 1 158 ? -9.453 -13.305 13.172 1 91.62 158 ASN B N 1
ATOM 3099 C CA . ASN B 1 158 ? -9.094 -13.688 11.805 1 91.62 158 ASN B CA 1
ATOM 3100 C C . ASN B 1 158 ? -8.148 -12.672 11.164 1 91.62 158 ASN B C 1
ATOM 3102 O O . ASN B 1 158 ? -7.211 -13.055 10.469 1 91.62 158 ASN B O 1
ATOM 3106 N N . VAL B 1 159 ? -8.383 -11.445 11.406 1 89.56 159 VAL B N 1
ATOM 3107 C CA . VAL B 1 159 ? -7.5 -10.391 10.914 1 89.56 159 VAL B CA 1
ATOM 3108 C C . VAL B 1 159 ? -6.129 -10.516 11.578 1 89.56 159 VAL B C 1
ATOM 3110 O O . VAL B 1 159 ? -5.098 -10.414 10.906 1 89.56 159 VAL B O 1
ATOM 3113 N N . ARG B 1 160 ? -6.102 -10.781 12.812 1 91.81 160 ARG B N 1
ATOM 3114 C CA . ARG B 1 160 ? -4.852 -10.891 13.562 1 91.81 160 ARG B CA 1
ATOM 3115 C C . ARG B 1 160 ? -4.043 -12.102 13.109 1 91.81 160 ARG B C 1
ATOM 3117 O O . ARG B 1 160 ? -2.811 -12.078 13.148 1 91.81 160 ARG B O 1
ATOM 3124 N N . TRP B 1 161 ? -4.77 -13.133 12.734 1 95.38 161 TRP B N 1
ATOM 3125 C CA . TRP B 1 161 ? -4.09 -14.305 12.195 1 95.38 161 TRP B CA 1
ATOM 3126 C C . TRP B 1 161 ? -3.252 -13.938 10.969 1 95.38 161 TRP B C 1
ATOM 3128 O O . TRP B 1 161 ? -2.1 -14.359 10.852 1 95.38 161 TRP B O 1
ATOM 3138 N N . TYR B 1 162 ? -3.783 -13.109 10.109 1 92.38 162 TYR B N 1
ATOM 3139 C CA . TYR B 1 162 ? -3.066 -12.688 8.906 1 92.38 162 TYR B CA 1
ATOM 3140 C C . TYR B 1 162 ? -1.864 -11.828 9.273 1 92.38 162 TYR B C 1
ATOM 3142 O O . TYR B 1 162 ? -0.837 -11.859 8.594 1 92.38 162 TYR B O 1
ATOM 3150 N N . PHE B 1 163 ? -1.992 -11.117 10.367 1 92.5 163 PHE B N 1
ATOM 3151 C CA . PHE B 1 163 ? -0.846 -10.344 10.828 1 92.5 163 PHE B CA 1
ATOM 3152 C C . PHE B 1 163 ? 0.3 -11.266 11.234 1 92.5 163 PHE B C 1
ATOM 3154 O O . PHE B 1 163 ? 1.455 -11.023 10.875 1 92.5 163 PHE B O 1
ATOM 3161 N N . ALA B 1 164 ? -0.117 -12.297 11.953 1 96 164 ALA B N 1
ATOM 3162 C CA . ALA B 1 164 ? 0.899 -13.25 12.398 1 96 164 ALA B CA 1
ATOM 3163 C C . ALA B 1 164 ? 1.577 -13.922 11.203 1 96 164 ALA B C 1
ATOM 3165 O O . ALA B 1 164 ? 2.801 -14.086 11.188 1 96 164 ALA B O 1
ATOM 3166 N N . LEU B 1 165 ? 0.81 -14.312 10.258 1 97.31 165 LEU B N 1
ATOM 3167 C CA . LEU B 1 165 ? 1.367 -14.93 9.055 1 97.31 165 LEU B CA 1
ATOM 3168 C C . LEU B 1 165 ? 2.26 -13.945 8.305 1 97.31 165 LEU B C 1
ATOM 3170 O O . LEU B 1 165 ? 3.344 -14.312 7.848 1 97.31 165 LEU B O 1
ATOM 3174 N N . ALA B 1 166 ? 1.777 -12.742 8.141 1 96.19 166 ALA B N 1
ATOM 3175 C CA . ALA B 1 166 ? 2.531 -11.703 7.438 1 96.19 166 ALA B CA 1
ATOM 3176 C C . ALA B 1 166 ? 3.844 -11.398 8.156 1 96.19 166 ALA B C 1
ATOM 3178 O O . ALA B 1 166 ? 4.871 -11.164 7.512 1 96.19 166 ALA B O 1
ATOM 3179 N N . ASP B 1 167 ? 3.818 -11.398 9.484 1 96.06 167 ASP B N 1
ATOM 3180 C CA . ASP B 1 167 ? 5.047 -11.195 10.25 1 96.06 167 ASP B CA 1
ATOM 3181 C C . ASP B 1 167 ? 6.07 -12.289 9.938 1 96.06 167 ASP B C 1
ATOM 3183 O O . ASP B 1 167 ? 7.266 -12.008 9.836 1 96.06 167 ASP B O 1
ATOM 3187 N N . ALA B 1 168 ? 5.59 -13.461 9.758 1 97.56 168 ALA B N 1
ATOM 3188 C CA . ALA B 1 168 ? 6.445 -14.633 9.594 1 97.56 168 ALA B CA 1
ATOM 3189 C C . ALA B 1 168 ? 7.121 -14.633 8.227 1 97.56 168 ALA B C 1
ATOM 3191 O O . ALA B 1 168 ? 8.086 -15.367 8 1 97.56 168 ALA B O 1
ATOM 3192 N N . CYS B 1 169 ? 6.582 -13.852 7.301 1 96.94 169 CYS B N 1
ATOM 3193 C CA . CYS B 1 169 ? 7.184 -13.852 5.973 1 96.94 169 CYS B CA 1
ATOM 3194 C C . CYS B 1 169 ? 8.438 -12.977 5.941 1 96.94 169 CYS B C 1
ATOM 3196 O O . CYS B 1 169 ? 9.227 -13.062 5.008 1 96.94 169 CYS B O 1
ATOM 3198 N N . HIS B 1 170 ? 8.555 -12.078 6.945 1 95.69 170 HIS B N 1
ATOM 3199 C CA . HIS B 1 170 ? 9.695 -11.172 7.086 1 95.69 170 HIS B CA 1
ATOM 3200 C C . HIS B 1 170 ? 9.906 -10.352 5.82 1 95.69 170 HIS B C 1
ATOM 3202 O O . HIS B 1 170 ? 11.023 -10.25 5.32 1 95.69 170 HIS B O 1
ATOM 3208 N N . ASN B 1 171 ? 8.93 -9.906 5.23 1 95.5 171 ASN B N 1
ATOM 3209 C CA . ASN B 1 171 ? 8.828 -8.867 4.211 1 95.5 171 ASN B CA 1
ATOM 3210 C C . ASN B 1 171 ? 7.918 -7.727 4.664 1 95.5 171 ASN B C 1
ATOM 3212 O O . ASN B 1 171 ? 6.695 -7.84 4.598 1 95.5 171 ASN B O 1
ATOM 3216 N N . ASP B 1 172 ? 8.523 -6.711 5.023 1 93 172 ASP B N 1
ATOM 3217 C CA . ASP B 1 172 ? 7.793 -5.645 5.699 1 93 172 ASP B CA 1
ATOM 3218 C C . ASP B 1 172 ? 6.844 -4.938 4.738 1 93 172 ASP B C 1
ATOM 3220 O O . ASP B 1 172 ? 5.805 -4.422 5.152 1 93 172 ASP B O 1
ATOM 3224 N N . LEU B 1 173 ? 7.191 -4.922 3.518 1 93 173 LEU B N 1
ATOM 3225 C CA . LEU B 1 173 ? 6.336 -4.266 2.535 1 93 173 LEU B CA 1
ATOM 3226 C C . LEU B 1 173 ? 5.066 -5.078 2.291 1 93 173 LEU B C 1
ATOM 3228 O O . LEU B 1 173 ? 3.959 -4.547 2.361 1 93 173 LEU B O 1
ATOM 3232 N N . LEU B 1 174 ? 5.18 -6.352 2.049 1 95.62 174 LEU B N 1
ATOM 3233 C CA . LEU B 1 174 ? 4.027 -7.23 1.882 1 95.62 174 LEU B CA 1
ATOM 3234 C C . LEU B 1 174 ? 3.16 -7.234 3.137 1 95.62 174 LEU B C 1
ATOM 3236 O O . LEU B 1 174 ? 1.931 -7.207 3.049 1 95.62 174 LEU B O 1
ATOM 3240 N N . ARG B 1 175 ? 3.805 -7.27 4.277 1 94.94 175 ARG B N 1
ATOM 3241 C CA . ARG B 1 175 ? 3.092 -7.207 5.547 1 94.94 175 ARG B CA 1
ATOM 3242 C C . ARG B 1 175 ? 2.248 -5.941 5.641 1 94.94 175 ARG B C 1
ATOM 3244 O O . ARG B 1 175 ? 1.075 -5.996 6.016 1 94.94 175 ARG B O 1
ATOM 3251 N N . ALA B 1 176 ? 2.861 -4.906 5.293 1 92 176 ALA B N 1
ATOM 3252 C CA . ALA B 1 176 ? 2.15 -3.633 5.383 1 92 176 ALA B CA 1
ATOM 3253 C C . ALA B 1 176 ? 0.936 -3.619 4.457 1 92 176 ALA B C 1
ATOM 3255 O O . ALA B 1 176 ? -0.132 -3.131 4.836 1 92 176 ALA B O 1
ATOM 3256 N N . PHE B 1 177 ? 1.041 -4.148 3.293 1 93.75 177 PHE B N 1
ATOM 3257 C CA . PHE B 1 177 ? -0.05 -4.16 2.326 1 93.75 177 PHE B CA 1
ATOM 3258 C C . PHE B 1 177 ? -1.188 -5.055 2.803 1 93.75 177 PHE B C 1
ATOM 3260 O O . PHE B 1 177 ? -2.348 -4.641 2.814 1 93.75 177 PHE B O 1
ATOM 3267 N N . ILE B 1 178 ? -0.847 -6.227 3.258 1 93.88 178 ILE B N 1
ATOM 3268 C CA . ILE B 1 178 ? -1.902 -7.184 3.576 1 93.88 178 ILE B CA 1
ATOM 3269 C C . ILE B 1 178 ? -2.629 -6.746 4.848 1 93.88 178 ILE B C 1
ATOM 3271 O O . ILE B 1 178 ? -3.842 -6.93 4.969 1 93.88 178 ILE B O 1
ATOM 3275 N N . VAL B 1 179 ? -1.914 -6.207 5.801 1 89.06 179 VAL B N 1
ATOM 3276 C CA . VAL B 1 179 ? -2.529 -5.707 7.023 1 89.06 179 VAL B CA 1
ATOM 3277 C C . VAL B 1 179 ? -3.52 -4.594 6.688 1 89.06 179 VAL B C 1
ATOM 3279 O O . VAL B 1 179 ? -4.613 -4.539 7.258 1 89.06 179 VAL B O 1
ATOM 3282 N N . SER B 1 180 ? -3.133 -3.791 5.75 1 90.25 180 SER B N 1
ATOM 3283 C CA . SER B 1 180 ? -4.012 -2.707 5.32 1 90.25 180 SER B CA 1
ATOM 3284 C C . SER B 1 180 ? -5.258 -3.248 4.629 1 90.25 180 SER B C 1
ATOM 3286 O O . SER B 1 180 ? -6.375 -2.803 4.91 1 90.25 180 SER B O 1
ATOM 3288 N N . ILE B 1 181 ? -5.133 -4.199 3.811 1 90.75 181 ILE B N 1
ATOM 3289 C CA . ILE B 1 181 ? -6.234 -4.785 3.055 1 90.75 181 ILE B CA 1
ATOM 3290 C C . ILE B 1 181 ? -7.172 -5.527 4.004 1 90.75 181 ILE B C 1
ATOM 3292 O O . ILE B 1 181 ? -8.398 -5.418 3.893 1 90.75 181 ILE B O 1
ATOM 3296 N N . ALA B 1 182 ? -6.559 -6.277 4.957 1 85.56 182 ALA B N 1
ATOM 3297 C CA . ALA B 1 182 ? -7.348 -7.039 5.922 1 85.56 182 ALA B CA 1
ATOM 3298 C C . ALA B 1 182 ? -8.266 -6.125 6.727 1 85.56 182 ALA B C 1
ATOM 3300 O O . ALA B 1 182 ? -9.422 -6.461 6.977 1 85.56 182 ALA B O 1
ATOM 3301 N N . GLY B 1 183 ? -7.758 -5.02 7.082 1 82.44 183 GLY B N 1
ATOM 3302 C CA . GLY B 1 183 ? -8.578 -4.039 7.777 1 82.44 183 GLY B CA 1
ATOM 3303 C C . GLY B 1 183 ? -9.734 -3.529 6.945 1 82.44 183 GLY B C 1
ATOM 3304 O O . GLY B 1 183 ? -10.844 -3.336 7.457 1 82.44 183 GLY B O 1
ATOM 3305 N N . LEU B 1 184 ? -9.484 -3.318 5.688 1 83.5 184 LEU B N 1
ATOM 3306 C CA . LEU B 1 184 ? -10.523 -2.855 4.766 1 83.5 184 LEU B CA 1
ATOM 3307 C C . LEU B 1 184 ? -11.617 -3.902 4.613 1 83.5 184 LEU B C 1
ATOM 3309 O O . LEU B 1 184 ? -12.805 -3.568 4.641 1 83.5 184 LEU B O 1
ATOM 3313 N N . ILE B 1 185 ? -11.219 -5.086 4.465 1 81.81 185 ILE B N 1
ATOM 3314 C CA . ILE B 1 185 ? -12.18 -6.168 4.246 1 81.81 185 ILE B CA 1
ATOM 3315 C C . ILE B 1 185 ? -13.031 -6.367 5.496 1 81.81 185 ILE B C 1
ATOM 3317 O O . ILE B 1 185 ? -14.242 -6.551 5.402 1 81.81 185 ILE B O 1
ATOM 3321 N N . LEU B 1 186 ? -12.406 -6.316 6.668 1 80.12 186 LEU B N 1
ATOM 3322 C CA . LEU B 1 186 ? -13.156 -6.426 7.918 1 80.12 186 LEU B CA 1
ATOM 3323 C C . LEU B 1 186 ? -14.219 -5.34 8.008 1 80.12 186 LEU B C 1
ATOM 3325 O O . LEU B 1 186 ? -15.375 -5.621 8.336 1 80.12 186 LEU B O 1
ATOM 3329 N N . THR B 1 187 ? -13.867 -4.176 7.656 1 77.44 187 THR B N 1
ATOM 3330 C CA . THR B 1 187 ? -14.797 -3.055 7.695 1 77.44 187 THR B CA 1
ATOM 3331 C C . THR B 1 187 ? -15.93 -3.256 6.688 1 77.44 187 THR B C 1
ATOM 3333 O O . THR B 1 187 ? -17.094 -2.986 6.992 1 77.44 187 THR B O 1
ATOM 3336 N N . ALA B 1 188 ? -15.617 -3.738 5.57 1 76.12 188 ALA B N 1
ATOM 3337 C CA . ALA B 1 188 ? -16.594 -3.922 4.504 1 76.12 188 ALA B CA 1
ATOM 3338 C C . ALA B 1 188 ? -17.547 -5.074 4.82 1 76.12 188 ALA B C 1
ATOM 3340 O O . ALA B 1 188 ? -18.719 -5.043 4.441 1 76.12 188 ALA B O 1
ATOM 3341 N N . THR B 1 189 ? -17.062 -6.098 5.418 1 73.25 189 THR B N 1
ATOM 3342 C CA . THR B 1 189 ? -17.859 -7.301 5.633 1 73.25 189 THR B CA 1
ATOM 3343 C C . THR B 1 189 ? -18.578 -7.246 6.984 1 73.25 189 THR B C 1
ATOM 3345 O O . THR B 1 189 ? -19.547 -7.961 7.207 1 73.25 189 THR B O 1
ATOM 3348 N N . SER B 1 190 ? -17.969 -6.539 7.93 1 68.62 190 SER B N 1
ATOM 3349 C CA . SER B 1 190 ? -18.656 -6.379 9.211 1 68.62 190 SER B CA 1
ATOM 3350 C C . SER B 1 190 ? -20.016 -5.719 9.039 1 68.62 190 SER B C 1
ATOM 3352 O O . SER B 1 190 ? -20.938 -5.969 9.812 1 68.62 190 SER B O 1
ATOM 3354 N N . ARG B 1 191 ? -20.125 -4.973 8.047 1 58.66 191 ARG B N 1
ATOM 3355 C CA . ARG B 1 191 ? -21.375 -4.262 7.77 1 58.66 191 ARG B CA 1
ATOM 3356 C C . ARG B 1 191 ? -22.391 -5.188 7.129 1 58.66 191 ARG B C 1
ATOM 3358 O O . ARG B 1 191 ? -23.594 -4.926 7.191 1 58.66 191 ARG B O 1
ATOM 3365 N N . GLU B 1 192 ? -21.938 -6.039 6.297 1 56.66 192 GLU B N 1
ATOM 3366 C CA . GLU B 1 192 ? -22.828 -6.863 5.492 1 56.66 192 GLU B CA 1
ATOM 3367 C C . GLU B 1 192 ? -23.469 -7.969 6.328 1 56.66 192 GLU B C 1
ATOM 3369 O O . GLU B 1 192 ? -24.281 -8.742 5.828 1 56.66 192 GLU B O 1
ATOM 3374 N N . GLY B 1 193 ? -23.359 -7.914 7.555 1 59.78 193 GLY B N 1
ATOM 3375 C CA . GLY B 1 193 ? -24.016 -8.922 8.367 1 59.78 193 GLY B CA 1
ATOM 3376 C C . GLY B 1 193 ? -23.078 -10.016 8.836 1 59.78 193 GLY B C 1
ATOM 3377 O O . GLY B 1 193 ? -21.859 -9.93 8.641 1 59.78 193 GLY B O 1
ATOM 3378 N N . GLN B 1 194 ? -23.641 -11.141 9.359 1 63.19 194 GLN B N 1
ATOM 3379 C CA . GLN B 1 194 ? -23 -12.188 10.148 1 63.19 194 GLN B CA 1
ATOM 3380 C C . GLN B 1 194 ? -22.391 -13.258 9.258 1 63.19 194 GLN B C 1
ATOM 3382 O O . GLN B 1 194 ? -23 -13.664 8.266 1 63.19 194 GLN B O 1
ATOM 3387 N N . THR B 1 195 ? -21.141 -13.5 9.367 1 79.06 195 THR B N 1
ATOM 3388 C CA . THR B 1 195 ? -20.5 -14.68 8.805 1 79.06 195 THR B CA 1
ATOM 3389 C C . THR B 1 195 ? -20.984 -15.945 9.492 1 79.06 195 THR B C 1
ATOM 3391 O O . THR B 1 195 ? -20.672 -16.188 10.656 1 79.06 195 THR B O 1
ATOM 3394 N N . PRO B 1 196 ? -21.812 -16.719 8.703 1 84.56 196 PRO B N 1
ATOM 3395 C CA . PRO B 1 196 ? -22.359 -17.922 9.328 1 84.56 196 PRO B CA 1
ATOM 3396 C C . PRO B 1 196 ? -21.281 -18.875 9.82 1 84.56 196 PRO B C 1
ATOM 3398 O O . PRO B 1 196 ? -20.141 -18.812 9.367 1 84.56 196 PRO B O 1
ATOM 3401 N N . GLU B 1 197 ? -21.656 -19.734 10.758 1 89.12 197 GLU B N 1
ATOM 3402 C CA . GLU B 1 197 ? -20.703 -20.625 11.422 1 89.12 197 GLU B CA 1
ATOM 3403 C C . GLU B 1 197 ? -20.031 -21.562 10.422 1 89.12 197 GLU B C 1
ATOM 3405 O O . GLU B 1 197 ? -18.828 -21.812 10.492 1 89.12 197 GLU B O 1
ATOM 3410 N N . PRO B 1 198 ? -20.766 -22.156 9.453 1 89.5 198 PRO B N 1
ATOM 3411 C CA . PRO B 1 198 ? -20.094 -23.031 8.492 1 89.5 198 PRO B CA 1
ATOM 3412 C C . PRO B 1 198 ? -18.984 -22.328 7.723 1 89.5 198 PRO B C 1
ATOM 3414 O O . PRO B 1 198 ? -17.953 -22.938 7.422 1 89.5 198 PRO B O 1
ATOM 3417 N N . THR B 1 199 ? -19.203 -21.109 7.473 1 86.94 199 THR B N 1
ATOM 3418 C CA . THR B 1 199 ? -18.188 -20.312 6.777 1 86.94 199 THR B CA 1
ATOM 3419 C C . THR B 1 199 ? -16.969 -20.094 7.668 1 86.94 199 THR B C 1
ATOM 3421 O O . THR B 1 199 ? -15.828 -20.219 7.215 1 86.94 199 THR B O 1
ATOM 3424 N N . ARG B 1 200 ? -17.188 -19.828 8.891 1 90.56 200 ARG B N 1
ATOM 3425 C CA . ARG B 1 200 ? -16.094 -19.609 9.828 1 90.56 200 ARG B CA 1
ATOM 3426 C C . ARG B 1 200 ? -15.297 -20.891 10.039 1 90.56 200 ARG B C 1
ATOM 3428 O O . ARG B 1 200 ? -14.07 -20.844 10.172 1 90.56 200 ARG B O 1
ATOM 3435 N N . ARG B 1 201 ? -15.969 -22.031 10.055 1 94 201 ARG B N 1
ATOM 3436 C CA . ARG B 1 201 ? -15.289 -23.312 10.172 1 94 201 ARG B CA 1
ATOM 3437 C C . ARG B 1 201 ? -14.406 -23.594 8.961 1 94 201 ARG B C 1
ATOM 3439 O O . ARG B 1 201 ? -13.305 -24.125 9.102 1 94 201 ARG B O 1
ATOM 3446 N N . LEU B 1 202 ? -14.922 -23.203 7.82 1 92.06 202 LEU B N 1
ATOM 3447 C CA . LEU B 1 202 ? -14.141 -23.375 6.605 1 92.06 202 LEU B CA 1
ATOM 3448 C C . LEU B 1 202 ? -12.891 -22.5 6.633 1 92.06 202 LEU B C 1
ATOM 3450 O O . LEU B 1 202 ? -11.812 -22.922 6.215 1 92.06 202 LEU B O 1
ATOM 3454 N N . ILE B 1 203 ? -13.062 -21.344 7.074 1 91.56 203 ILE B N 1
ATOM 3455 C CA . ILE B 1 203 ? -11.938 -20.422 7.207 1 91.56 203 ILE B CA 1
ATOM 3456 C C . ILE B 1 203 ? -10.891 -21.016 8.141 1 91.56 203 ILE B C 1
ATOM 3458 O O . ILE B 1 203 ? -9.703 -21.078 7.797 1 91.56 203 ILE B O 1
ATOM 3462 N N . LEU B 1 204 ? -11.32 -21.484 9.289 1 95.81 204 LEU B N 1
ATOM 3463 C CA . LEU B 1 204 ? -10.422 -22.062 10.281 1 95.81 204 LEU B CA 1
ATOM 3464 C C . LEU B 1 204 ? -9.695 -23.281 9.711 1 95.81 204 LEU B C 1
ATOM 3466 O O . LEU B 1 204 ? -8.484 -23.438 9.914 1 95.81 204 LEU B O 1
ATOM 3470 N N . GLN B 1 205 ? -10.406 -24.094 9.023 1 96.12 205 GLN B N 1
ATOM 3471 C CA . GLN B 1 205 ? -9.812 -25.281 8.43 1 96.12 205 GLN B CA 1
ATOM 3472 C C . GLN B 1 205 ? -8.75 -24.906 7.398 1 96.12 205 GLN B C 1
ATOM 3474 O O . GLN B 1 205 ? -7.68 -25.516 7.352 1 96.12 205 GLN B O 1
ATOM 3479 N N . SER B 1 206 ? -9.047 -23.984 6.605 1 96.12 206 SER B N 1
ATOM 3480 C CA . SER B 1 206 ? -8.094 -23.516 5.602 1 96.12 206 SER B CA 1
ATOM 3481 C C . SER B 1 206 ? -6.844 -22.938 6.258 1 96.12 206 SER B C 1
ATOM 3483 O O . SER B 1 206 ? -5.723 -23.219 5.82 1 96.12 206 SER B O 1
ATOM 3485 N N . HIS B 1 207 ? -7.023 -22.141 7.297 1 96.75 207 HIS B N 1
ATOM 3486 C CA . HIS B 1 207 ? -5.898 -21.562 8.016 1 96.75 207 HIS B CA 1
ATOM 3487 C C . HIS B 1 207 ? -5.012 -22.656 8.617 1 96.75 207 HIS B C 1
ATOM 3489 O O . HIS B 1 207 ? -3.783 -22.562 8.555 1 96.75 207 HIS B O 1
ATOM 3495 N N . ARG B 1 208 ? -5.625 -23.688 9.141 1 97.69 208 ARG B N 1
ATOM 3496 C CA . ARG B 1 208 ? -4.875 -24.781 9.727 1 97.69 208 ARG B CA 1
ATOM 3497 C C . ARG B 1 208 ? -4.008 -25.469 8.68 1 97.69 208 ARG B C 1
ATOM 3499 O O . ARG B 1 208 ? -2.857 -25.828 8.945 1 97.69 208 ARG B O 1
ATOM 3506 N N . ARG B 1 209 ? -4.57 -25.656 7.543 1 97.88 209 ARG B N 1
ATOM 3507 C CA . ARG B 1 209 ? -3.822 -26.297 6.461 1 97.88 209 ARG B CA 1
ATOM 3508 C C . ARG B 1 209 ? -2.611 -25.453 6.066 1 97.88 209 ARG B C 1
ATOM 3510 O O . ARG B 1 209 ? -1.533 -25.984 5.809 1 97.88 209 ARG B O 1
ATOM 3517 N N . VAL B 1 210 ? -2.799 -24.172 5.988 1 98.31 210 VAL B N 1
ATOM 3518 C CA . VAL B 1 210 ? -1.698 -23.281 5.656 1 98.31 210 VAL B CA 1
ATOM 3519 C C . VAL B 1 210 ? -0.629 -23.344 6.746 1 98.31 210 VAL B C 1
ATOM 3521 O O . VAL B 1 210 ? 0.561 -23.469 6.449 1 98.31 210 VAL B O 1
ATOM 3524 N N . VAL B 1 211 ? -1.061 -23.312 8.016 1 98.38 211 VAL B N 1
ATOM 3525 C CA . VAL B 1 211 ? -0.135 -23.312 9.141 1 98.38 211 VAL B CA 1
ATOM 3526 C C . VAL B 1 211 ? 0.655 -24.609 9.164 1 98.38 211 VAL B C 1
ATOM 3528 O O . VAL B 1 211 ? 1.853 -24.625 9.461 1 98.38 211 VAL B O 1
ATOM 3531 N N . GLU B 1 212 ? -0.019 -25.688 8.859 1 98.31 212 GLU B N 1
ATOM 3532 C CA . GLU B 1 212 ? 0.655 -26.984 8.789 1 98.31 212 GLU B CA 1
ATOM 3533 C C . GLU B 1 212 ? 1.801 -26.953 7.781 1 98.31 212 GLU B C 1
ATOM 3535 O O . GLU B 1 212 ? 2.891 -27.469 8.062 1 98.31 212 GLU B O 1
ATOM 3540 N N . ALA B 1 213 ? 1.517 -26.406 6.672 1 98.62 213 ALA B N 1
ATOM 3541 C CA . ALA B 1 213 ? 2.545 -26.297 5.645 1 98.62 213 ALA B CA 1
ATOM 3542 C C . ALA B 1 213 ? 3.674 -25.375 6.09 1 98.62 213 ALA B C 1
ATOM 3544 O O . ALA B 1 213 ? 4.848 -25.641 5.809 1 98.62 213 ALA B O 1
ATOM 3545 N N . VAL B 1 214 ? 3.359 -24.297 6.785 1 98.62 214 VAL B N 1
ATOM 3546 C CA . VAL B 1 214 ? 4.355 -23.359 7.281 1 98.62 214 VAL B CA 1
ATOM 3547 C C . VAL B 1 214 ? 5.227 -24.031 8.344 1 98.62 214 VAL B C 1
ATOM 3549 O O . VAL B 1 214 ? 6.453 -23.891 8.328 1 98.62 214 VAL B O 1
ATOM 3552 N N . ILE B 1 215 ? 4.652 -24.812 9.211 1 98.12 215 ILE B N 1
ATOM 3553 C CA . ILE B 1 215 ? 5.367 -25.547 10.25 1 98.12 215 ILE B CA 1
ATOM 3554 C C . ILE B 1 215 ? 6.34 -26.531 9.609 1 98.12 215 ILE B C 1
ATOM 3556 O O . ILE B 1 215 ? 7.484 -26.656 10.047 1 98.12 215 ILE B O 1
ATOM 3560 N N . ALA B 1 216 ? 5.902 -27.141 8.555 1 98.19 216 ALA B N 1
ATOM 3561 C CA . ALA B 1 216 ? 6.691 -28.172 7.875 1 98.19 216 ALA B CA 1
ATOM 3562 C C . ALA B 1 216 ? 7.797 -27.531 7.031 1 98.19 216 ALA B C 1
ATOM 3564 O O . ALA B 1 216 ? 8.688 -28.234 6.539 1 98.19 216 ALA B O 1
ATOM 3565 N N . GLY B 1 217 ? 7.688 -26.297 6.844 1 98 217 GLY B N 1
ATOM 3566 C CA . GLY B 1 217 ? 8.641 -25.625 5.977 1 98 217 GLY B CA 1
ATOM 3567 C C . GLY B 1 217 ? 8.43 -25.938 4.504 1 98 217 GLY B C 1
ATOM 3568 O O . GLY B 1 217 ? 9.359 -25.844 3.707 1 98 217 GLY B O 1
ATOM 3569 N N . ASP B 1 218 ? 7.293 -26.391 4.211 1 98.31 218 ASP B N 1
ATOM 3570 C CA . ASP B 1 218 ? 6.93 -26.719 2.836 1 98.31 218 ASP B CA 1
ATOM 3571 C C . ASP B 1 218 ? 6.355 -25.5 2.111 1 98.31 218 ASP B C 1
ATOM 3573 O O . ASP B 1 218 ? 5.137 -25.344 2.016 1 98.31 218 ASP B O 1
ATOM 3577 N N . ALA B 1 219 ? 7.223 -24.766 1.496 1 97.94 219 ALA B N 1
ATOM 3578 C CA . ALA B 1 219 ? 6.871 -23.469 0.916 1 97.94 219 ALA B CA 1
ATOM 3579 C C . ALA B 1 219 ? 5.895 -23.641 -0.245 1 97.94 219 ALA B C 1
ATOM 3581 O O . ALA B 1 219 ? 4.859 -22.953 -0.297 1 97.94 219 ALA B O 1
ATOM 3582 N N . PRO B 1 220 ? 6.062 -24.562 -1.171 1 97.56 220 PRO B N 1
ATOM 3583 C CA . PRO B 1 220 ? 5.094 -24.734 -2.256 1 97.56 220 PRO B CA 1
ATOM 3584 C C . PRO B 1 220 ? 3.705 -25.125 -1.751 1 97.56 220 PRO B C 1
ATOM 3586 O O . PRO B 1 220 ? 2.695 -24.641 -2.27 1 97.56 220 PRO B O 1
ATOM 3589 N N . ALA B 1 221 ? 3.709 -25.953 -0.771 1 98.44 221 ALA B N 1
ATOM 3590 C CA . ALA B 1 221 ? 2.418 -26.344 -0.215 1 98.44 221 ALA B CA 1
ATOM 3591 C C . ALA B 1 221 ? 1.729 -25.172 0.469 1 98.44 221 ALA B C 1
ATOM 3593 O O . ALA B 1 221 ? 0.51 -25.016 0.366 1 98.44 221 ALA B O 1
ATOM 3594 N N . ALA B 1 222 ? 2.498 -24.375 1.253 1 98.62 222 ALA B N 1
ATOM 3595 C CA . ALA B 1 222 ? 1.934 -23.203 1.911 1 98.62 222 ALA B CA 1
ATOM 3596 C C . ALA B 1 222 ? 1.305 -22.25 0.894 1 98.62 222 ALA B C 1
ATOM 3598 O O . ALA B 1 222 ? 0.179 -21.781 1.085 1 98.62 222 ALA B O 1
ATOM 3599 N N . ARG B 1 223 ? 1.992 -22.031 -0.192 1 97.56 223 ARG B N 1
ATOM 3600 C CA . ARG B 1 223 ? 1.488 -21.172 -1.258 1 97.56 223 ARG B CA 1
ATOM 3601 C C . ARG B 1 223 ? 0.196 -21.734 -1.846 1 97.56 223 ARG B C 1
ATOM 3603 O O . ARG B 1 223 ? -0.799 -21.016 -1.964 1 97.56 223 ARG B O 1
ATOM 3610 N N . ARG B 1 224 ? 0.222 -22.953 -2.23 1 97 224 ARG B N 1
ATOM 3611 C CA . ARG B 1 224 ? -0.924 -23.594 -2.877 1 97 224 ARG B CA 1
ATOM 3612 C C . ARG B 1 224 ? -2.145 -23.578 -1.963 1 97 224 ARG B C 1
ATOM 3614 O O . ARG B 1 224 ? -3.26 -23.312 -2.41 1 97 224 ARG B O 1
ATOM 3621 N N . ARG B 1 225 ? -1.97 -23.891 -0.742 1 97.75 225 ARG B N 1
ATOM 3622 C CA . ARG B 1 225 ? -3.074 -23.953 0.21 1 97.75 225 ARG B CA 1
ATOM 3623 C C . ARG B 1 225 ? -3.66 -22.562 0.458 1 97.75 225 ARG B C 1
ATOM 3625 O O . ARG B 1 225 ? -4.875 -22.422 0.584 1 97.75 225 ARG B O 1
ATOM 3632 N N . MET B 1 226 ? -2.805 -21.594 0.503 1 97.44 226 MET B N 1
ATOM 3633 C CA . MET B 1 226 ? -3.305 -20.219 0.645 1 97.44 226 MET B CA 1
ATOM 3634 C C . MET B 1 226 ? -4.059 -19.781 -0.607 1 97.44 226 MET B C 1
ATOM 3636 O O . MET B 1 226 ? -5.109 -19.141 -0.513 1 97.44 226 MET B O 1
ATOM 3640 N N . GLU B 1 227 ? -3.527 -20.125 -1.74 1 94.81 227 GLU B N 1
ATOM 3641 C CA . GLU B 1 227 ? -4.207 -19.812 -2.994 1 94.81 227 GLU B CA 1
ATOM 3642 C C . GLU B 1 227 ? -5.621 -20.391 -3.014 1 94.81 227 GLU B C 1
ATOM 3644 O O . GLU B 1 227 ? -6.57 -19.688 -3.391 1 94.81 227 GLU B O 1
ATOM 3649 N N . ARG B 1 228 ? -5.73 -21.594 -2.631 1 93.62 228 ARG B N 1
ATOM 3650 C CA . ARG B 1 228 ? -7.043 -22.234 -2.584 1 93.62 228 ARG B CA 1
ATOM 3651 C C . ARG B 1 228 ? -7.961 -21.531 -1.595 1 93.62 228 ARG B C 1
ATOM 3653 O O . ARG B 1 228 ? -9.141 -21.312 -1.884 1 93.62 228 ARG B O 1
ATOM 3660 N N . HIS B 1 229 ? -7.41 -21.203 -0.469 1 93.38 229 HIS B N 1
ATOM 3661 C CA . HIS B 1 229 ? -8.172 -20.531 0.575 1 93.38 229 HIS B CA 1
ATOM 3662 C C . HIS B 1 229 ? -8.734 -19.203 0.081 1 93.38 229 HIS B C 1
ATOM 3664 O O . HIS B 1 229 ? -9.938 -18.953 0.166 1 93.38 229 HIS B O 1
ATOM 3670 N N . VAL B 1 230 ? -7.93 -18.375 -0.509 1 90.5 230 VAL B N 1
ATOM 3671 C CA . VAL B 1 230 ? -8.336 -17.016 -0.858 1 90.5 230 VAL B CA 1
ATOM 3672 C C . VAL B 1 230 ? -9.148 -17.031 -2.148 1 90.5 230 VAL B C 1
ATOM 3674 O O . VAL B 1 230 ? -10.031 -16.203 -2.346 1 90.5 230 VAL B O 1
ATOM 3677 N N . ALA B 1 231 ? -8.875 -17.984 -3.006 1 86.94 231 ALA B N 1
ATOM 3678 C CA . ALA B 1 231 ? -9.688 -18.141 -4.211 1 86.94 231 ALA B CA 1
ATOM 3679 C C . ALA B 1 231 ? -11.125 -18.5 -3.855 1 86.94 231 ALA B C 1
ATOM 3681 O O . ALA B 1 231 ? -12.062 -18.047 -4.512 1 86.94 231 ALA B O 1
ATOM 3682 N N . GLY B 1 232 ? -11.242 -19.359 -2.859 1 83.06 232 GLY B N 1
ATOM 3683 C CA . GLY B 1 232 ? -12.57 -19.719 -2.396 1 83.06 232 GLY B CA 1
ATOM 3684 C C . GLY B 1 232 ? -13.367 -18.531 -1.911 1 83.06 232 GLY B C 1
ATOM 3685 O O . GLY B 1 232 ? -14.57 -18.438 -2.166 1 83.06 232 GLY B O 1
ATOM 3686 N N . TYR B 1 233 ? -12.766 -17.641 -1.224 1 77.38 233 TYR B N 1
ATOM 3687 C CA . TYR B 1 233 ? -13.398 -16.422 -0.751 1 77.38 233 TYR B CA 1
ATOM 3688 C C . TYR B 1 233 ? -13.859 -15.555 -1.921 1 77.38 233 TYR B C 1
ATOM 3690 O O . TYR B 1 233 ? -14.961 -15.008 -1.894 1 77.38 233 TYR B O 1
ATOM 3698 N N . GLN B 1 234 ? -13.047 -15.414 -2.867 1 76.75 234 GLN B N 1
ATOM 3699 C CA . GLN B 1 234 ? -13.375 -14.625 -4.047 1 76.75 234 GLN B CA 1
ATOM 3700 C C . GLN B 1 234 ? -14.633 -15.164 -4.738 1 76.75 234 GLN B C 1
ATOM 3702 O O . GLN B 1 234 ? -15.531 -14.391 -5.09 1 76.75 234 GLN B O 1
ATOM 3707 N N . GLU B 1 235 ? -14.664 -16.453 -4.84 1 76.31 235 GLU B N 1
ATOM 3708 C CA . GLU B 1 235 ? -15.812 -17.094 -5.477 1 76.31 235 GLU B CA 1
ATOM 3709 C C . GLU B 1 235 ? -17.094 -16.859 -4.676 1 76.31 235 GLU B C 1
ATOM 3711 O O . GLU B 1 235 ? -18.156 -16.609 -5.25 1 76.31 235 GLU B O 1
ATOM 3716 N N . HIS B 1 236 ? -16.938 -16.953 -3.414 1 73.06 236 HIS B N 1
ATOM 3717 C CA . HIS B 1 236 ? -18.078 -16.766 -2.52 1 73.06 236 HIS B CA 1
ATOM 3718 C C . HIS B 1 236 ? -18.672 -15.359 -2.672 1 73.06 236 HIS B C 1
ATOM 3720 O O . HIS B 1 236 ? -19.875 -15.203 -2.83 1 73.06 236 HIS B O 1
ATOM 3726 N N . TYR B 1 237 ? -17.875 -14.391 -2.654 1 70.69 237 TYR B N 1
ATOM 3727 C CA . TYR B 1 237 ? -18.359 -13.023 -2.715 1 70.69 237 TYR B CA 1
ATOM 3728 C C . TYR B 1 237 ? -18.844 -12.672 -4.121 1 70.69 237 TYR B C 1
ATOM 3730 O O . TYR B 1 237 ? -19.734 -11.852 -4.289 1 70.69 237 TYR B O 1
ATOM 3738 N N . GLU B 1 238 ? -18.25 -13.242 -5.141 1 67.56 238 GLU B N 1
ATOM 3739 C CA . GLU B 1 238 ? -18.75 -13.078 -6.504 1 67.56 238 GLU B CA 1
ATOM 3740 C C . GLU B 1 238 ? -20.156 -13.625 -6.637 1 67.56 238 GLU B C 1
ATOM 3742 O O . GLU B 1 238 ? -21 -13.023 -7.312 1 67.56 238 GLU B O 1
ATOM 3747 N N . ARG B 1 239 ? -20.344 -14.688 -5.973 1 66 239 ARG B N 1
ATOM 3748 C CA . ARG B 1 239 ? -21.656 -15.312 -6.02 1 66 239 ARG B CA 1
ATOM 3749 C C . ARG B 1 239 ? -22.688 -14.461 -5.297 1 66 239 ARG B C 1
ATOM 3751 O O . ARG B 1 239 ? -23.859 -14.445 -5.68 1 66 239 ARG B O 1
ATOM 3758 N N . LEU B 1 240 ? -22.281 -13.836 -4.227 1 60.75 240 LEU B N 1
ATOM 3759 C CA . LEU B 1 240 ? -23.203 -13 -3.467 1 60.75 240 LEU B CA 1
ATOM 3760 C C . LEU B 1 240 ? -23.516 -11.711 -4.223 1 60.75 240 LEU B C 1
ATOM 3762 O O . LEU B 1 240 ? -24.453 -10.984 -3.865 1 60.75 240 LEU B O 1
ATOM 3766 N N . GLY B 1 241 ? -23.109 -11.586 -5.391 1 55.75 241 GLY B N 1
ATOM 3767 C CA . GLY B 1 241 ? -23.438 -10.438 -6.215 1 55.75 241 GLY B CA 1
ATOM 3768 C C . GLY B 1 241 ? -22.859 -9.141 -5.688 1 55.75 241 GLY B C 1
ATOM 3769 O O . GLY B 1 241 ? -23.391 -8.055 -5.949 1 55.75 241 GLY B O 1
ATOM 3770 N N . LEU B 1 242 ? -22.25 -9.141 -4.746 1 51.12 242 LEU B N 1
ATOM 3771 C CA . LEU B 1 242 ? -21.688 -7.902 -4.211 1 51.12 242 LEU B CA 1
ATOM 3772 C C . LEU B 1 242 ? -20.719 -7.266 -5.211 1 51.12 242 LEU B C 1
ATOM 3774 O O . LEU B 1 242 ? -19.766 -6.594 -4.816 1 51.12 242 LEU B O 1
ATOM 3778 N N . THR B 1 243 ? -20.844 -7.684 -6.43 1 46.12 243 THR B N 1
ATOM 3779 C CA . THR B 1 243 ? -20.172 -7.004 -7.535 1 46.12 243 THR B CA 1
ATOM 3780 C C . THR B 1 243 ? -20.719 -5.59 -7.707 1 46.12 243 THR B C 1
ATOM 3782 O O . THR B 1 243 ? -21.891 -5.336 -7.445 1 46.12 243 THR B O 1
ATOM 3785 N N . PRO B 1 244 ? -19.906 -4.527 -7.836 1 38.06 244 PRO B N 1
ATOM 3786 C CA . PRO B 1 244 ? -20.547 -3.24 -8.117 1 38.06 244 PRO B CA 1
ATOM 3787 C C . PRO B 1 244 ? -21.672 -3.354 -9.141 1 38.06 244 PRO B C 1
ATOM 3789 O O . PRO B 1 244 ? -21.609 -4.195 -10.039 1 38.06 244 PRO B O 1
ATOM 3792 N N . SER B 1 245 ? -23 -3.24 -8.695 1 30.73 245 SER B N 1
ATOM 3793 C CA . SER B 1 245 ? -23.938 -2.83 -9.727 1 30.73 245 SER B CA 1
ATOM 3794 C C . SER B 1 245 ? -23.344 -1.762 -10.633 1 30.73 245 SER B C 1
ATOM 3796 O O . SER B 1 245 ? -22.781 -0.774 -10.148 1 30.73 245 SER B O 1
ATOM 3798 N N . ALA B 1 246 ? -23.078 -2.131 -11.945 1 28.14 246 ALA B N 1
ATOM 3799 C CA . ALA B 1 246 ? -22.844 -1.105 -12.961 1 28.14 246 ALA B CA 1
ATOM 3800 C C . ALA B 1 246 ? -23.922 -0.025 -12.906 1 28.14 246 ALA B C 1
ATOM 3802 O O . ALA B 1 246 ? -25.109 -0.33 -12.789 1 28.14 246 ALA B O 1
#

Foldseek 3Di:
DPPPPPVPVPCVVVCLVVLLVVVLVVVVCCLVVCVADFFDFDDALVVCCVVSVHDSVSSVSSLVVCVLQVQWDWADDPPTGITGHDQDLQSCQVVLLVVCVVVVPALLNLLVVCLVQQLLLLLLLLAQADPVLLVQLVVLLVQLVVCLVPQVSNLVSLLVNSLSSNVSSVDSVSSNVSNNSSVVNSVVVVVVDTDDSVNSVLLSVLSVQLSVCSVVSPSVSNSVSSSVNSVVVSVVVVVVVSPPPD/DPPPPPVPVPCVVVVLVVLLVVVLVVVVCCLVVCVADFFDFDDALVVCCVVSVHDSVSSVSSLVVCVLQVQWDWDDDPPTGITGHDQDLQSCQVVLLVVCVVVVPALLNLLVVCLVQQLLLLLLLLAQADPVLLVQLVVLLVQLVVCLVPQLSNLVSLLVNSLSSNVSSVDSVSSNVSNNSSVVNSVVVVVVDTDDSVNSVLLSVLSVQLSVCSVVSPSVSNSVSSSVNSVVVSVVVVVVVSPPPD

Radius of gyration: 25.23 Å; Cα contacts (8 Å, |Δi|>4): 683; chains: 2; bounding box: 49×92×77 Å

Nearest PDB structures (foldseek):
  2di3-assembly1_B  TM=7.639E-01  e=2.018E-09  Corynebacterium glutamicum
  9jpj-assembly1_L  TM=5.899E-01  e=1.433E-09  Achromobacter denitrificans NBRC 15125
  9jpl-assembly1_B  TM=8.170E-01  e=7.481E-06  Achromobacter denitrificans NBRC 15125
  6on4-assembly1_B  TM=4.749E-01  e=1.569E-07  Escherichia coli K-12
  1hw1-assembly1_A  TM=4.939E-01  e=3.268E-07  Escherichia coli

InterPro domains:
  IPR000524 Transcription regulator HTH, GntR [PF00392] (23-78)
  IPR000524 Transcription regulator HTH, GntR [PR00035] (42-56)
  IPR000524 Transcription regulator HTH, GntR [PR00035] (56-72)
  IPR000524 Transcription regulator HTH, GntR [PS50949] (17-87)
  IPR000524 Transcription regulator HTH, GntR [SM00345] (23-84)
  IPR000524 Transcription regulator HTH, GntR [cd07377] (23-85)
  IPR008920 Transcription regulator FadR/GntR, C-terminal [G3DSA:1.20.120.530] (90-239)
  IPR008920 Transcription regulator FadR/GntR, C-terminal [SSF48008] (107-237)
  IPR011711 GntR, C-terminal [PF07729] (109-231)
  IPR011711 GntR, C-terminal [SM00895] (109-232)
  IPR036388 Winged helix-like DNA-binding domain superfamily [G3DSA:1.10.10.10] (19-89)
  IPR036390 Winged helix DNA-binding domain superfamily [SSF46785] (15-87)

Solvent-accessible surface area (backbone atoms only — not comparable to full-atom values): 25557 Å² total; per-residue (Å²): 136,84,80,80,76,73,70,78,67,77,61,52,62,59,51,42,52,52,46,16,50,48,51,32,49,53,51,46,50,33,43,49,73,49,79,42,45,68,70,40,69,49,72,45,68,68,52,46,22,68,74,70,69,46,51,65,67,33,49,52,50,16,51,48,50,36,35,71,70,36,46,29,45,74,45,81,64,99,87,36,41,40,24,27,29,64,61,56,78,60,57,47,27,59,62,50,49,52,48,34,49,55,65,61,62,48,67,60,47,51,46,52,43,44,52,28,41,48,20,49,31,35,20,35,17,14,70,55,44,46,75,66,34,51,50,48,37,52,51,36,51,51,52,34,61,72,22,60,88,36,60,70,58,25,55,55,38,51,48,50,36,52,46,35,42,27,58,18,25,73,29,70,64,58,30,21,52,49,53,24,48,46,54,49,49,49,60,60,45,64,69,75,50,83,76,51,63,71,58,52,52,50,51,51,52,41,51,50,55,25,49,51,22,30,73,69,44,36,28,69,55,7,20,52,42,35,42,53,48,43,48,50,52,47,53,54,46,58,70,68,51,65,50,82,79,130,135,84,78,79,75,75,71,76,68,76,64,52,61,60,50,42,54,52,47,17,50,49,51,31,49,54,52,46,49,33,43,49,71,48,78,41,46,68,72,42,68,49,73,45,68,68,52,46,21,68,74,69,71,46,53,64,66,32,48,51,50,15,51,47,50,36,34,71,70,36,45,29,46,74,45,80,62,100,86,36,41,40,25,27,31,64,62,56,77,61,57,48,26,59,60,49,49,53,48,34,49,54,66,61,62,47,67,60,47,52,46,52,44,45,52,29,40,48,21,48,33,35,21,35,17,14,71,55,43,46,73,66,35,50,51,49,38,50,49,38,51,52,52,34,61,70,21,61,88,37,59,71,58,26,56,55,39,52,47,49,36,51,45,35,43,27,58,18,25,73,29,69,64,54,29,23,51,50,53,26,48,45,53,50,49,50,60,60,46,62,69,73,48,83,77,53,62,71,57,51,51,50,51,53,52,42,49,49,55,25,48,51,22,30,74,68,45,34,28,70,55,6,20,52,43,36,41,52,46,43,48,49,52,48,52,53,46,58,68,69,52,65,50,82,81,129

Secondary structure (DSSP, 8-state):
---------THHHHHHHHHHHHHHHHHHHHHHTTSS-TTPBPPPHHHHHHHH---HHHHHHHHHHHHHTTSEEEE-STT-EEEE-PPPTTTTHHHHHHHHHHHT--HHHHHHHHHHHHHHHHHHHHHH--HHHHHHHHHHHHHHHHTTT-HHHHHHHHHHHHHHHHHHHT-HHHHHHHHHHHHHHHHHHHTT----HHHHHHHHHHHHHHHHHHHHT-HHHHHHHHHHHHHHHHHHHHHTT-S---/---------THHHHHHHHHHHHHHHHHHHHHHTTSS-TTPBPPPHHHHHHHH---HHHHHHHHHHHHHTTSEEEEPSTT-EEEE-PPPTTTTHHHHHHHHHHHT--HHHHHHHHHHHHHHHHHHHHHH--HHHHHHHHHHHHHHHHTTT-HHHHHHHHHHHHHHHHHHTT-HHHHHHHHHHHHHHHHHHHSS----HHHHHHHHHHHHHHHHHHHHT-HHHHHHHHHHHHHHHHHHHHHTT-S---

Sequence (492 aa):
MKTVETNPNPLGPIKAVRSRDLLADALREQILSGARPSGVALPSERELTEETGLSRAAVRDALRVLESEGLIETRQGRYGGSVVKLPANDALARPVALFARARGISLQEMIEARVAIEPTIAELAALRRTPEDLQALIQATDLLQEALPHVEQFLDLNVRWYFALADACHNDLLRAFIVSIAGLILTATSREGQTPEPTRRLILQSHRRVVEAVIAGDAPAARRRMERHVAGYQEHYERLGLTPSAMKTVETNPNPLGPIKAVRSRDLLADALREQILSGARPSGVALPSERELTEETGLSRAAVRDALRVLESEGLIETRQGRYGGSVVKLPANDALARPVALFARARGISLQEMIEARVAIEPTIAELAALRRTPEDLQALIQATDLLQEALPHVEQFLDLNVRWYFALADACHNDLLRAFIVSIAGLILTATSREGQTPEPTRRLILQSHRRVVEAVIAGDAPAARRRMERHVAGYQEHYERLGLTPSA